Protein AF-A0A8I1JIK3-F1 (afdb_monomer_lite)

Foldseek 3Di:
DDDPVRVVVVLVVVLVVLLVVLVVVLVVCLVVVLVCLVDLPVNVVVVVLFAPPVLSVVSVPADPVLSVQLSLCSLPPVNVVVLVVVVVVVLVPDDPVLSSLLSVQDHNSLVSNLSVCLSVLLSVRRTAGDPNSLVSRPDPSSSVVSRVVSVVSSDDHCPVVSVVCVCVSVVQDQDPPPPDPPDQDDDDPDGDDDDDRDGDDDDPPDDDDDDDPAQEDADAWAALVRDRDDDQVPFDDDPAQARPVPRKRKDKDFPDWDDDPDIDTWIKIFIPSQQVPDQPPHTRIFTQQSWWWDDDPQKIWTQGRNRTTDIDGHADPVRQWYHHVNNQKIWGQDPDNQWIWMDHDQKIFIDGPGHTAWIAGPVRPIDGFDADPVRHTDDD

InterPro domains:
  IPR045351 Domain of unknown function DUF6531 [PF20148] (239-312)

Structure (mmCIF, N/CA/C/O backbone):
data_AF-A0A8I1JIK3-F1
#
_entry.id   AF-A0A8I1JIK3-F1
#
loop_
_atom_site.group_PDB
_atom_site.id
_atom_site.type_symbol
_atom_site.label_atom_id
_atom_site.label_alt_id
_atom_site.label_comp_id
_atom_site.label_asym_id
_atom_site.label_entity_id
_atom_site.label_seq_id
_atom_site.pdbx_PDB_ins_code
_atom_site.Cartn_x
_atom_site.Cartn_y
_atom_site.Cartn_z
_atom_site.occupancy
_atom_site.B_iso_or_equiv
_atom_site.auth_seq_id
_atom_site.auth_comp_id
_atom_site.auth_asym_id
_atom_site.auth_atom_id
_atom_site.pdbx_PDB_model_num
ATOM 1 N N . HIS A 1 1 ? -20.789 -26.465 -2.272 1.00 37.72 1 HIS A N 1
ATOM 2 C CA . HIS A 1 1 ? -20.899 -26.631 -0.808 1.00 37.72 1 HIS A CA 1
ATOM 3 C C . HIS A 1 1 ? -19.563 -26.267 -0.190 1.00 37.72 1 HIS A C 1
ATOM 5 O O . HIS A 1 1 ? -18.596 -26.945 -0.497 1.00 37.72 1 HIS A O 1
ATOM 11 N N . ALA A 1 2 ? -19.497 -25.204 0.616 1.00 34.91 2 ALA A N 1
ATOM 12 C CA . ALA A 1 2 ? -18.241 -24.798 1.241 1.00 34.91 2 ALA A CA 1
ATOM 13 C C . ALA A 1 2 ? -17.785 -25.830 2.288 1.00 34.91 2 ALA A C 1
ATOM 15 O O . ALA A 1 2 ? -18.607 -26.316 3.089 1.00 34.91 2 ALA A O 1
ATOM 16 N N . THR A 1 3 ? -16.497 -26.169 2.278 1.00 53.88 3 THR A N 1
ATOM 17 C CA . THR A 1 3 ? -15.877 -27.089 3.244 1.00 53.88 3 THR A CA 1
ATOM 18 C C . THR A 1 3 ? -15.958 -26.516 4.670 1.00 53.88 3 THR A C 1
ATOM 20 O O . THR A 1 3 ? -16.207 -25.325 4.868 1.00 53.88 3 THR A O 1
ATOM 23 N N . ALA A 1 4 ? -15.830 -27.351 5.709 1.00 49.41 4 ALA A N 1
ATOM 24 C CA . ALA A 1 4 ? -15.921 -26.883 7.103 1.00 49.41 4 ALA A CA 1
ATOM 25 C C . ALA A 1 4 ? -14.847 -25.824 7.440 1.00 49.41 4 ALA A C 1
ATOM 27 O O . ALA A 1 4 ? -15.112 -24.886 8.191 1.00 49.41 4 ALA A O 1
ATOM 28 N N . LEU A 1 5 ? -13.675 -25.943 6.811 1.00 47.44 5 LEU A N 1
ATOM 29 C CA . LEU A 1 5 ? -12.567 -24.991 6.886 1.00 47.44 5 LEU A CA 1
ATOM 30 C C . LEU A 1 5 ? -12.908 -23.659 6.203 1.00 47.44 5 LEU A C 1
ATOM 32 O O . LEU A 1 5 ? -12.726 -22.606 6.805 1.00 47.44 5 LEU A O 1
ATOM 36 N N . GLU A 1 6 ? -13.497 -23.693 5.005 1.00 38.25 6 GLU A N 1
ATOM 37 C CA . GLU A 1 6 ? -13.973 -22.488 4.308 1.00 38.25 6 GLU A CA 1
ATOM 38 C C . GLU A 1 6 ? -15.078 -21.770 5.086 1.00 38.25 6 GLU A C 1
ATOM 40 O O . GLU A 1 6 ? -15.087 -20.545 5.157 1.00 38.25 6 GLU A O 1
ATOM 45 N N . ARG A 1 7 ? -15.997 -22.507 5.724 1.00 45.38 7 ARG A N 1
ATOM 46 C CA . ARG A 1 7 ? -17.026 -21.907 6.589 1.00 45.38 7 ARG A CA 1
ATOM 47 C C . ARG A 1 7 ? -16.432 -21.257 7.833 1.00 45.38 7 ARG A C 1
ATOM 49 O O . ARG A 1 7 ? -16.861 -20.163 8.183 1.00 45.38 7 ARG A O 1
ATOM 56 N N . SER A 1 8 ? -15.437 -21.883 8.457 1.00 47.66 8 SER A N 1
ATOM 57 C CA . SER A 1 8 ? -14.715 -21.303 9.595 1.00 47.66 8 SER A CA 1
ATOM 58 C C . SER A 1 8 ? -13.929 -20.049 9.193 1.00 47.66 8 SER A C 1
ATOM 60 O O . SER A 1 8 ? -13.999 -19.039 9.891 1.00 47.66 8 SER A O 1
ATOM 62 N N . ALA A 1 9 ? -13.265 -20.062 8.034 1.00 50.88 9 ALA A N 1
ATOM 63 C CA . ALA A 1 9 ? -12.546 -18.909 7.499 1.00 50.88 9 ALA A CA 1
ATOM 64 C C . ALA A 1 9 ? -13.492 -17.756 7.116 1.00 50.88 9 ALA A C 1
ATOM 66 O O . ALA A 1 9 ? -13.242 -16.608 7.478 1.00 50.88 9 ALA A O 1
ATOM 67 N N . MET A 1 10 ? -14.618 -18.052 6.456 1.00 44.84 10 MET A N 1
ATOM 68 C CA . MET A 1 10 ? -15.646 -17.057 6.124 1.00 44.84 10 MET A CA 1
ATOM 69 C C . MET A 1 10 ? -16.302 -16.466 7.376 1.00 44.84 10 MET A C 1
ATOM 71 O O . MET A 1 10 ? -16.524 -15.258 7.436 1.00 44.84 10 MET A O 1
ATOM 75 N N . GLN A 1 11 ? -16.569 -17.285 8.399 1.00 53.41 11 GLN A N 1
ATOM 76 C CA . GLN A 1 11 ? -17.045 -16.802 9.696 1.00 53.41 11 GLN A CA 1
ATOM 77 C C . GLN A 1 11 ? -15.996 -15.929 10.383 1.00 53.41 11 GLN A C 1
ATOM 79 O O . GLN A 1 11 ? -16.364 -14.886 10.903 1.00 53.41 11 GLN A O 1
ATOM 84 N N . GLY A 1 12 ? -14.709 -16.288 10.321 1.00 54.19 12 GLY A N 1
ATOM 85 C CA . GLY A 1 12 ? -13.594 -15.491 10.845 1.00 54.19 12 GLY A CA 1
ATOM 86 C C . GLY A 1 12 ? -13.400 -14.139 10.140 1.00 54.19 12 GLY A C 1
ATOM 87 O O . GLY A 1 12 ? -13.134 -13.138 10.803 1.00 54.19 12 GLY A O 1
ATOM 88 N N . MET A 1 13 ? -13.587 -14.087 8.819 1.00 52.75 13 MET A N 1
ATOM 89 C CA . MET A 1 13 ? -13.528 -12.860 8.008 1.00 52.75 13 MET A CA 1
ATOM 90 C C . MET A 1 13 ? -14.737 -11.945 8.251 1.00 52.75 13 MET A C 1
ATOM 92 O O . MET A 1 13 ? -14.588 -10.742 8.465 1.00 52.75 13 MET A O 1
ATOM 96 N N . ALA A 1 14 ? -15.949 -12.507 8.280 1.00 51.84 14 ALA A N 1
ATOM 97 C CA . ALA A 1 14 ? -17.148 -11.752 8.639 1.00 51.84 14 ALA A CA 1
ATOM 98 C C . ALA A 1 14 ? -17.056 -11.230 10.089 1.00 51.84 14 ALA A C 1
ATOM 100 O O . ALA A 1 14 ? -17.376 -10.071 10.354 1.00 51.84 14 ALA A O 1
ATOM 101 N N . PHE A 1 15 ? -16.525 -12.046 11.003 1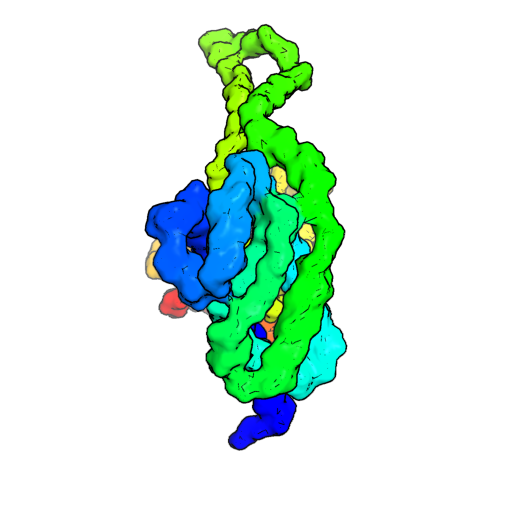.00 58.78 15 PHE A N 1
ATOM 102 C CA . PHE A 1 15 ? -16.237 -11.725 12.404 1.00 58.78 15 PHE A CA 1
ATOM 103 C C . PHE A 1 15 ? -15.250 -10.563 12.575 1.00 58.78 15 PHE A C 1
ATOM 105 O O . PHE A 1 15 ? -15.547 -9.617 13.307 1.00 58.78 15 PHE A O 1
ATOM 112 N N . SER A 1 16 ? -14.104 -10.589 11.887 1.00 60.25 16 SER A N 1
ATOM 113 C CA . SER A 1 16 ? -13.112 -9.510 11.971 1.00 60.25 16 SER A CA 1
ATOM 114 C C . SER A 1 16 ? -13.659 -8.204 11.398 1.00 60.25 16 SER A C 1
ATOM 116 O O . SER A 1 16 ? -13.431 -7.140 11.973 1.00 60.25 16 SER A O 1
ATOM 118 N N . SER A 1 17 ? -14.455 -8.282 10.328 1.00 62.31 17 SER A N 1
ATOM 119 C CA . SER A 1 17 ? -15.091 -7.114 9.717 1.00 62.31 17 SER A CA 1
ATOM 120 C C . SER A 1 17 ? -16.150 -6.461 10.619 1.00 62.31 17 SER A C 1
ATOM 122 O O . SER A 1 17 ? -16.206 -5.233 10.702 1.00 62.31 17 SER A O 1
ATOM 124 N N . GLY A 1 18 ? -16.950 -7.259 11.339 1.00 63.44 18 GLY A N 1
ATOM 125 C CA . GLY A 1 18 ? -17.986 -6.769 12.254 1.00 63.44 18 GLY A CA 1
ATOM 126 C C . GLY A 1 18 ? -17.403 -6.095 13.494 1.00 63.44 18 GLY A C 1
ATOM 127 O O . GLY A 1 18 ? -17.801 -4.979 13.831 1.00 63.44 18 GLY A O 1
ATOM 128 N N . LEU A 1 19 ? -16.401 -6.725 14.119 1.00 66.44 19 LEU A N 1
ATOM 129 C CA . LEU A 1 19 ? -15.675 -6.141 15.249 1.00 66.44 19 LEU A CA 1
ATOM 130 C C . LEU A 1 19 ? -14.936 -4.866 14.836 1.00 66.44 19 LEU A C 1
ATOM 132 O O . LEU A 1 19 ? -15.036 -3.855 15.527 1.00 66.44 19 LEU A O 1
ATOM 136 N N . ALA A 1 20 ? -14.235 -4.887 13.697 1.00 66.38 20 ALA A N 1
ATOM 137 C CA . ALA A 1 20 ? -13.561 -3.703 13.181 1.00 66.38 20 ALA A CA 1
ATOM 138 C C . ALA A 1 20 ? -14.560 -2.553 13.021 1.00 66.38 20 ALA A C 1
ATOM 140 O O . ALA A 1 20 ? -14.346 -1.486 13.587 1.00 66.38 20 ALA A O 1
ATOM 141 N N . LYS A 1 21 ? -15.692 -2.779 12.343 1.00 69.31 21 LYS A N 1
ATOM 142 C CA . LYS A 1 21 ? -16.721 -1.751 12.136 1.00 69.31 21 LYS A CA 1
ATOM 143 C C . LYS A 1 21 ? -17.269 -1.181 13.451 1.00 69.31 21 LYS A C 1
ATOM 145 O O . LYS A 1 21 ? -17.477 0.024 13.539 1.00 69.31 21 LYS A O 1
ATOM 150 N N . ALA A 1 22 ? -17.469 -2.013 14.474 1.00 69.69 22 ALA A N 1
ATOM 151 C CA . ALA A 1 22 ? -17.908 -1.551 15.792 1.00 69.69 22 ALA A CA 1
ATOM 152 C C . ALA A 1 22 ? -16.858 -0.662 16.485 1.00 69.69 22 ALA A C 1
ATOM 154 O O . ALA A 1 22 ? -17.216 0.363 17.064 1.00 69.69 22 ALA A O 1
ATOM 155 N N . LEU A 1 23 ? -15.570 -1.011 16.389 1.00 72.06 23 LEU A N 1
ATOM 156 C CA . LEU A 1 23 ? -14.473 -0.213 16.949 1.00 72.06 23 LEU A CA 1
ATOM 157 C C . LEU A 1 23 ? -14.250 1.092 16.167 1.00 72.06 23 LEU A C 1
ATOM 159 O O . LEU A 1 23 ? -14.013 2.124 16.787 1.00 72.06 23 LEU A O 1
ATOM 163 N N . TYR A 1 24 ? -14.386 1.073 14.837 1.00 71.75 24 TYR A N 1
ATOM 164 C CA . TYR A 1 24 ? -14.377 2.280 13.998 1.00 71.75 24 TYR A CA 1
ATOM 165 C C . TYR A 1 24 ? -15.506 3.233 14.394 1.00 71.75 24 TYR A C 1
ATOM 167 O O . TYR A 1 24 ? -15.250 4.393 14.695 1.00 71.75 24 TYR A O 1
ATOM 175 N N . ASN A 1 25 ? -16.735 2.719 14.500 1.00 71.62 25 ASN A N 1
ATOM 176 C CA . ASN A 1 25 ? -17.874 3.511 14.958 1.00 71.62 25 ASN A CA 1
ATOM 177 C C . ASN A 1 25 ? -17.649 4.079 16.367 1.00 71.62 25 ASN A C 1
ATOM 179 O O . ASN A 1 25 ? -18.066 5.197 16.646 1.00 71.62 25 ASN A O 1
ATOM 183 N N . LEU A 1 26 ? -17.018 3.326 17.275 1.00 73.56 26 LEU A N 1
ATOM 184 C CA . LEU A 1 26 ? -16.668 3.845 18.597 1.00 73.56 26 LEU A CA 1
ATOM 185 C C . LEU A 1 26 ? -15.681 5.009 18.484 1.00 73.56 26 LEU A C 1
ATOM 187 O O . LEU A 1 26 ? -15.912 6.036 19.113 1.00 73.56 26 LEU A O 1
ATOM 191 N N . TRP A 1 27 ? -14.618 4.849 17.689 1.00 74.81 27 TRP A N 1
ATOM 192 C CA . TRP A 1 27 ? -13.585 5.868 17.491 1.00 74.81 27 TRP A CA 1
ATOM 193 C C . TRP A 1 27 ? -14.160 7.165 16.915 1.00 74.81 27 TRP A C 1
ATOM 195 O O . TRP A 1 27 ? -13.889 8.240 17.446 1.00 74.81 27 TRP A O 1
ATOM 205 N N . ASP A 1 28 ? -15.036 7.063 15.914 1.00 69.94 28 ASP A N 1
ATOM 206 C CA . ASP A 1 28 ? -15.728 8.217 15.325 1.00 69.94 28 ASP A CA 1
ATOM 207 C C . ASP A 1 28 ? -16.680 8.901 16.325 1.00 69.94 28 ASP A C 1
ATOM 209 O O . ASP A 1 28 ? -16.888 10.113 16.277 1.00 69.94 28 ASP A O 1
ATOM 213 N N . ASN A 1 29 ? -17.232 8.145 17.280 1.00 71.06 29 ASN A N 1
ATOM 214 C CA . ASN A 1 29 ? -18.147 8.662 18.298 1.00 71.06 29 ASN A CA 1
ATOM 215 C C . ASN A 1 29 ? -17.446 9.159 19.579 1.00 71.06 29 ASN A C 1
ATOM 217 O O . ASN A 1 29 ? -18.124 9.675 20.470 1.00 71.06 29 ASN A O 1
ATOM 221 N N . VAL A 1 30 ? -16.113 9.071 19.698 1.00 75.50 30 VAL A N 1
ATOM 222 C CA . VAL A 1 30 ? -15.380 9.584 20.879 1.00 75.50 30 VAL A CA 1
ATOM 223 C C . VAL A 1 30 ? -15.636 11.081 21.079 1.00 75.50 30 VAL A C 1
ATOM 225 O O . VAL A 1 30 ? -15.822 11.528 22.210 1.00 75.50 30 VAL A O 1
ATOM 228 N N . THR A 1 31 ? -15.730 11.858 19.996 1.00 73.31 31 THR A N 1
ATOM 229 C CA . THR A 1 31 ? -16.040 13.295 20.059 1.00 73.31 31 THR A CA 1
ATOM 230 C C . THR A 1 31 ? -17.422 13.557 20.657 1.00 73.31 31 THR A C 1
ATOM 232 O O . THR A 1 31 ? -17.570 14.460 21.475 1.00 73.31 31 THR A O 1
ATOM 235 N N . GLN A 1 32 ? -18.416 12.725 20.329 1.00 74.56 32 GLN A N 1
ATOM 236 C CA . GLN A 1 32 ? -19.756 12.838 20.911 1.00 74.56 32 GLN A CA 1
ATOM 237 C C . GLN A 1 32 ? -19.728 12.552 22.415 1.00 74.56 32 GLN A C 1
ATOM 239 O O . GLN A 1 32 ? -20.392 13.240 23.182 1.00 74.56 32 GLN A O 1
ATOM 244 N N . LEU A 1 33 ? -18.930 11.577 22.862 1.00 74.31 33 LEU A N 1
ATOM 245 C CA . LEU A 1 33 ? -18.768 11.285 24.292 1.00 74.31 33 LEU A CA 1
ATOM 246 C C . LEU A 1 33 ? -18.055 12.415 25.037 1.00 74.31 33 LEU A C 1
ATOM 248 O O . LEU A 1 33 ? -18.415 12.725 26.172 1.00 74.31 33 LEU A O 1
ATOM 252 N N . TYR A 1 34 ? -17.086 13.060 24.389 1.00 77.44 34 TYR A N 1
ATOM 253 C CA . TYR A 1 34 ? -16.433 14.250 24.920 1.00 77.44 34 TYR A CA 1
ATOM 254 C C . TYR A 1 34 ? -17.431 15.403 25.115 1.00 77.44 34 TYR A C 1
ATOM 256 O O . TYR A 1 34 ? -17.477 15.993 26.193 1.00 77.44 34 TYR A O 1
ATOM 264 N N . GLU A 1 35 ? -18.271 15.695 24.117 1.00 79.50 35 GLU A N 1
ATOM 265 C CA . GLU A 1 35 ? -19.326 16.717 24.220 1.00 79.50 35 GLU A CA 1
ATOM 266 C C . GLU A 1 35 ? -20.306 16.407 25.357 1.00 79.50 35 GLU A C 1
ATOM 268 O O . GLU A 1 35 ? -20.636 17.275 26.169 1.00 79.50 35 GLU A O 1
ATOM 273 N N . LEU A 1 36 ? -20.705 15.144 25.461 1.00 77.88 36 LEU A N 1
ATOM 274 C CA . LEU A 1 36 ? -21.692 14.660 26.415 1.00 77.88 36 LEU A CA 1
ATOM 275 C C . LEU A 1 36 ? -21.196 14.780 27.872 1.00 77.88 36 LEU A C 1
ATOM 277 O O . LEU A 1 36 ? -21.966 15.152 28.757 1.00 77.88 36 LEU A O 1
ATOM 281 N N . LEU A 1 37 ? -19.901 14.559 28.121 1.00 75.50 37 LEU A N 1
ATOM 282 C CA . LEU A 1 37 ? -19.282 14.774 29.437 1.00 75.50 37 LEU A CA 1
ATOM 283 C C . LEU A 1 37 ? -18.868 16.229 29.701 1.00 75.50 37 LEU A C 1
ATOM 285 O O . LEU A 1 37 ? -18.685 16.599 30.860 1.00 75.50 37 LEU A O 1
ATOM 289 N N . SER A 1 38 ? -18.717 17.057 28.663 1.00 77.00 38 SER A N 1
ATOM 290 C CA . SER A 1 38 ? -18.356 18.471 28.826 1.00 77.00 38 SER A CA 1
ATOM 291 C C . SER A 1 38 ? -19.472 19.304 29.465 1.00 77.00 38 SER A C 1
ATOM 293 O O . SER A 1 38 ? -19.184 20.212 30.244 1.00 77.00 38 SER A O 1
ATOM 295 N N . ASP A 1 39 ? -20.735 18.949 29.204 1.00 79.00 39 ASP A N 1
ATOM 296 C CA . ASP A 1 39 ? -21.911 19.546 29.841 1.00 79.00 39 ASP A CA 1
ATOM 297 C C . ASP A 1 39 ? -22.877 18.459 30.331 1.00 79.00 39 ASP A C 1
ATOM 299 O O . ASP A 1 39 ? -23.877 18.121 29.689 1.00 79.00 39 ASP A O 1
ATOM 303 N N . LEU A 1 40 ? -22.560 17.921 31.511 1.00 73.50 40 LEU A N 1
ATOM 304 C CA . LEU A 1 40 ? -23.337 16.879 32.190 1.00 73.50 40 LEU A CA 1
ATOM 305 C C . LEU A 1 40 ? -24.789 17.303 32.470 1.00 73.50 40 LEU A C 1
ATOM 307 O O . LEU A 1 40 ? -25.677 16.452 32.512 1.00 73.50 40 LEU A O 1
ATOM 311 N N . LYS A 1 41 ? -25.055 18.602 32.678 1.00 72.88 41 LYS A N 1
ATOM 312 C CA . LYS A 1 41 ? -26.403 19.090 33.008 1.00 72.88 41 LYS A CA 1
ATOM 313 C C . LYS A 1 41 ? -27.286 19.118 31.769 1.00 72.88 41 LYS A C 1
ATOM 315 O O . LYS A 1 41 ? -28.399 18.592 31.818 1.00 72.88 41 LYS A O 1
ATOM 320 N N . ALA A 1 42 ? -26.780 19.671 30.666 1.00 78.44 42 ALA A N 1
ATOM 321 C CA . ALA A 1 42 ? -27.514 19.730 29.404 1.00 78.44 42 ALA A CA 1
ATOM 322 C C . ALA A 1 42 ? -27.750 18.341 28.786 1.00 78.44 42 ALA A C 1
ATOM 324 O O . ALA A 1 42 ? -28.761 18.134 28.119 1.00 78.44 42 ALA A O 1
ATOM 325 N N . HIS A 1 43 ? -26.856 17.376 29.035 1.00 80.62 43 HIS A N 1
ATOM 326 C CA . HIS A 1 43 ? -26.913 16.034 28.439 1.00 80.62 43 HIS A CA 1
ATOM 327 C C . HIS A 1 43 ? -27.376 14.926 29.399 1.00 80.62 43 HIS A C 1
ATOM 329 O O . HIS A 1 43 ? -27.259 13.741 29.076 1.00 80.62 43 HIS A O 1
ATOM 335 N N . SER A 1 44 ? -27.940 15.291 30.552 1.00 72.44 44 SER A N 1
ATOM 336 C CA . SER A 1 44 ? -28.404 14.359 31.590 1.00 72.44 44 SER A CA 1
ATOM 337 C C . SER A 1 44 ? -29.388 13.298 31.072 1.00 72.44 44 SER A C 1
ATOM 339 O O . SER A 1 44 ? -29.212 12.117 31.362 1.00 72.44 44 SER A O 1
ATOM 341 N N . GLU A 1 45 ? -30.356 13.668 30.228 1.00 77.94 45 GLU A N 1
ATOM 342 C CA . GLU A 1 45 ? -31.308 12.714 29.628 1.00 77.94 45 GLU A CA 1
ATOM 343 C C . GLU A 1 45 ? -30.627 11.671 28.730 1.00 77.94 45 GLU A C 1
ATOM 345 O O . GLU A 1 45 ? -30.993 10.497 28.745 1.00 77.94 45 GLU A O 1
ATOM 350 N N . LYS A 1 46 ? -29.596 12.076 27.977 1.00 76.00 46 LYS A N 1
ATOM 351 C CA . LYS A 1 46 ? -28.829 11.163 27.115 1.00 76.00 46 LYS A CA 1
ATOM 352 C C . LYS A 1 46 ? -27.906 10.257 27.931 1.00 76.00 46 LYS A C 1
ATOM 354 O O . LYS A 1 46 ? -27.716 9.107 27.551 1.00 76.00 46 LYS A O 1
ATOM 359 N N . LEU A 1 47 ? -27.358 10.741 29.051 1.00 74.25 47 LEU A N 1
ATOM 360 C CA . LEU A 1 47 ? -26.545 9.936 29.975 1.00 74.25 47 LEU A CA 1
ATOM 361 C C . LEU A 1 47 ? -27.349 8.823 30.636 1.00 74.25 47 LEU A C 1
ATOM 363 O O . LEU A 1 47 ? -26.825 7.724 30.801 1.00 74.25 47 LEU A O 1
ATOM 367 N N . LEU A 1 48 ? -28.614 9.083 30.972 1.00 76.69 48 LEU A N 1
ATOM 368 C CA . LEU A 1 48 ? -29.493 8.097 31.607 1.00 76.69 48 LEU A CA 1
ATOM 369 C C . LEU A 1 48 ? -29.817 6.893 30.716 1.00 76.69 48 LEU A C 1
ATOM 371 O O . LEU A 1 48 ? -30.243 5.864 31.231 1.00 76.69 48 LEU A O 1
ATOM 375 N N . ALA A 1 49 ? -29.588 6.987 29.401 1.00 74.25 49 ALA A N 1
ATOM 376 C CA . ALA A 1 49 ? -29.669 5.835 28.502 1.00 74.25 49 ALA A CA 1
ATOM 377 C C . ALA A 1 49 ? -28.509 4.839 28.704 1.00 74.25 49 ALA A C 1
ATOM 379 O O . ALA A 1 49 ? -28.616 3.672 28.328 1.00 74.25 49 ALA A O 1
ATOM 380 N N . TYR A 1 50 ? -27.398 5.293 29.289 1.00 71.06 50 TYR A N 1
ATOM 381 C CA . TYR A 1 50 ? -26.185 4.500 29.491 1.00 71.06 50 TYR A CA 1
ATOM 382 C C . TYR A 1 50 ? -25.925 4.203 30.978 1.00 71.06 50 TYR A C 1
ATOM 384 O O . TYR A 1 50 ? -25.462 3.117 31.325 1.00 71.06 50 TYR A O 1
ATOM 392 N N . ILE A 1 51 ? -26.257 5.146 31.864 1.00 74.38 51 ILE A N 1
ATOM 393 C CA . ILE A 1 51 ? -25.876 5.174 33.281 1.00 74.38 51 ILE A CA 1
ATOM 394 C C . ILE A 1 51 ? -27.128 5.226 34.178 1.00 74.38 51 ILE A C 1
ATOM 396 O O . ILE A 1 51 ? -28.172 5.738 33.784 1.00 74.38 51 ILE A O 1
ATOM 400 N N . SER A 1 52 ? -27.044 4.706 35.407 1.00 77.81 52 SER A N 1
ATOM 401 C CA . SER A 1 52 ? -28.152 4.790 36.372 1.00 77.81 52 SER A CA 1
ATOM 402 C C . SER A 1 52 ? -28.331 6.191 36.981 1.00 77.81 52 SER A C 1
ATOM 404 O O . SER A 1 52 ? -27.384 6.969 37.073 1.00 77.81 52 SER A O 1
ATOM 406 N N . GLN A 1 53 ? -29.532 6.497 37.489 1.00 77.00 53 GLN A N 1
ATOM 407 C CA . GLN A 1 53 ? -29.819 7.786 38.143 1.00 77.00 53 GLN A CA 1
ATOM 408 C C . GLN A 1 53 ? -28.846 8.095 39.296 1.00 77.00 53 GLN A C 1
ATOM 410 O O . GLN A 1 53 ? -28.328 9.201 39.388 1.00 77.00 53 GLN A O 1
ATOM 415 N N . ALA A 1 54 ? -28.535 7.099 40.134 1.00 76.62 54 ALA A N 1
ATOM 416 C CA . ALA A 1 54 ? -27.626 7.271 41.269 1.00 76.62 54 ALA A CA 1
ATOM 417 C C . ALA A 1 54 ? -26.180 7.575 40.839 1.00 76.62 54 ALA A C 1
ATOM 419 O O . ALA A 1 54 ? -25.461 8.315 41.507 1.00 76.62 54 ALA A O 1
ATOM 420 N N . GLU A 1 55 ? -25.743 6.996 39.722 1.00 74.81 55 GLU A N 1
ATOM 421 C CA . GLU A 1 55 ? -24.426 7.253 39.146 1.00 74.81 55 GLU A CA 1
ATOM 422 C C . GLU A 1 55 ? -24.369 8.626 38.463 1.00 74.81 55 GLU A C 1
ATOM 424 O O . GLU A 1 55 ? -23.355 9.311 38.576 1.00 74.81 55 GLU A O 1
ATOM 429 N N . LEU A 1 56 ? -25.457 9.063 37.817 1.00 78.88 56 LEU A N 1
ATOM 430 C CA . LEU A 1 56 ? -25.566 10.418 37.279 1.00 78.88 56 LEU A CA 1
ATOM 431 C C . LEU A 1 56 ? -25.496 11.466 38.395 1.00 78.88 56 LEU A C 1
ATOM 433 O O . LEU A 1 56 ? -24.751 12.435 38.270 1.00 78.88 56 LEU A O 1
ATOM 437 N N . ASP A 1 57 ? -26.211 11.257 39.500 1.00 79.12 57 ASP A N 1
ATOM 438 C CA . ASP A 1 57 ? -26.174 12.165 40.650 1.00 79.12 57 ASP A CA 1
ATOM 439 C C . ASP A 1 57 ? -24.761 12.236 41.256 1.00 79.12 57 ASP A C 1
ATOM 441 O O . ASP A 1 57 ? -24.280 13.317 41.598 1.00 79.12 57 ASP A O 1
ATOM 445 N N . ALA A 1 58 ? -24.052 11.102 41.320 1.00 78.31 58 ALA A N 1
ATOM 446 C CA . ALA A 1 58 ? -22.654 11.059 41.745 1.00 78.31 58 ALA A CA 1
ATOM 447 C C . ALA A 1 58 ? -21.720 11.814 40.782 1.00 78.31 58 ALA A C 1
ATOM 449 O O . ALA A 1 58 ? -20.791 12.477 41.241 1.00 78.31 58 ALA A O 1
ATOM 450 N N . LEU A 1 59 ? -21.971 11.755 39.469 1.00 76.50 59 LEU A N 1
ATOM 451 C CA . LEU A 1 59 ? -21.223 12.525 38.469 1.00 76.50 59 LEU A CA 1
ATOM 452 C C . LEU A 1 59 ? -21.521 14.026 38.548 1.00 76.50 59 LEU A C 1
ATOM 454 O O . LEU A 1 59 ? -20.606 14.835 38.433 1.00 76.50 59 LEU A O 1
ATOM 458 N N . LEU A 1 60 ? -22.774 14.415 38.788 1.00 78.88 60 LEU A N 1
ATOM 459 C CA . LEU A 1 60 ? -23.173 15.816 38.962 1.00 78.88 60 LEU A CA 1
ATOM 460 C C . LEU A 1 60 ? -22.650 16.426 40.270 1.00 78.88 60 LEU A C 1
ATOM 462 O O . LEU A 1 60 ? -22.485 17.643 40.350 1.00 78.88 60 LEU A O 1
ATOM 466 N N . ALA A 1 61 ? -22.382 15.596 41.280 1.00 81.62 61 ALA A N 1
ATOM 467 C CA . ALA A 1 61 ? -21.772 16.009 42.541 1.00 81.62 61 ALA A CA 1
ATOM 468 C C . ALA A 1 61 ? -20.251 16.244 42.442 1.00 81.62 61 ALA A C 1
ATOM 470 O O . ALA A 1 61 ? -19.657 16.777 43.383 1.00 81.62 61 ALA A O 1
ATOM 471 N N . LEU A 1 62 ? -19.606 15.856 41.334 1.00 78.50 62 LEU A N 1
ATOM 472 C CA . LEU A 1 62 ? -18.172 16.061 41.140 1.00 78.50 62 LEU A CA 1
ATOM 473 C C . LEU A 1 62 ? -17.816 17.541 40.951 1.00 78.50 62 LEU A C 1
ATOM 475 O O . LEU A 1 62 ? -18.539 18.321 40.333 1.00 78.50 62 LEU A O 1
ATOM 479 N N . GLY A 1 63 ? -16.635 17.911 41.448 1.00 75.12 63 GLY A N 1
ATOM 480 C CA . GLY A 1 63 ? -16.039 19.218 41.185 1.00 75.12 63 GLY A CA 1
ATOM 481 C C . GLY A 1 63 ? -15.542 19.357 39.742 1.00 75.12 63 GLY A C 1
ATOM 482 O O . GLY A 1 63 ? -15.243 18.371 39.066 1.00 75.12 63 GLY A O 1
ATOM 483 N N . SER A 1 64 ? -15.377 20.601 39.288 1.00 74.94 64 SER A N 1
ATOM 484 C CA . SER A 1 64 ? -14.888 20.921 37.938 1.00 74.94 64 SER A CA 1
ATOM 485 C C . SER A 1 64 ? -13.507 20.333 37.622 1.00 74.94 64 SER A C 1
ATOM 487 O O . SER A 1 64 ? -13.253 19.978 36.474 1.00 74.94 64 SER A O 1
ATOM 489 N N . ASP A 1 65 ? -12.629 20.180 38.621 1.00 75.88 65 ASP A N 1
ATOM 490 C CA . ASP A 1 65 ? -11.302 19.575 38.427 1.00 75.88 65 ASP A CA 1
ATOM 491 C C . ASP A 1 65 ? -11.390 18.072 38.118 1.00 75.88 65 ASP A C 1
ATOM 493 O O . ASP A 1 65 ? -10.694 17.592 37.230 1.00 75.88 65 ASP A O 1
ATOM 497 N N . ALA A 1 66 ? -12.309 17.336 38.754 1.00 74.00 66 ALA A N 1
ATOM 498 C CA . ALA A 1 66 ? -12.503 15.913 38.473 1.00 74.00 66 ALA A CA 1
ATOM 499 C C . ALA A 1 66 ? -13.066 15.686 37.061 1.00 74.00 66 ALA A C 1
ATOM 501 O O . ALA A 1 66 ? -12.590 14.816 36.335 1.00 74.00 66 ALA A O 1
ATOM 502 N N . ILE A 1 67 ? -14.017 16.522 36.630 1.00 74.12 67 ILE A N 1
ATOM 503 C CA . ILE A 1 67 ? -14.557 16.487 35.261 1.00 74.12 67 ILE A CA 1
ATOM 504 C C . ILE A 1 67 ? -13.446 16.789 34.244 1.00 74.12 67 ILE A C 1
ATOM 506 O O . ILE A 1 67 ? -13.314 16.084 33.243 1.00 74.12 67 ILE A O 1
ATOM 510 N N . ALA A 1 68 ? -12.593 17.781 34.524 1.00 74.44 68 ALA A N 1
ATOM 511 C CA . ALA A 1 68 ? -11.446 18.101 33.678 1.00 74.44 68 ALA A CA 1
ATOM 512 C C . ALA A 1 68 ? -10.456 16.929 33.567 1.00 74.44 68 ALA A C 1
ATOM 514 O O . ALA A 1 68 ? -9.926 16.687 32.483 1.00 74.44 68 ALA A O 1
ATOM 515 N N . GLN A 1 69 ? -10.234 16.175 34.647 1.00 76.19 69 GLN A N 1
ATOM 516 C CA . GLN A 1 69 ? -9.388 14.980 34.615 1.00 76.19 69 GLN A CA 1
ATOM 517 C C . GLN A 1 69 ? -9.969 13.897 33.698 1.00 76.19 69 GLN A C 1
ATOM 519 O O . GLN A 1 69 ? -9.250 13.383 32.845 1.00 76.19 69 GLN A O 1
ATOM 524 N N . GLY A 1 70 ? -11.267 13.598 33.787 1.00 75.69 70 GLY A N 1
ATOM 525 C CA . GLY A 1 70 ? -11.889 12.610 32.896 1.00 75.69 70 GLY A CA 1
ATOM 526 C C . GLY A 1 70 ? -11.936 13.044 31.425 1.00 75.69 70 GLY A C 1
ATOM 527 O O . GLY A 1 70 ? -11.724 12.222 30.533 1.00 75.69 70 GLY A O 1
ATOM 528 N N . LEU A 1 71 ? -12.125 14.339 31.148 1.00 77.94 71 LEU A N 1
ATOM 529 C CA . LEU A 1 71 ? -12.022 14.881 29.786 1.00 77.94 71 LEU A CA 1
ATOM 530 C C . LEU A 1 71 ? -10.588 14.810 29.243 1.00 77.94 71 LEU A C 1
ATOM 532 O O . LEU A 1 71 ? -10.394 14.535 28.060 1.00 77.94 71 LEU A O 1
ATOM 536 N N . LEU A 1 72 ? -9.577 15.023 30.092 1.00 79.06 72 LEU A N 1
ATOM 537 C CA . LEU A 1 72 ? -8.172 14.863 29.708 1.00 79.06 72 LEU A CA 1
ATOM 538 C C . LEU A 1 72 ? -7.853 13.414 29.345 1.00 79.06 72 LEU A C 1
ATOM 540 O O . LEU A 1 72 ? -7.204 13.187 28.326 1.00 79.06 72 LEU A O 1
ATOM 544 N N . VAL A 1 73 ? -8.361 12.461 30.126 1.00 80.25 73 VAL A N 1
ATOM 545 C CA . VAL A 1 73 ? -8.248 11.020 29.866 1.00 80.25 73 VAL A CA 1
ATOM 546 C C . VAL A 1 73 ? -8.851 10.665 28.502 1.00 80.25 73 VAL A C 1
ATOM 548 O O . VAL A 1 73 ? -8.176 10.056 27.680 1.00 80.25 73 VAL A O 1
ATOM 551 N N . LEU A 1 74 ? -10.063 11.138 28.196 1.00 78.00 74 LEU A N 1
ATOM 552 C CA . LEU A 1 74 ? -10.684 10.942 26.878 1.00 78.00 74 LEU A CA 1
ATOM 553 C C . LEU A 1 74 ? -9.960 11.649 25.727 1.00 78.00 74 LEU A C 1
ATOM 555 O O . LEU A 1 74 ? -10.090 11.232 24.581 1.00 78.00 74 LEU A O 1
ATOM 559 N N . SER A 1 75 ? -9.206 12.712 26.008 1.00 78.00 75 SER A N 1
ATOM 560 C CA . SER A 1 75 ? -8.432 13.430 24.990 1.00 78.00 75 SER A CA 1
ATOM 561 C C . SER A 1 75 ? -7.085 12.775 24.651 1.00 78.00 75 SER A C 1
ATOM 563 O O . SER A 1 75 ? -6.425 13.197 23.700 1.00 78.00 75 SER A O 1
ATOM 565 N N . ASP A 1 76 ? -6.660 11.773 25.423 1.00 79.06 76 ASP A N 1
ATOM 566 C CA . ASP A 1 76 ? -5.409 11.041 25.224 1.00 79.06 76 ASP A CA 1
ATOM 567 C C . ASP A 1 76 ? -5.636 9.836 24.285 1.00 79.06 76 ASP A C 1
ATOM 569 O O . ASP A 1 76 ? -5.895 8.709 24.710 1.00 79.06 76 ASP A O 1
ATOM 573 N N . GLU A 1 77 ? -5.572 10.089 22.972 1.00 77.56 77 GLU A N 1
ATOM 574 C CA . GLU A 1 77 ? -5.760 9.074 21.918 1.00 77.56 77 GLU A CA 1
ATOM 575 C C . GLU A 1 77 ? -4.812 7.853 22.048 1.00 77.56 77 GLU A C 1
ATOM 577 O O . GLU A 1 77 ? -5.289 6.721 21.915 1.00 77.56 77 GLU A O 1
ATOM 582 N N . PRO A 1 78 ? -3.496 8.007 22.327 1.00 80.12 78 PRO A N 1
ATOM 583 C CA . PRO A 1 78 ? -2.612 6.865 22.583 1.00 80.12 78 PRO A CA 1
ATOM 584 C C . PRO A 1 78 ? -3.066 5.991 23.751 1.00 80.12 78 PRO A C 1
ATOM 586 O O . PRO A 1 78 ? -3.029 4.763 23.665 1.00 80.12 78 PRO A O 1
ATOM 589 N N . LEU A 1 79 ? -3.507 6.617 24.840 1.00 80.69 79 LEU A N 1
ATOM 590 C CA . LEU A 1 79 ? -3.987 5.906 26.013 1.00 80.69 79 LEU A CA 1
ATOM 591 C C . LEU A 1 79 ? -5.255 5.106 25.679 1.00 80.69 79 LEU A C 1
ATOM 593 O O . LEU A 1 79 ? -5.311 3.908 25.957 1.00 80.69 79 LEU A O 1
ATOM 597 N N . LEU A 1 80 ? -6.218 5.727 24.990 1.00 80.19 80 LEU A N 1
ATOM 598 C CA . LEU A 1 80 ? -7.412 5.062 24.454 1.00 80.19 80 LEU A CA 1
ATOM 599 C C . LEU A 1 80 ? -7.068 3.840 23.595 1.00 80.19 80 LEU A C 1
ATOM 601 O O . LEU A 1 80 ? -7.668 2.773 23.754 1.00 80.19 80 LEU A O 1
ATOM 605 N N . PHE A 1 81 ? -6.078 3.976 22.711 1.00 80.56 81 PHE A N 1
ATOM 606 C CA . PHE A 1 81 ? -5.615 2.884 21.861 1.00 80.56 81 PHE A CA 1
ATOM 607 C C . PHE A 1 81 ? -5.046 1.717 22.678 1.00 80.56 81 PHE A C 1
ATOM 609 O O . PHE A 1 81 ? -5.377 0.564 22.401 1.00 80.56 81 PHE A O 1
ATOM 616 N N . ILE A 1 82 ? -4.241 1.991 23.710 1.00 82.94 82 ILE A N 1
ATOM 617 C CA . ILE A 1 82 ? -3.692 0.951 24.596 1.00 82.94 82 ILE A CA 1
ATOM 618 C C . ILE A 1 82 ? -4.822 0.189 25.299 1.00 82.94 82 ILE A C 1
ATOM 620 O O . ILE A 1 82 ? -4.782 -1.041 25.356 1.00 82.94 82 ILE A O 1
ATOM 624 N N . TYR A 1 83 ? -5.858 0.882 25.780 1.00 79.75 83 TYR A N 1
ATOM 625 C CA . TYR A 1 83 ? -7.016 0.231 26.402 1.00 79.75 83 TYR A CA 1
ATOM 626 C C . TYR A 1 83 ? -7.796 -0.644 25.424 1.00 79.75 83 TYR A C 1
ATOM 628 O O . TYR A 1 83 ? -8.138 -1.784 25.745 1.00 79.75 83 TYR A O 1
ATOM 636 N N . LEU A 1 84 ? -8.035 -0.141 24.216 1.00 79.88 84 LEU A N 1
ATOM 637 C CA . LEU A 1 84 ? -8.706 -0.887 23.159 1.00 79.88 84 LEU A CA 1
ATOM 638 C C . LEU A 1 84 ? -7.899 -2.133 22.762 1.00 79.88 84 LEU A C 1
ATOM 640 O O . LEU A 1 84 ? -8.452 -3.229 22.671 1.00 79.88 84 LEU A O 1
ATOM 644 N N . ALA A 1 85 ? -6.579 -1.997 22.616 1.00 81.38 85 ALA A N 1
ATOM 645 C CA . ALA A 1 85 ? -5.669 -3.103 22.334 1.00 81.38 85 ALA A CA 1
ATOM 646 C C . ALA A 1 85 ? -5.640 -4.133 23.474 1.00 81.38 85 ALA A C 1
ATOM 648 O O . ALA A 1 85 ? -5.639 -5.338 23.211 1.00 81.38 85 ALA A O 1
ATOM 649 N N . ALA A 1 86 ? -5.670 -3.689 24.732 1.00 84.19 86 ALA A N 1
ATOM 650 C CA . ALA A 1 86 ? -5.743 -4.564 25.898 1.00 84.19 86 ALA A CA 1
ATOM 651 C C . ALA A 1 86 ? -7.069 -5.337 25.946 1.00 84.19 86 ALA A C 1
ATOM 653 O O . ALA A 1 86 ? -7.062 -6.548 26.163 1.00 84.19 86 ALA A O 1
ATOM 654 N N . MET A 1 87 ? -8.197 -4.676 25.668 1.00 81.69 87 MET A N 1
ATOM 655 C CA . MET A 1 87 ? -9.514 -5.313 25.571 1.00 81.69 87 MET A CA 1
ATOM 656 C C . MET A 1 87 ? -9.539 -6.369 24.459 1.00 81.69 87 MET A C 1
ATOM 658 O O . MET A 1 87 ? -9.945 -7.504 24.698 1.00 81.69 87 MET A O 1
ATOM 662 N N . VAL A 1 88 ? -9.050 -6.037 23.259 1.00 81.81 88 VAL A N 1
ATOM 663 C CA . VAL A 1 88 ? -8.956 -6.986 22.134 1.00 81.81 88 VAL A CA 1
ATOM 664 C C . VAL A 1 88 ? -8.038 -8.159 22.470 1.00 81.81 88 VAL A C 1
ATOM 666 O O . VAL A 1 88 ? -8.376 -9.305 22.178 1.00 81.81 88 VAL A O 1
ATOM 669 N N . SER A 1 89 ? -6.907 -7.901 23.126 1.00 82.00 89 SER A N 1
ATOM 670 C CA . SER A 1 89 ? -5.977 -8.949 23.558 1.00 82.00 89 SER A CA 1
ATOM 671 C C . SER A 1 89 ? -6.606 -9.867 24.605 1.00 82.00 89 SER A C 1
ATOM 673 O O . SER A 1 89 ? -6.470 -11.083 24.505 1.00 82.00 89 SER A O 1
ATOM 675 N N . TRP A 1 90 ? -7.359 -9.315 25.559 1.00 85.44 90 TRP A N 1
ATOM 676 C CA . TRP A 1 90 ? -8.107 -10.102 26.539 1.00 85.44 90 TRP A CA 1
ATOM 677 C C . TRP A 1 90 ? -9.167 -10.984 25.874 1.00 85.44 90 TRP A C 1
ATOM 679 O O . TRP A 1 90 ? -9.260 -12.167 26.190 1.00 85.44 90 TRP A O 1
ATOM 689 N N . MET A 1 91 ? -9.909 -10.455 24.897 1.00 81.50 91 MET A N 1
ATOM 690 C CA . MET A 1 91 ? -10.886 -11.247 24.140 1.00 81.50 91 MET A CA 1
ATOM 691 C C . MET A 1 91 ? -10.223 -12.399 23.375 1.00 81.50 91 MET A C 1
ATOM 693 O O . MET A 1 91 ? -10.776 -13.493 23.328 1.00 81.50 91 MET A O 1
ATOM 697 N N . ARG A 1 92 ? -9.020 -12.184 22.825 1.00 79.12 92 ARG A N 1
ATOM 698 C CA . ARG A 1 92 ? -8.238 -13.221 22.124 1.00 79.12 92 ARG A CA 1
ATOM 699 C C . ARG A 1 92 ? -7.699 -14.323 23.041 1.00 79.12 92 ARG A C 1
ATOM 701 O O . ARG A 1 92 ? -7.328 -15.377 22.535 1.00 79.12 92 ARG A O 1
ATOM 708 N N . LEU A 1 93 ? -7.642 -14.098 24.356 1.00 85.00 93 LEU A N 1
ATOM 709 C CA . LEU A 1 93 ? -7.250 -15.120 25.335 1.00 85.00 93 LEU A CA 1
ATOM 710 C C . LEU A 1 93 ? -8.401 -16.075 25.689 1.00 85.00 93 LEU A C 1
ATOM 712 O O . LEU A 1 93 ? -8.154 -17.122 26.286 1.00 85.00 93 LEU A O 1
ATOM 716 N N . LEU A 1 94 ? -9.647 -15.732 25.348 1.00 81.00 94 LEU A N 1
ATOM 717 C CA . LEU A 1 94 ? -10.798 -16.592 25.609 1.00 81.00 94 LEU A CA 1
ATOM 718 C C . LEU A 1 94 ? -10.809 -17.800 24.658 1.00 81.00 94 LEU A C 1
ATOM 720 O O . LEU A 1 94 ? -10.384 -17.686 23.505 1.00 81.00 94 LEU A O 1
ATOM 724 N N . PRO A 1 95 ? -11.352 -18.953 25.093 1.00 81.62 95 PRO A N 1
ATOM 725 C CA . PRO A 1 95 ? -11.594 -20.075 24.196 1.00 81.62 95 PRO A CA 1
ATOM 726 C C . PRO A 1 95 ? -12.415 -19.628 22.974 1.00 81.62 95 PRO A C 1
ATOM 728 O O . PRO A 1 95 ? -13.376 -18.871 23.150 1.00 81.62 95 PRO A O 1
ATOM 731 N N . PRO A 1 96 ? -12.114 -20.124 21.754 1.00 75.19 96 PRO A N 1
ATOM 732 C CA . PRO A 1 96 ? -12.790 -19.698 20.529 1.00 75.19 96 PRO A CA 1
ATOM 733 C C . PRO A 1 96 ? -14.324 -19.594 20.618 1.00 75.19 96 PRO A C 1
ATOM 735 O O . PRO A 1 96 ? -14.848 -18.555 20.222 1.00 75.19 96 PRO A O 1
ATOM 738 N N . PRO A 1 97 ? -15.073 -20.574 21.175 1.00 74.56 97 PRO A N 1
ATOM 739 C CA . PRO A 1 97 ? -16.532 -20.456 21.256 1.00 74.56 97 PRO A CA 1
ATOM 740 C C . PRO A 1 97 ? -17.002 -19.278 22.123 1.00 74.56 97 PRO A C 1
ATOM 742 O O . PRO A 1 97 ? -17.980 -18.620 21.784 1.00 74.56 97 PRO A O 1
ATOM 745 N N . GLU A 1 98 ? -16.290 -18.979 23.209 1.00 78.38 98 GLU A N 1
ATOM 746 C CA . GLU A 1 98 ? -16.638 -17.903 24.145 1.00 78.38 98 GLU A CA 1
ATOM 747 C C . GLU A 1 98 ? -16.292 -16.532 23.573 1.00 78.38 98 GLU A C 1
ATOM 749 O O . GLU A 1 98 ? -17.052 -15.578 23.728 1.00 78.38 98 GLU A O 1
ATOM 754 N N . MET A 1 99 ? -15.163 -16.446 22.868 1.00 76.00 99 MET A N 1
ATOM 755 C CA . MET A 1 99 ? -14.765 -15.249 22.138 1.00 76.00 99 MET A CA 1
ATOM 756 C C . MET A 1 99 ? -15.825 -14.871 21.093 1.00 76.00 99 MET A C 1
ATOM 758 O O . MET A 1 99 ? -16.215 -13.708 21.018 1.00 76.00 99 MET A O 1
ATOM 762 N N . TYR A 1 100 ? -16.319 -15.833 20.304 1.00 73.00 100 TYR A N 1
ATOM 763 C CA . TYR A 1 100 ? -17.335 -15.557 19.282 1.00 73.00 100 TYR A CA 1
ATOM 764 C C . TYR A 1 100 ? -18.674 -15.117 19.880 1.00 73.00 100 TYR A C 1
ATOM 766 O O . TYR A 1 100 ? -19.300 -14.198 19.355 1.00 73.00 100 TYR A O 1
ATOM 774 N N . GLU A 1 101 ? -19.096 -15.734 20.984 1.00 75.56 101 GLU A N 1
ATOM 775 C CA . GLU A 1 101 ? -20.325 -15.366 21.691 1.00 75.56 101 GLU A CA 1
ATOM 776 C C . GLU A 1 101 ? -20.238 -13.952 22.284 1.00 75.56 101 GLU A C 1
ATOM 778 O O . GLU A 1 101 ? -21.145 -13.144 22.096 1.00 75.56 101 GLU A O 1
ATOM 783 N N . LEU A 1 102 ? -19.118 -13.621 22.935 1.00 77.94 102 LEU A N 1
ATOM 784 C CA . LEU A 1 102 ? -18.868 -12.292 23.493 1.00 77.94 102 LEU A CA 1
ATOM 785 C C . LEU A 1 102 ? -18.855 -11.210 22.407 1.00 77.94 102 LEU A C 1
ATOM 787 O O . LEU A 1 102 ? -19.493 -10.172 22.555 1.00 77.94 102 LEU A O 1
ATOM 791 N N . VAL A 1 103 ? -18.113 -11.445 21.324 1.00 71.00 103 VAL A N 1
ATOM 792 C CA . VAL A 1 103 ? -17.952 -10.467 20.242 1.00 71.00 103 VAL A CA 1
ATOM 793 C C . VAL A 1 103 ? -19.259 -10.271 19.474 1.00 71.00 103 VAL A C 1
ATOM 795 O O . VAL A 1 103 ? -19.559 -9.149 19.081 1.00 71.00 103 VAL A O 1
ATOM 798 N N . GLY A 1 104 ? -20.062 -11.324 19.289 1.00 69.50 104 GLY A N 1
ATOM 799 C CA . GLY A 1 104 ? -21.374 -11.219 18.640 1.00 69.50 104 GLY A CA 1
ATOM 800 C C . GLY A 1 104 ? -22.385 -10.376 19.424 1.00 69.50 104 GLY A C 1
ATOM 801 O O . GLY A 1 104 ? -23.290 -9.792 18.834 1.00 69.50 104 GLY A O 1
ATOM 802 N N . GLU A 1 105 ? -22.210 -10.282 20.739 1.00 75.62 105 GLU A N 1
ATOM 803 C CA . GLU A 1 105 ? -23.034 -9.480 21.651 1.00 75.62 105 GLU A CA 1
ATOM 804 C C . GLU A 1 105 ? -22.448 -8.073 21.895 1.00 75.62 105 GLU A C 1
ATOM 806 O O . GLU A 1 105 ? -23.053 -7.249 22.584 1.00 75.62 105 GLU A O 1
ATOM 811 N N . LEU A 1 106 ? -21.268 -7.774 21.339 1.00 73.31 106 LEU A N 1
ATOM 812 C CA . LEU A 1 106 ? -20.569 -6.506 21.532 1.00 73.31 106 LEU A CA 1
ATOM 813 C C . LEU A 1 106 ? -21.175 -5.417 20.632 1.00 73.31 106 LEU A C 1
ATOM 815 O O . LEU A 1 106 ? -20.773 -5.221 19.485 1.00 73.31 106 LEU A O 1
ATOM 819 N N . THR A 1 107 ? -22.159 -4.693 21.157 1.00 71.62 107 THR A N 1
ATOM 820 C CA . THR A 1 107 ? -22.766 -3.546 20.471 1.00 71.62 107 THR A CA 1
ATOM 821 C C . THR A 1 107 ? -21.996 -2.249 20.744 1.00 71.62 107 THR A C 1
ATOM 823 O O . THR A 1 107 ? -21.202 -2.151 21.684 1.00 71.62 107 THR A O 1
ATOM 826 N N . GLY A 1 108 ? -22.257 -1.211 19.940 1.00 70.56 108 GLY A N 1
ATOM 827 C CA . GLY A 1 108 ? -21.689 0.124 20.165 1.00 70.56 108 GLY A CA 1
ATOM 828 C C . GLY A 1 108 ? -22.023 0.692 21.551 1.00 70.56 108 GLY A C 1
ATOM 829 O O . GLY A 1 108 ? -21.175 1.318 22.173 1.00 70.56 108 GLY A O 1
ATOM 830 N N . GLU A 1 109 ? -23.211 0.403 22.088 1.00 72.69 109 GLU A N 1
ATOM 831 C CA . GLU A 1 109 ? -23.631 0.842 23.428 1.00 72.69 109 GLU A CA 1
ATOM 832 C C . GLU A 1 109 ? -22.803 0.201 24.551 1.00 72.69 109 GLU A C 1
ATOM 834 O O . GLU A 1 109 ? -22.473 0.860 25.541 1.00 72.69 109 GLU A O 1
ATOM 839 N N . VAL A 1 110 ? -22.439 -1.079 24.408 1.00 77.12 110 VAL A N 1
ATOM 840 C CA . VAL A 1 110 ? -21.567 -1.778 25.366 1.00 77.12 110 VAL A CA 1
ATOM 841 C C . VAL A 1 110 ? -20.177 -1.147 25.353 1.00 77.12 110 VAL A C 1
ATOM 843 O O . VAL A 1 110 ? -19.619 -0.864 26.412 1.00 77.12 110 VAL A O 1
ATOM 846 N N . LEU A 1 111 ? -19.645 -0.870 24.162 1.00 77.25 111 LEU A N 1
ATOM 847 C CA . LEU A 1 111 ? -18.357 -0.199 23.988 1.00 77.25 111 LEU A CA 1
ATOM 848 C C . LEU A 1 111 ? -18.348 1.212 24.593 1.00 77.25 111 LEU A C 1
ATOM 850 O O . LEU A 1 111 ? -17.409 1.559 25.309 1.00 77.25 111 LEU A O 1
ATOM 854 N N . ILE A 1 112 ? -19.409 1.994 24.371 1.00 78.31 112 ILE A N 1
ATOM 855 C CA . ILE A 1 112 ? -19.586 3.324 24.971 1.00 78.31 112 ILE A CA 1
ATOM 856 C C . ILE A 1 112 ? -19.583 3.231 26.501 1.00 78.31 112 ILE A C 1
ATOM 858 O O . ILE A 1 112 ? -18.885 3.997 27.158 1.00 78.31 112 ILE A O 1
ATOM 862 N N . ASN A 1 113 ? -20.301 2.270 27.086 1.00 79.12 113 ASN A N 1
ATOM 863 C CA . ASN A 1 113 ? -20.323 2.098 28.540 1.00 79.12 113 ASN A CA 1
ATOM 864 C C . ASN A 1 113 ? -18.971 1.695 29.121 1.00 79.12 113 ASN A C 1
ATOM 866 O O . ASN A 1 113 ? -18.582 2.200 30.171 1.00 79.12 113 ASN A O 1
ATOM 870 N N . LEU A 1 114 ? -18.243 0.803 28.449 1.00 80.06 114 LEU A N 1
ATOM 871 C CA . LEU A 1 114 ? -16.884 0.448 28.853 1.00 80.06 114 LEU A CA 1
ATOM 872 C C . LEU A 1 114 ? -15.961 1.672 28.825 1.00 80.06 114 LEU A C 1
ATOM 874 O O . LEU A 1 114 ? -15.160 1.849 29.743 1.00 80.06 114 LEU A O 1
ATOM 878 N N . LEU A 1 115 ? -16.123 2.546 27.829 1.00 79.31 115 LEU A N 1
ATOM 879 C CA . LEU A 1 115 ? -15.385 3.801 27.748 1.00 79.31 115 LEU A CA 1
ATOM 880 C C . LEU A 1 115 ? -15.779 4.789 28.851 1.00 79.31 115 LEU A C 1
ATOM 882 O O . LEU A 1 115 ? -14.907 5.419 29.443 1.00 79.31 115 LEU A O 1
ATOM 886 N N . LEU A 1 116 ? -17.071 4.906 29.161 1.00 78.62 116 LEU A N 1
ATOM 887 C CA . LEU A 1 116 ? -17.562 5.756 30.247 1.00 78.62 116 LEU A CA 1
ATOM 888 C C . LEU A 1 116 ? -17.010 5.296 31.595 1.00 78.62 116 LEU A C 1
ATOM 890 O O . LEU A 1 116 ? -16.495 6.124 32.338 1.00 78.62 116 LEU A O 1
ATOM 894 N N . ILE A 1 117 ? -17.020 3.988 31.879 1.00 78.56 117 ILE A N 1
ATOM 895 C CA . ILE A 1 117 ? -16.420 3.420 33.099 1.00 78.56 117 ILE A CA 1
ATOM 896 C C . ILE A 1 117 ? -14.958 3.842 33.239 1.00 78.56 117 ILE A C 1
ATOM 898 O O . ILE A 1 117 ? -14.500 4.138 34.343 1.00 78.56 117 ILE A O 1
ATOM 902 N N . TRP A 1 118 ? -14.233 3.888 32.126 1.00 76.62 118 TRP A N 1
ATOM 903 C CA . TRP A 1 118 ? -12.845 4.313 32.103 1.00 76.62 118 TRP A CA 1
ATOM 904 C C . TRP A 1 118 ? -12.676 5.828 32.296 1.00 76.62 118 TRP A C 1
ATOM 906 O O . TRP A 1 118 ? -11.913 6.258 33.164 1.00 76.62 118 TRP A O 1
ATOM 916 N N . ALA A 1 119 ? -13.432 6.638 31.553 1.00 75.62 119 ALA A N 1
ATOM 917 C CA . ALA A 1 119 ? -13.402 8.093 31.662 1.00 75.62 119 ALA A CA 1
ATOM 918 C C . ALA A 1 119 ? -13.727 8.555 33.089 1.00 75.62 119 ALA A C 1
ATOM 920 O O . ALA A 1 119 ? -13.031 9.405 33.643 1.00 75.62 119 ALA A O 1
ATOM 921 N N . THR A 1 120 ? -14.731 7.947 33.727 1.00 73.88 120 THR A N 1
ATOM 922 C CA . THR A 1 120 ? -15.133 8.282 35.097 1.00 73.88 120 THR A CA 1
ATOM 923 C C . THR A 1 120 ? -14.212 7.692 36.155 1.00 73.88 120 THR A C 1
ATOM 925 O O . THR A 1 120 ? -14.082 8.284 37.225 1.00 73.88 120 THR A O 1
ATOM 928 N N . ALA A 1 121 ? -13.519 6.581 35.875 1.00 70.44 121 ALA A N 1
ATOM 929 C CA . ALA A 1 121 ? -12.453 6.095 36.752 1.00 70.44 121 ALA A CA 1
ATOM 930 C C . ALA A 1 121 ? -11.327 7.135 36.881 1.00 70.44 121 ALA A C 1
ATOM 932 O O . ALA A 1 121 ? -10.776 7.300 37.969 1.00 70.44 121 ALA A O 1
ATOM 933 N N . GLY A 1 122 ? -11.048 7.893 35.813 1.00 65.69 122 GLY A N 1
ATOM 934 C CA . GLY A 1 122 ? -10.175 9.070 35.854 1.00 65.69 122 GLY A CA 1
ATOM 935 C C . GLY A 1 122 ? -10.734 10.254 36.648 1.00 65.69 122 GLY A C 1
ATOM 936 O O . GLY A 1 122 ? -9.956 11.061 37.136 1.00 65.69 122 GLY A O 1
ATOM 937 N N . MET A 1 123 ? -12.055 10.327 36.836 1.00 70.25 123 MET A N 1
ATOM 938 C CA . MET A 1 123 ? -12.735 11.332 37.670 1.00 70.25 123 MET A CA 1
ATOM 939 C C . MET A 1 123 ? -12.895 10.889 39.139 1.00 70.25 123 MET A C 1
ATOM 941 O O . MET A 1 123 ? -13.469 11.618 39.945 1.00 70.25 123 MET A O 1
ATOM 945 N N . GLY A 1 124 ? -12.457 9.673 39.491 1.00 63.81 124 GLY A N 1
ATOM 946 C CA . GLY A 1 124 ? -12.632 9.094 40.828 1.00 63.81 124 GLY A CA 1
ATOM 947 C C . GLY A 1 124 ? -14.005 8.455 41.089 1.00 63.81 124 GLY A C 1
ATOM 948 O O . GLY A 1 124 ? -14.265 8.026 42.215 1.00 63.81 124 GLY A O 1
ATOM 949 N N . VAL A 1 125 ? -14.871 8.333 40.073 1.00 70.38 125 VAL A N 1
ATOM 950 C CA . VAL A 1 125 ? -16.195 7.690 40.178 1.00 70.38 125 VAL A CA 1
ATOM 951 C C . VAL A 1 125 ? -16.180 6.317 39.517 1.00 70.38 125 VAL A C 1
ATOM 953 O O . VAL A 1 125 ? -15.903 6.152 38.329 1.00 70.38 125 VAL A O 1
ATOM 956 N N . ALA A 1 126 ? -16.523 5.299 40.303 1.00 65.38 126 ALA A N 1
ATOM 957 C CA . ALA A 1 126 ? -16.520 3.918 39.853 1.00 65.38 126 ALA A CA 1
ATOM 958 C C . ALA A 1 126 ? -17.887 3.511 39.285 1.00 65.38 126 ALA A C 1
ATOM 960 O O . ALA A 1 126 ? -18.646 2.811 39.961 1.00 65.38 126 ALA A O 1
ATOM 961 N N . LEU A 1 127 ? -18.160 3.879 38.031 1.00 70.31 127 LEU A N 1
ATOM 962 C CA . LEU A 1 127 ? -19.326 3.375 37.306 1.00 70.31 127 LEU A CA 1
ATOM 963 C C . LEU A 1 127 ? -19.317 1.841 37.226 1.00 70.31 127 LEU A C 1
ATOM 965 O O . LEU A 1 127 ? -18.275 1.168 37.306 1.00 70.31 127 LEU A O 1
ATOM 969 N N . ARG A 1 128 ? -20.506 1.263 37.106 1.00 70.94 128 ARG A N 1
ATOM 970 C CA . ARG A 1 128 ? -20.707 -0.144 36.763 1.00 70.94 128 ARG A CA 1
ATOM 971 C C . ARG A 1 128 ? -21.286 -0.231 35.356 1.00 70.94 128 ARG A C 1
ATOM 973 O O . ARG A 1 128 ? -21.896 0.710 34.868 1.00 70.94 128 ARG A O 1
ATOM 980 N N . LEU A 1 129 ? -21.110 -1.383 34.709 1.00 67.31 129 LEU A N 1
ATOM 981 C CA . LEU A 1 129 ? -21.896 -1.683 33.513 1.00 67.31 129 LEU A CA 1
ATOM 982 C C . LEU A 1 129 ? -23.376 -1.640 33.907 1.00 67.31 129 LEU A C 1
ATOM 984 O O . LEU A 1 129 ? -23.799 -2.398 34.787 1.00 67.31 129 LEU A O 1
ATOM 988 N N . GLY A 1 130 ? -24.124 -0.718 33.300 1.00 65.56 130 GLY A N 1
ATOM 989 C CA . GLY A 1 130 ? -25.528 -0.491 33.608 1.00 65.56 130 GLY A CA 1
ATOM 990 C C . GLY A 1 130 ? -26.361 -1.760 33.429 1.00 65.56 130 GLY A C 1
ATOM 991 O O . GLY A 1 130 ? -26.171 -2.535 32.491 1.00 65.56 130 GLY A O 1
ATOM 992 N N . ALA A 1 131 ? -27.329 -1.979 34.322 1.00 61.94 131 ALA A N 1
ATOM 993 C CA . ALA A 1 131 ? -28.237 -3.124 34.216 1.00 61.94 131 ALA A CA 1
ATOM 994 C C . ALA A 1 131 ? -29.021 -3.118 32.889 1.00 61.94 131 ALA A C 1
ATOM 996 O O . ALA A 1 131 ? -29.318 -4.180 32.351 1.00 61.94 131 ALA A O 1
ATOM 997 N N . GLN A 1 132 ? -29.297 -1.931 32.337 1.00 63.97 132 GLN A N 1
ATOM 998 C CA . GLN A 1 132 ? -29.976 -1.755 31.053 1.00 63.97 132 GLN A CA 1
ATOM 999 C C . GLN A 1 132 ? -29.136 -2.287 29.883 1.00 63.97 132 GLN A C 1
ATOM 1001 O O . GLN A 1 132 ? -29.643 -3.062 29.073 1.00 63.97 132 GLN A O 1
ATOM 1006 N N . THR A 1 133 ? -27.838 -1.985 29.845 1.00 66.00 133 THR A N 1
ATOM 1007 C CA . THR A 1 133 ? -26.942 -2.423 28.761 1.00 66.00 133 THR A CA 1
ATOM 1008 C C . THR A 1 133 ? -26.517 -3.879 28.902 1.00 66.00 133 THR A C 1
ATOM 1010 O O . THR A 1 133 ? -26.323 -4.569 27.908 1.00 66.00 133 THR A O 1
ATOM 1013 N N . LEU A 1 134 ? -26.475 -4.405 30.129 1.00 65.56 134 LEU A N 1
ATOM 1014 C CA . LEU A 1 134 ? -26.356 -5.846 30.359 1.00 65.56 134 LEU A CA 1
ATOM 1015 C C . LEU A 1 134 ? -27.639 -6.607 29.996 1.00 65.56 134 LEU A C 1
ATOM 1017 O O . LEU A 1 134 ? -27.557 -7.760 29.580 1.00 65.56 134 LEU A O 1
ATOM 1021 N N . SER A 1 135 ? -28.821 -6.000 30.134 1.00 62.31 135 SER A N 1
ATOM 1022 C CA . SER A 1 135 ? -30.095 -6.668 29.832 1.00 62.31 135 SER A CA 1
ATOM 1023 C C . SER A 1 135 ? -30.361 -6.851 28.335 1.00 62.31 135 SER A C 1
ATOM 1025 O O . SER A 1 135 ? -31.026 -7.821 27.966 1.00 62.31 135 SER A O 1
ATOM 1027 N N . SER A 1 136 ? -29.810 -5.979 27.480 1.00 67.19 136 SER A N 1
ATOM 1028 C CA . SER A 1 136 ? -29.960 -6.053 26.019 1.00 67.19 136 SER A CA 1
ATOM 1029 C C . SER A 1 136 ? -29.152 -7.190 25.381 1.00 67.19 136 SER A C 1
ATOM 1031 O O . SER A 1 136 ? -29.528 -7.692 24.322 1.00 67.19 136 SER A O 1
ATOM 1033 N N . ILE A 1 137 ? -28.096 -7.648 26.057 1.00 71.81 137 ILE A N 1
ATOM 1034 C CA . ILE A 1 137 ? -27.278 -8.804 25.663 1.00 71.81 137 ILE A CA 1
ATOM 1035 C C . ILE A 1 137 ? -28.092 -10.079 25.873 1.00 71.81 137 ILE A C 1
ATOM 1037 O O . ILE A 1 137 ? -28.619 -10.267 26.963 1.00 71.81 137 ILE A O 1
ATOM 1041 N N . LYS A 1 138 ? -28.210 -10.983 24.900 1.00 72.31 138 LYS A N 1
ATOM 1042 C CA . LYS A 1 138 ? -29.038 -12.202 25.033 1.00 72.31 138 LYS A CA 1
ATOM 1043 C C . LYS A 1 138 ? -28.326 -13.302 25.822 1.00 72.31 138 LYS A C 1
ATOM 1045 O O . LYS A 1 138 ? -28.965 -14.004 26.608 1.00 72.31 138 LYS A O 1
ATOM 1050 N N . SER A 1 139 ? -27.016 -13.437 25.655 1.00 77.62 139 SER A N 1
ATOM 1051 C CA . SER A 1 139 ? -26.202 -14.453 26.317 1.00 77.62 139 SER A CA 1
ATOM 1052 C C . SER A 1 139 ? -25.912 -14.116 27.783 1.00 77.62 139 SER A C 1
ATOM 1054 O O . SER A 1 139 ? -25.242 -13.137 28.113 1.00 77.62 139 SER A O 1
ATOM 1056 N N . ALA A 1 140 ? -26.334 -15.001 28.692 1.00 79.19 140 ALA A N 1
ATOM 1057 C CA . ALA A 1 140 ? -25.987 -14.912 30.112 1.00 79.19 140 ALA A CA 1
ATOM 1058 C C . ALA A 1 140 ? -24.469 -15.016 30.358 1.00 79.19 140 ALA A C 1
ATOM 1060 O O . ALA A 1 140 ? -23.948 -14.410 31.297 1.00 79.19 140 ALA A O 1
ATOM 1061 N N . ARG A 1 141 ? -23.754 -15.753 29.501 1.00 79.12 141 ARG A N 1
ATOM 1062 C CA . ARG A 1 141 ? -22.306 -15.941 29.601 1.00 79.12 141 ARG A CA 1
ATOM 1063 C C . ARG A 1 141 ? -21.551 -14.701 29.132 1.00 79.12 141 ARG A C 1
ATOM 1065 O O . ARG A 1 141 ? -20.658 -14.245 29.844 1.00 79.12 141 ARG A O 1
ATOM 1072 N N . ALA A 1 142 ? -21.956 -14.104 28.010 1.00 79.31 142 ALA A N 1
ATOM 1073 C CA . ALA A 1 142 ? -21.388 -12.846 27.527 1.00 79.31 142 ALA A CA 1
ATOM 1074 C C . ALA A 1 142 ? -21.579 -11.714 28.550 1.00 79.31 142 ALA A C 1
ATOM 1076 O O . ALA A 1 142 ? -20.632 -10.983 28.834 1.00 79.31 142 ALA A O 1
ATOM 1077 N N . ARG A 1 143 ? -22.754 -11.629 29.198 1.00 80.94 143 ARG A N 1
ATOM 1078 C CA . ARG A 1 143 ? -22.995 -10.683 30.307 1.00 80.94 143 ARG A CA 1
ATOM 1079 C C . ARG A 1 143 ? -21.996 -10.862 31.451 1.00 80.94 143 ARG A C 1
ATOM 1081 O O . ARG A 1 143 ? -21.450 -9.878 31.943 1.00 80.94 143 ARG A O 1
ATOM 1088 N N . ALA A 1 144 ? -21.753 -12.102 31.878 1.00 83.44 144 ALA A N 1
ATOM 1089 C CA . ALA A 1 144 ? -20.815 -12.392 32.962 1.00 83.44 144 ALA A CA 1
ATOM 1090 C C . ALA A 1 144 ? -19.370 -12.031 32.581 1.00 83.44 144 ALA A C 1
ATOM 1092 O O . ALA A 1 144 ? -18.652 -11.435 33.385 1.00 83.44 144 ALA A O 1
ATOM 1093 N N . LEU A 1 145 ? -18.963 -12.335 31.346 1.00 83.88 145 LEU A N 1
ATOM 1094 C CA . LEU A 1 145 ? -17.641 -11.997 30.818 1.00 83.88 145 LEU A CA 1
ATOM 1095 C C . LEU A 1 145 ? -17.438 -10.481 30.695 1.00 83.88 145 LEU A C 1
ATOM 1097 O O . LEU A 1 145 ? -16.398 -9.980 31.113 1.00 83.88 145 LEU A O 1
ATOM 1101 N N . LEU A 1 146 ? -18.434 -9.735 30.209 1.00 81.69 146 LEU A N 1
ATOM 1102 C CA . LEU A 1 146 ? -18.381 -8.270 30.143 1.00 81.69 146 LEU A CA 1
ATOM 1103 C C . LEU A 1 146 ? -18.357 -7.634 31.534 1.00 81.69 146 LEU A C 1
ATOM 1105 O O . LEU A 1 146 ? -17.600 -6.695 31.769 1.00 81.69 146 LEU A O 1
ATOM 1109 N N . ALA A 1 147 ? -19.119 -8.171 32.489 1.00 80.50 147 ALA A N 1
ATOM 1110 C CA . ALA A 1 147 ? -19.061 -7.726 33.879 1.00 80.50 147 ALA A CA 1
ATOM 1111 C C . ALA A 1 147 ? -17.680 -7.980 34.512 1.00 80.50 147 ALA A C 1
ATOM 1113 O O . ALA A 1 147 ? -17.180 -7.140 35.265 1.00 80.50 147 ALA A O 1
ATOM 1114 N N . LEU A 1 148 ? -17.042 -9.112 34.191 1.00 83.56 148 LEU A N 1
ATOM 1115 C CA . LEU A 1 148 ? -15.682 -9.432 34.629 1.00 83.56 148 LEU A CA 1
ATOM 1116 C C . LEU A 1 148 ? -14.666 -8.475 33.997 1.00 83.56 148 LEU A C 1
ATOM 1118 O O . LEU A 1 148 ? -13.831 -7.915 34.708 1.00 83.56 148 LEU A O 1
ATOM 1122 N N . LEU A 1 149 ? -14.796 -8.220 32.695 1.00 82.06 149 LEU A N 1
ATOM 1123 C CA . LEU A 1 149 ? -13.983 -7.255 31.966 1.00 82.06 149 LEU A CA 1
ATOM 1124 C C . LEU A 1 149 ? -14.099 -5.855 32.584 1.00 82.06 149 LEU A C 1
ATOM 1126 O O . LEU A 1 149 ? -13.085 -5.276 32.960 1.00 82.06 149 LEU A O 1
ATOM 1130 N N . ALA A 1 150 ? -15.312 -5.349 32.814 1.00 77.00 150 ALA A N 1
ATOM 1131 C CA . ALA A 1 150 ? -15.526 -4.057 33.468 1.00 77.00 150 ALA A CA 1
ATOM 1132 C C . ALA A 1 150 ? -14.948 -3.995 34.889 1.00 77.00 150 ALA A C 1
ATOM 1134 O O . ALA A 1 150 ? -14.489 -2.942 35.322 1.00 77.00 150 ALA A O 1
ATOM 1135 N N . LYS A 1 151 ? -14.938 -5.112 35.628 1.00 77.81 151 LYS A N 1
ATOM 1136 C CA . LYS A 1 151 ? -14.306 -5.180 36.952 1.00 77.81 151 LYS A CA 1
ATOM 1137 C C . LYS A 1 151 ? -12.783 -5.075 36.859 1.00 77.81 151 LYS A C 1
ATOM 1139 O O . LYS A 1 151 ? -12.191 -4.381 37.678 1.00 77.81 151 LYS A O 1
ATOM 1144 N N . HIS A 1 152 ? -12.162 -5.742 35.889 1.00 74.69 152 HIS A N 1
ATOM 1145 C CA . HIS A 1 152 ? -10.716 -5.664 35.657 1.00 74.69 152 HIS A CA 1
ATOM 1146 C C . HIS A 1 152 ? -10.285 -4.331 35.031 1.00 74.69 152 HIS A C 1
ATOM 1148 O O . HIS A 1 152 ? -9.173 -3.879 35.287 1.00 74.69 152 HIS A O 1
ATOM 1154 N N . LEU A 1 153 ? -11.171 -3.668 34.282 1.00 65.56 153 LEU A N 1
ATOM 1155 C CA . LEU A 1 153 ? -10.928 -2.334 33.729 1.00 65.56 153 LEU A CA 1
ATOM 1156 C C . LEU A 1 153 ? -10.947 -1.208 34.768 1.00 65.56 153 LEU A C 1
ATOM 1158 O O . LEU A 1 153 ? -10.482 -0.115 34.453 1.00 65.56 153 LEU A O 1
ATOM 1162 N N . LYS A 1 154 ? -11.412 -1.448 36.003 1.00 63.28 154 LYS A N 1
ATOM 1163 C CA . LYS A 1 154 ? -11.276 -0.509 37.138 1.00 63.28 154 LYS A CA 1
ATOM 1164 C C . LYS A 1 154 ? -9.825 -0.424 37.636 1.00 63.28 154 LYS A C 1
ATOM 1166 O O . LYS A 1 154 ? -9.584 -0.571 38.830 1.00 63.28 154 LYS A O 1
ATOM 1171 N N . GLY A 1 155 ? -8.873 -0.262 36.718 1.00 60.66 155 GLY A N 1
ATOM 1172 C CA . GLY A 1 155 ? -7.438 -0.195 36.976 1.00 60.66 155 GLY A CA 1
ATOM 1173 C C . GLY A 1 155 ? -7.040 0.907 37.972 1.00 60.66 155 GLY A C 1
ATOM 1174 O O . GLY A 1 155 ? -7.899 1.575 38.552 1.00 60.66 155 GLY A O 1
ATOM 1175 N N . PRO A 1 156 ? -5.730 1.102 38.209 1.00 60.78 156 PRO A N 1
ATOM 1176 C CA . PRO A 1 156 ? -5.252 2.111 39.152 1.00 60.78 156 PRO A CA 1
ATOM 1177 C C . PRO A 1 156 ? -5.817 3.495 38.810 1.00 60.78 156 PRO A C 1
ATOM 1179 O O . PRO A 1 156 ? -6.095 3.786 37.645 1.00 60.78 156 PRO A O 1
ATOM 1182 N N . ARG A 1 157 ? -5.990 4.345 39.833 1.00 62.72 157 ARG A N 1
ATOM 1183 C CA . ARG A 1 157 ? -6.435 5.732 39.636 1.00 62.72 157 ARG A CA 1
ATOM 1184 C C . ARG A 1 157 ? -5.566 6.372 38.556 1.00 62.72 157 ARG A C 1
ATOM 1186 O O . ARG A 1 157 ? -4.344 6.300 38.639 1.00 62.72 157 ARG A O 1
ATOM 1193 N N . LEU A 1 158 ? -6.206 6.969 37.553 1.00 67.81 158 LEU A N 1
ATOM 1194 C CA . LEU A 1 158 ? -5.532 7.635 36.434 1.00 67.81 158 LEU A CA 1
ATOM 1195 C C . LEU A 1 158 ? -5.028 9.038 36.801 1.00 67.81 158 LEU A C 1
ATOM 1197 O O . LEU A 1 158 ? -4.332 9.652 36.005 1.00 67.81 158 LEU A O 1
ATOM 1201 N N . GLU A 1 159 ? -5.322 9.521 38.012 1.00 66.94 159 GLU A N 1
ATOM 1202 C CA . GLU A 1 159 ? -4.818 10.777 38.587 1.00 66.94 159 GLU A CA 1
ATOM 1203 C C . GLU A 1 159 ? -3.311 11.035 38.325 1.00 66.94 159 GLU A C 1
ATOM 1205 O O . GLU A 1 159 ? -2.997 12.101 37.794 1.00 66.94 159 GLU A O 1
ATOM 1210 N N . PRO A 1 160 ? -2.366 10.106 38.608 1.00 73.25 160 PRO A N 1
ATOM 1211 C CA . PRO A 1 160 ? -0.943 10.286 38.297 1.00 73.25 160 PRO A CA 1
ATOM 1212 C C . PRO A 1 160 ? -0.657 10.431 36.796 1.00 73.25 160 PRO A C 1
ATOM 1214 O O . PRO A 1 160 ? 0.119 11.303 36.412 1.00 73.25 160 PRO A O 1
ATOM 1217 N N . HIS A 1 161 ? -1.317 9.639 35.941 1.00 74.38 161 HIS A N 1
ATOM 1218 C CA . HIS A 1 161 ? -1.157 9.737 34.482 1.00 74.38 161 HIS A CA 1
ATOM 1219 C C . HIS A 1 161 ? -1.651 11.088 33.970 1.00 74.38 161 HIS A C 1
ATOM 1221 O O . HIS A 1 161 ? -0.972 11.759 33.200 1.00 74.38 161 HIS A O 1
ATOM 1227 N N . VAL A 1 162 ? -2.815 11.532 34.450 1.00 73.44 162 VAL A N 1
ATOM 1228 C CA . VAL A 1 162 ? -3.378 12.836 34.092 1.00 73.44 162 VAL A CA 1
ATOM 1229 C C . VAL A 1 162 ? -2.486 13.967 34.589 1.00 73.44 162 VAL A C 1
ATOM 1231 O O . VAL A 1 162 ? -2.295 14.933 33.858 1.00 73.44 162 VAL A O 1
ATOM 1234 N N . ALA A 1 163 ? -1.908 13.860 35.787 1.00 75.06 163 ALA A N 1
ATOM 1235 C CA . ALA A 1 163 ? -0.994 14.864 36.325 1.00 75.06 163 ALA A CA 1
ATOM 1236 C C . ALA A 1 163 ? 0.271 15.025 35.462 1.00 75.06 163 ALA A C 1
ATOM 1238 O O . ALA A 1 163 ? 0.665 16.158 35.175 1.00 75.06 163 ALA A O 1
ATOM 1239 N N . GLU A 1 164 ? 0.863 13.922 34.993 1.00 79.88 164 GLU A N 1
ATOM 1240 C CA . GLU A 1 164 ? 2.019 13.939 34.083 1.00 79.88 164 GLU A CA 1
ATOM 1241 C C . GLU A 1 164 ? 1.648 14.374 32.658 1.00 79.88 164 GLU A C 1
ATOM 1243 O O . GLU A 1 164 ? 2.394 15.111 32.008 1.00 79.88 164 GLU A O 1
ATOM 1248 N N . ALA A 1 165 ? 0.472 13.974 32.172 1.00 73.31 165 ALA A N 1
ATOM 1249 C CA . ALA A 1 165 ? 0.001 14.301 30.832 1.00 73.31 165 ALA A CA 1
ATOM 1250 C C . ALA A 1 165 ? -0.528 15.739 30.721 1.00 73.31 165 ALA A C 1
ATOM 1252 O O . ALA A 1 165 ? -0.459 16.330 29.645 1.00 73.31 165 ALA A O 1
ATOM 1253 N N . ARG A 1 166 ? -1.018 16.351 31.809 1.00 72.88 166 ARG A N 1
ATOM 1254 C CA . ARG A 1 166 ? -1.578 17.718 31.839 1.00 72.88 166 ARG A CA 1
ATOM 1255 C C . ARG A 1 166 ? -0.675 18.765 31.169 1.00 72.88 166 ARG A C 1
ATOM 1257 O O . ARG A 1 166 ? -1.186 19.467 30.295 1.00 72.88 166 ARG A O 1
ATOM 1264 N N . PRO A 1 167 ? 0.633 18.890 31.481 1.00 72.12 167 PRO A N 1
ATOM 1265 C CA . PRO A 1 167 ? 1.509 19.844 30.795 1.00 72.12 167 PRO A CA 1
ATOM 1266 C C . PRO A 1 167 ? 1.731 19.516 29.313 1.00 72.12 167 PRO A C 1
ATOM 1268 O O . PRO A 1 167 ? 1.987 20.427 28.537 1.00 72.12 167 PRO A O 1
ATOM 1271 N N . LEU A 1 168 ? 1.610 18.257 28.886 1.00 68.56 168 LEU A N 1
ATOM 1272 C CA . LEU A 1 168 ? 1.773 17.855 27.482 1.00 68.56 168 LEU A CA 1
ATOM 1273 C C . LEU A 1 168 ? 0.487 18.047 26.665 1.00 68.56 168 LEU A C 1
ATOM 1275 O O . LEU A 1 168 ? 0.541 18.451 25.503 1.00 68.56 168 LEU A O 1
ATOM 1279 N N . LEU A 1 169 ? -0.664 17.767 27.278 1.00 65.88 169 LEU A N 1
ATOM 1280 C CA . LEU A 1 169 ? -1.992 17.860 26.676 1.00 65.88 169 LEU A CA 1
ATOM 1281 C C . LEU A 1 169 ? -2.541 19.289 26.698 1.00 65.88 169 LEU A C 1
ATOM 1283 O O . LEU A 1 169 ? -3.315 19.641 25.812 1.00 65.88 169 LEU A O 1
ATOM 1287 N N . LEU A 1 170 ? -2.182 20.110 27.687 1.00 68.06 170 LEU A N 1
ATOM 1288 C CA . LEU A 1 170 ? -2.594 21.518 27.783 1.00 68.06 170 LEU A CA 1
ATOM 1289 C C . LEU A 1 170 ? -1.465 22.495 27.430 1.00 68.06 170 LEU A C 1
ATOM 1291 O O . LEU A 1 170 ? -1.733 23.669 27.181 1.00 68.06 170 LEU A O 1
ATOM 1295 N N . GLY A 1 171 ? -0.212 22.034 27.383 1.00 59.50 171 GLY A N 1
ATOM 1296 C CA . GLY A 1 171 ? 0.930 22.856 27.002 1.00 59.50 171 GLY A CA 1
ATOM 1297 C C . GLY A 1 171 ? 0.919 23.183 25.515 1.00 59.50 171 GLY A C 1
ATOM 1298 O O . GLY A 1 171 ? 1.424 22.431 24.688 1.00 59.50 171 GLY A O 1
ATOM 1299 N N . SER A 1 172 ? 0.388 24.355 25.181 1.00 52.00 172 SER A N 1
ATOM 1300 C CA . SER A 1 172 ? 0.554 25.011 23.881 1.00 52.00 172 SER A CA 1
ATOM 1301 C C . SER A 1 172 ? 1.680 26.052 23.899 1.00 52.00 172 SER A C 1
ATOM 1303 O O . SER A 1 172 ? 1.688 26.962 23.068 1.00 52.00 172 SER A O 1
ATOM 1305 N N . ALA A 1 173 ? 2.591 25.990 24.876 1.00 49.66 173 ALA A N 1
ATOM 1306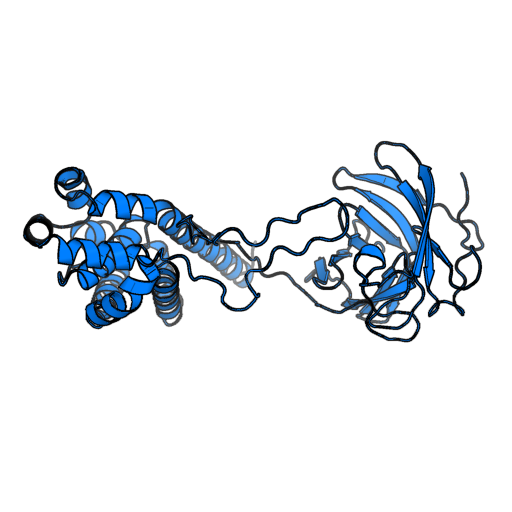 C CA . ALA A 1 173 ? 3.696 26.934 24.959 1.00 49.66 173 ALA A CA 1
ATOM 1307 C C . ALA A 1 173 ? 4.603 26.735 23.738 1.00 49.66 173 ALA A C 1
ATOM 1309 O O . ALA A 1 173 ? 5.149 25.650 23.535 1.00 49.66 173 ALA A O 1
ATOM 1310 N N . ALA A 1 174 ? 4.731 27.774 22.910 1.00 48.00 174 ALA A N 1
ATOM 1311 C CA . ALA A 1 174 ? 5.675 27.788 21.805 1.00 48.00 174 ALA A CA 1
ATOM 1312 C C . ALA A 1 174 ? 7.069 27.503 22.372 1.00 48.00 174 ALA A C 1
ATOM 1314 O O . ALA A 1 174 ? 7.606 28.314 23.122 1.00 48.00 174 ALA A O 1
ATOM 1315 N N . THR A 1 175 ? 7.644 26.344 22.060 1.00 49.03 175 THR A N 1
ATOM 1316 C CA . THR A 1 175 ? 9.040 26.064 22.390 1.00 49.03 175 THR A CA 1
ATOM 1317 C C . THR A 1 175 ? 9.901 26.900 21.446 1.00 49.03 175 THR A C 1
ATOM 1319 O O . THR A 1 175 ? 9.901 26.613 20.244 1.00 49.03 175 THR A O 1
ATOM 1322 N N . PRO A 1 176 ? 10.613 27.937 21.924 1.00 46.38 176 PRO A N 1
ATOM 1323 C CA . PRO A 1 176 ? 11.543 28.652 21.069 1.00 46.38 176 PRO A CA 1
ATOM 1324 C C . PRO A 1 176 ? 12.649 27.676 20.661 1.00 46.38 176 PRO A C 1
ATOM 1326 O O . PRO A 1 176 ? 13.336 27.107 21.513 1.00 46.38 176 PRO A O 1
ATOM 1329 N N . ILE A 1 177 ? 12.806 27.452 19.358 1.00 51.41 177 ILE A N 1
ATOM 1330 C CA . ILE A 1 177 ? 13.902 26.651 18.812 1.00 51.41 177 ILE A CA 1
ATOM 1331 C C . ILE A 1 177 ? 15.191 27.448 19.056 1.00 51.41 177 ILE A C 1
ATOM 1333 O O . ILE A 1 177 ? 15.493 28.395 18.339 1.00 51.41 177 ILE A O 1
ATOM 1337 N N . LYS A 1 178 ? 15.936 27.103 20.112 1.00 49.66 178 LYS A N 1
ATOM 1338 C CA . LYS A 1 178 ? 17.176 27.795 20.517 1.00 49.66 178 LYS A CA 1
ATOM 1339 C C . LYS A 1 178 ? 18.386 27.510 19.612 1.00 49.66 178 LYS A C 1
ATOM 1341 O O . LYS A 1 178 ? 19.484 27.953 19.931 1.00 49.66 178 LYS A O 1
ATOM 1346 N N . THR A 1 179 ? 18.229 26.762 18.520 1.00 46.44 179 THR A N 1
ATOM 1347 C CA . THR A 1 179 ? 19.361 26.221 17.747 1.00 46.44 179 THR A CA 1
ATOM 1348 C C . THR A 1 179 ? 19.786 27.043 16.531 1.00 46.44 179 THR A C 1
ATOM 1350 O O . THR A 1 179 ? 20.682 26.606 15.817 1.00 46.44 179 THR A O 1
ATOM 1353 N N . VAL A 1 180 ? 19.239 28.242 16.300 1.00 45.91 180 VAL A N 1
ATOM 1354 C CA . VAL A 1 180 ? 19.749 29.139 15.246 1.00 45.91 180 VAL A CA 1
ATOM 1355 C C . VAL A 1 180 ? 19.924 30.554 15.812 1.00 45.91 180 VAL A C 1
ATOM 1357 O O . VAL A 1 180 ? 18.977 31.076 16.406 1.00 45.91 180 VAL A O 1
ATOM 1360 N N . PRO A 1 181 ? 21.112 31.184 15.691 1.00 44.00 181 PRO A N 1
ATOM 1361 C CA . PRO A 1 181 ? 21.315 32.557 16.141 1.00 44.00 181 PRO A CA 1
ATOM 1362 C C . PRO A 1 181 ? 20.330 33.497 15.435 1.00 44.00 181 PRO A C 1
ATOM 1364 O O . PRO A 1 181 ? 20.115 33.403 14.229 1.00 44.00 181 PRO A O 1
ATOM 1367 N N . VAL A 1 182 ? 19.728 34.398 16.215 1.00 48.22 182 VAL A N 1
ATOM 1368 C CA . VAL A 1 182 ? 18.668 35.351 15.831 1.00 48.22 182 VAL A CA 1
ATOM 1369 C C . VAL A 1 182 ? 19.239 36.510 14.998 1.00 48.22 182 VAL A C 1
ATOM 1371 O O . VAL A 1 182 ? 19.037 37.681 15.304 1.00 48.22 182 VAL A O 1
ATOM 1374 N N . ALA A 1 183 ? 20.009 36.197 13.959 1.00 51.69 183 ALA A N 1
ATOM 1375 C CA . ALA A 1 183 ? 20.446 37.165 12.966 1.00 51.69 183 ALA A CA 1
ATOM 1376 C C . ALA A 1 183 ? 19.727 36.851 11.644 1.00 51.69 183 ALA A C 1
ATOM 1378 O O . ALA A 1 183 ? 19.845 35.725 11.153 1.00 51.69 183 ALA A O 1
ATOM 1379 N N . PRO A 1 184 ? 18.959 37.791 11.061 1.00 52.34 184 PRO A N 1
ATOM 1380 C CA . PRO A 1 184 ? 18.455 37.618 9.706 1.00 52.34 184 PRO A CA 1
ATOM 1381 C C . PRO A 1 184 ? 19.651 37.462 8.759 1.00 52.34 184 PRO A C 1
ATOM 1383 O O . PRO A 1 184 ? 20.551 38.302 8.739 1.00 52.34 184 PRO A O 1
ATOM 1386 N N . LEU A 1 185 ? 19.688 36.363 8.006 1.00 50.41 185 LEU A N 1
ATOM 1387 C CA . LEU A 1 185 ? 20.706 36.151 6.982 1.00 50.41 185 LEU A CA 1
ATOM 1388 C C . LEU A 1 185 ? 20.321 36.982 5.759 1.00 50.41 185 LEU A C 1
ATOM 1390 O O . LEU A 1 185 ? 19.290 36.744 5.131 1.00 50.41 185 LEU A O 1
ATOM 1394 N N . GLN A 1 186 ? 21.147 37.976 5.450 1.00 49.06 186 GLN A N 1
ATOM 1395 C CA . GLN A 1 186 ? 21.006 38.803 4.261 1.00 49.06 186 GLN A CA 1
ATOM 1396 C C . GLN A 1 186 ? 21.922 38.231 3.174 1.00 49.06 186 GLN A C 1
ATOM 1398 O O . GLN A 1 186 ? 23.145 38.318 3.276 1.00 49.06 186 GLN A O 1
ATOM 1403 N N . ALA A 1 187 ? 21.336 37.597 2.158 1.00 48.75 187 ALA A N 1
ATOM 1404 C CA . ALA A 1 187 ? 22.046 37.128 0.971 1.00 48.75 187 ALA A CA 1
ATOM 1405 C C . ALA A 1 187 ? 21.651 38.027 -0.211 1.00 48.75 187 ALA A C 1
ATOM 1407 O O . ALA A 1 187 ? 20.618 37.826 -0.845 1.00 48.75 187 ALA A O 1
ATOM 1408 N N . GLY A 1 188 ? 22.448 39.067 -0.473 1.00 64.62 188 GLY A N 1
ATOM 1409 C CA . GLY A 1 188 ? 22.119 40.083 -1.481 1.00 64.62 188 GLY A CA 1
ATOM 1410 C C . GLY A 1 188 ? 20.920 40.957 -1.077 1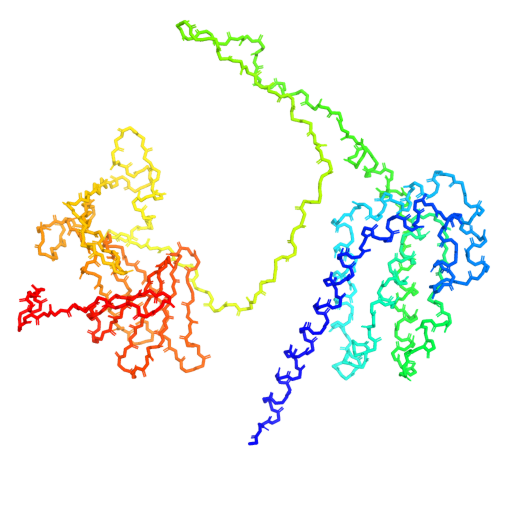.00 64.62 188 GLY A C 1
ATOM 1411 O O . GLY A 1 188 ? 20.789 41.330 0.086 1.00 64.62 188 GLY A O 1
ATOM 1412 N N . GLU A 1 189 ? 20.044 41.299 -2.028 1.00 54.84 189 GLU A N 1
ATOM 1413 C CA . GLU A 1 189 ? 18.858 42.149 -1.789 1.00 54.84 189 GLU A CA 1
ATOM 1414 C C . GLU A 1 189 ? 17.677 41.417 -1.122 1.00 54.84 189 GLU A C 1
ATOM 1416 O O . GLU A 1 189 ? 16.702 42.055 -0.724 1.00 54.84 189 GLU A O 1
ATOM 1421 N N . GLN A 1 190 ? 17.738 40.091 -0.966 1.00 44.91 190 GLN A N 1
ATOM 1422 C CA . GLN A 1 190 ? 16.653 39.322 -0.357 1.00 44.91 190 GLN A CA 1
ATOM 1423 C C . GLN A 1 190 ? 16.903 39.069 1.132 1.00 44.91 190 GLN A C 1
ATOM 1425 O O . GLN A 1 190 ? 17.859 38.406 1.538 1.00 44.91 190 GLN A O 1
ATOM 1430 N N . VAL A 1 191 ? 15.989 39.588 1.954 1.00 52.88 191 VAL A N 1
ATOM 1431 C CA . VAL A 1 191 ? 15.905 39.296 3.387 1.00 52.88 191 VAL A CA 1
ATOM 1432 C C . VAL A 1 191 ? 15.039 38.053 3.566 1.00 52.88 191 VAL A C 1
ATOM 1434 O O . VAL A 1 191 ? 13.823 38.103 3.376 1.00 52.88 191 VAL A O 1
ATOM 1437 N N . VAL A 1 192 ? 15.653 36.930 3.940 1.00 52.59 192 VAL A N 1
ATOM 1438 C CA . VAL A 1 192 ? 14.915 35.704 4.270 1.00 52.59 192 VAL A CA 1
ATOM 1439 C C . VAL A 1 192 ? 14.472 35.783 5.732 1.00 52.59 192 VAL A C 1
ATOM 1441 O O . VAL A 1 192 ? 15.289 35.797 6.653 1.00 52.59 192 VAL A O 1
ATOM 1444 N N . THR A 1 193 ? 13.161 35.870 5.955 1.00 44.97 193 THR A N 1
ATOM 1445 C CA . THR A 1 193 ? 12.551 35.835 7.291 1.00 44.97 193 THR A CA 1
ATOM 1446 C C . THR A 1 193 ? 12.641 34.417 7.859 1.00 44.97 193 THR A C 1
ATOM 1448 O O . THR A 1 193 ? 12.111 33.477 7.274 1.00 44.97 193 THR A O 1
ATOM 1451 N N . ASN A 1 194 ? 13.314 34.244 9.004 1.00 50.25 194 ASN A N 1
ATOM 1452 C CA . ASN A 1 194 ? 13.483 32.932 9.637 1.00 50.25 194 ASN A CA 1
ATOM 1453 C C . ASN A 1 194 ? 12.466 32.652 10.759 1.00 50.25 194 ASN A C 1
ATOM 1455 O O . ASN A 1 194 ? 12.197 33.502 11.603 1.00 50.25 194 ASN A O 1
ATOM 1459 N N . ALA A 1 195 ? 11.997 31.395 10.742 1.00 49.06 195 ALA A N 1
ATOM 1460 C CA . ALA A 1 195 ? 11.269 30.595 11.736 1.00 49.06 195 ALA A CA 1
ATOM 1461 C C . ALA A 1 195 ? 10.015 31.206 12.397 1.00 49.06 195 ALA A C 1
ATOM 1463 O O . ALA A 1 195 ? 10.067 31.845 13.447 1.00 49.06 195 ALA A O 1
ATOM 1464 N N . VAL A 1 196 ? 8.847 30.866 11.841 1.00 51.59 196 VAL A N 1
ATOM 1465 C CA . VAL A 1 196 ? 7.553 30.990 12.529 1.00 51.59 196 VAL A CA 1
ATOM 1466 C C . VAL A 1 196 ? 7.547 30.050 13.749 1.00 51.59 196 VAL A C 1
ATOM 1468 O O . VAL A 1 196 ? 7.917 28.882 13.605 1.00 51.59 196 VAL A O 1
ATOM 1471 N N . PRO A 1 197 ? 7.121 30.498 14.947 1.00 47.94 197 PRO A N 1
ATOM 1472 C CA . PRO A 1 197 ? 6.936 29.605 16.086 1.00 47.94 197 PRO A CA 1
ATOM 1473 C C . PRO A 1 197 ? 5.945 28.492 15.726 1.00 47.94 197 PRO A C 1
ATOM 1475 O O . PRO A 1 197 ? 4.797 28.753 15.361 1.00 47.94 197 PRO A O 1
ATOM 1478 N N . ALA A 1 198 ? 6.377 27.237 15.843 1.00 46.16 198 ALA A N 1
ATOM 1479 C CA . ALA A 1 198 ? 5.498 26.090 15.665 1.00 46.16 198 ALA A CA 1
ATOM 1480 C C . ALA A 1 198 ? 4.564 25.979 16.880 1.00 46.16 198 ALA A C 1
ATOM 1482 O O . ALA A 1 198 ? 4.921 25.430 17.922 1.00 46.16 198 ALA A O 1
ATOM 1483 N N . VAL A 1 199 ? 3.354 26.525 16.760 1.00 47.53 199 VAL A N 1
ATOM 1484 C CA . VAL A 1 199 ? 2.295 26.338 17.757 1.00 47.53 199 VAL A CA 1
ATOM 1485 C C . VAL A 1 199 ? 1.635 24.985 17.506 1.00 47.53 199 VAL A C 1
ATOM 1487 O O . VAL A 1 199 ? 1.060 24.742 16.443 1.00 47.53 199 VAL A O 1
ATOM 1490 N N . ARG A 1 200 ? 1.697 24.084 18.489 1.00 47.19 200 ARG A N 1
ATOM 1491 C CA . ARG A 1 200 ? 1.019 22.784 18.422 1.00 47.19 200 ARG A CA 1
ATOM 1492 C C . ARG A 1 200 ? -0.499 23.011 18.496 1.00 47.19 200 ARG A C 1
ATOM 1494 O O . ARG A 1 200 ? -1.046 23.187 19.578 1.00 47.19 200 ARG A O 1
ATOM 1501 N N . ARG A 1 201 ? -1.192 23.034 17.351 1.00 50.09 201 ARG A N 1
ATOM 1502 C CA . ARG A 1 201 ? -2.668 23.004 17.303 1.00 50.09 201 ARG A CA 1
ATOM 1503 C C . ARG A 1 201 ? -3.177 21.584 17.581 1.00 50.09 201 ARG A C 1
ATOM 1505 O O . ARG A 1 201 ? -2.662 20.627 16.996 1.00 50.09 201 ARG A O 1
ATOM 1512 N N . LYS A 1 202 ? -4.193 21.463 18.446 1.00 52.06 202 LYS A N 1
ATOM 1513 C CA . LYS A 1 202 ? -4.992 20.240 18.624 1.00 52.06 202 LYS A CA 1
ATOM 1514 C C . LYS A 1 202 ? -5.959 20.105 17.445 1.00 52.06 202 LYS A C 1
ATOM 1516 O O . LYS A 1 202 ? -7.025 20.703 17.444 1.00 52.06 202 LYS A O 1
ATOM 1521 N N . ALA A 1 203 ? -5.543 19.359 16.432 1.00 55.66 203 ALA A N 1
ATOM 1522 C CA . ALA A 1 203 ? -6.435 18.724 15.469 1.00 55.66 203 ALA A CA 1
ATOM 1523 C C . ALA A 1 203 ? -6.315 17.210 15.682 1.00 55.66 203 ALA A C 1
ATOM 1525 O O . ALA A 1 203 ? -5.274 16.765 16.176 1.00 55.66 203 ALA A O 1
ATOM 1526 N N . GLN A 1 204 ? -7.348 16.443 15.335 1.00 50.56 204 GLN A N 1
ATOM 1527 C CA . GLN A 1 204 ? -7.289 14.981 15.336 1.00 50.56 204 GLN A CA 1
ATOM 1528 C C . GLN A 1 204 ? -6.101 14.551 14.461 1.00 50.56 204 GLN A C 1
ATOM 1530 O O . GLN A 1 204 ? -6.017 14.923 13.290 1.00 50.56 204 GLN A O 1
ATOM 1535 N N . ARG A 1 205 ? -5.112 13.882 15.063 1.00 56.38 205 ARG A N 1
ATOM 1536 C CA . ARG A 1 205 ? -3.824 13.558 14.413 1.00 56.38 205 ARG A CA 1
ATOM 1537 C C . ARG A 1 205 ? -3.720 12.100 13.990 1.00 56.38 205 ARG A C 1
ATOM 1539 O O . ARG A 1 205 ? -2.707 11.716 13.410 1.00 56.38 205 ARG A O 1
ATOM 1546 N N . THR A 1 206 ? -4.737 11.302 14.281 1.00 52.91 206 THR A N 1
ATOM 1547 C CA . THR A 1 206 ? -4.758 9.875 13.989 1.00 52.91 206 THR A CA 1
ATOM 1548 C C . THR A 1 206 ? -5.845 9.570 12.966 1.00 52.91 206 THR A C 1
ATOM 1550 O O . THR A 1 206 ? -6.997 9.973 13.103 1.00 52.91 206 THR A O 1
ATOM 1553 N N . VAL A 1 207 ? -5.454 8.866 11.905 1.00 55.56 207 VAL A N 1
ATOM 1554 C CA . VAL A 1 207 ? -6.364 8.286 10.916 1.00 55.56 207 VAL A CA 1
ATOM 1555 C C . VAL A 1 207 ? -6.270 6.780 11.084 1.00 55.56 207 VAL A C 1
ATOM 1557 O O . VAL A 1 207 ? -5.180 6.211 11.015 1.00 55.56 207 VAL A O 1
ATOM 1560 N N . LEU A 1 208 ? -7.405 6.128 11.318 1.00 53.81 208 LEU A N 1
ATOM 1561 C CA . LEU A 1 208 ? -7.462 4.674 11.365 1.00 53.81 208 LEU A CA 1
ATOM 1562 C C . LEU A 1 208 ? -7.363 4.116 9.939 1.00 53.81 208 LEU A C 1
ATOM 1564 O O . LEU A 1 208 ? -8.355 4.037 9.217 1.00 53.81 208 LEU A O 1
ATOM 1568 N N . VAL A 1 209 ? -6.166 3.703 9.531 1.00 55.12 209 VAL A N 1
ATOM 1569 C CA . VAL A 1 209 ? -5.950 3.044 8.237 1.00 55.12 209 VAL A CA 1
ATOM 1570 C C . VAL A 1 209 ? -6.173 1.542 8.394 1.00 55.12 209 VAL A C 1
ATOM 1572 O O . VAL A 1 209 ? -5.456 0.873 9.138 1.00 55.12 209 VA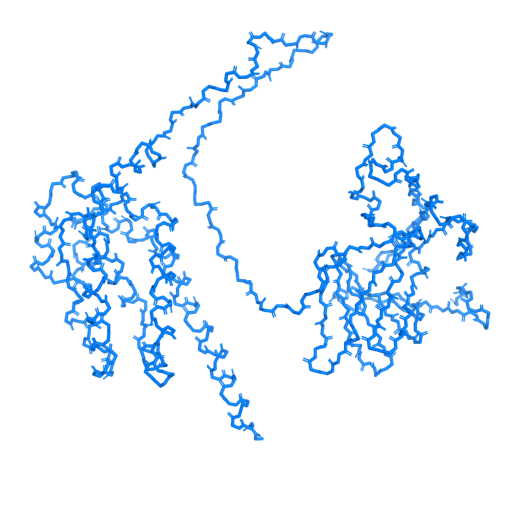L A O 1
ATOM 1575 N N . ARG A 1 210 ? -7.166 0.998 7.684 1.00 53.03 210 ARG A N 1
ATOM 1576 C CA . ARG A 1 210 ? -7.365 -0.452 7.594 1.00 53.03 210 ARG A CA 1
ATOM 1577 C C . ARG A 1 210 ? -6.226 -1.041 6.766 1.00 53.03 210 ARG A C 1
ATOM 1579 O O . ARG A 1 210 ? -6.176 -0.823 5.561 1.00 53.03 210 ARG A O 1
ATOM 1586 N N . GLN A 1 211 ? -5.336 -1.789 7.408 1.00 53.97 211 GLN A N 1
ATOM 1587 C CA . GLN A 1 211 ? -4.352 -2.606 6.706 1.00 53.97 211 GLN A CA 1
ATOM 1588 C C . GLN A 1 211 ? -4.922 -4.011 6.534 1.00 53.97 211 GLN A C 1
ATOM 1590 O O . GLN A 1 211 ? -5.132 -4.733 7.510 1.00 53.97 211 GLN A O 1
ATOM 1595 N N . GLU A 1 212 ? -5.242 -4.377 5.296 1.00 61.19 212 GLU A N 1
ATOM 1596 C CA . GLU A 1 212 ? -5.551 -5.767 4.971 1.00 61.19 212 GLU A CA 1
ATOM 1597 C C . GLU A 1 212 ? -4.250 -6.584 4.966 1.00 61.19 212 GLU A C 1
ATOM 1599 O O . GLU A 1 212 ? -3.193 -6.026 4.664 1.00 61.19 212 GLU A O 1
ATOM 1604 N N . PRO A 1 213 ? -4.277 -7.879 5.328 1.00 63.84 213 PRO A N 1
ATOM 1605 C CA . PRO A 1 213 ? -3.115 -8.740 5.165 1.00 63.84 213 PRO A CA 1
ATOM 1606 C C . PRO A 1 213 ? -2.804 -8.847 3.671 1.00 63.84 213 PRO A C 1
ATOM 1608 O O . PRO A 1 213 ? -3.531 -9.506 2.930 1.00 63.84 213 PRO A O 1
ATOM 1611 N N . VAL A 1 214 ? -1.757 -8.157 3.230 1.00 68.75 214 VAL A N 1
ATOM 1612 C CA . VAL A 1 214 ? -1.260 -8.227 1.858 1.00 68.75 214 VAL A CA 1
ATOM 1613 C C . VAL A 1 214 ? -0.044 -9.144 1.841 1.00 68.75 214 VAL A C 1
ATOM 1615 O O . VAL A 1 214 ? 0.814 -9.068 2.722 1.00 68.75 214 VAL A O 1
ATOM 1618 N N . ASP A 1 215 ? 0.016 -10.020 0.842 1.00 80.25 215 ASP A N 1
ATOM 1619 C CA . ASP A 1 215 ? 1.191 -10.832 0.550 1.00 80.25 215 ASP A CA 1
ATOM 1620 C C . ASP A 1 215 ? 2.317 -9.936 0.014 1.00 80.25 215 ASP A C 1
ATOM 1622 O O . ASP A 1 215 ? 2.498 -9.805 -1.195 1.00 80.25 215 ASP A O 1
ATOM 1626 N N . ASP A 1 216 ? 3.047 -9.296 0.929 1.00 85.38 216 ASP A N 1
ATOM 1627 C CA . ASP A 1 216 ? 4.127 -8.365 0.609 1.00 85.38 216 ASP A CA 1
ATOM 1628 C C . ASP A 1 216 ? 5.509 -9.010 0.746 1.00 85.38 216 ASP A C 1
ATOM 1630 O O . ASP A 1 216 ? 5.820 -9.688 1.729 1.00 85.38 216 ASP A O 1
ATOM 1634 N N . VAL A 1 217 ? 6.359 -8.769 -0.248 1.00 89.62 217 VAL A N 1
ATOM 1635 C CA . VAL A 1 217 ? 7.762 -9.185 -0.279 1.00 89.62 217 VAL A CA 1
ATOM 1636 C C . VAL A 1 217 ? 8.608 -7.936 -0.544 1.00 89.62 217 VAL A C 1
ATOM 1638 O O . VAL A 1 217 ? 8.917 -7.633 -1.697 1.00 89.62 217 VAL A O 1
ATOM 1641 N N . PRO A 1 218 ? 8.955 -7.171 0.509 1.00 89.75 218 PRO A N 1
ATOM 1642 C CA . PRO A 1 218 ? 9.645 -5.894 0.371 1.00 89.75 218 PRO A CA 1
ATOM 1643 C C . PRO A 1 218 ? 11.109 -6.119 -0.019 1.00 89.75 218 PRO A C 1
ATOM 1645 O O . PRO A 1 218 ? 11.970 -6.350 0.831 1.00 89.75 218 PRO A O 1
ATOM 1648 N N . VAL A 1 219 ? 11.404 -6.049 -1.317 1.00 91.38 219 VAL A N 1
ATOM 1649 C CA . VAL A 1 219 ? 12.756 -6.224 -1.866 1.00 91.38 219 VAL A CA 1
ATOM 1650 C C . VAL A 1 219 ? 13.101 -5.031 -2.744 1.00 91.38 219 VAL A C 1
ATOM 1652 O O . VAL A 1 219 ? 12.424 -4.762 -3.734 1.00 91.38 219 VAL A O 1
ATOM 1655 N N . SER A 1 220 ? 14.183 -4.332 -2.404 1.00 92.00 220 SER A N 1
ATOM 1656 C CA . SER A 1 220 ? 14.699 -3.238 -3.228 1.00 92.00 220 SER A CA 1
ATOM 1657 C C . SER A 1 220 ? 15.142 -3.744 -4.597 1.00 92.00 220 SER A C 1
ATOM 1659 O O . SER A 1 220 ? 15.793 -4.787 -4.701 1.00 92.00 220 SER A O 1
ATOM 1661 N N . GLY A 1 221 ? 14.843 -2.969 -5.640 1.00 93.44 221 GLY A N 1
ATOM 1662 C CA . GLY A 1 221 ? 15.391 -3.236 -6.962 1.00 93.44 221 GLY A CA 1
ATOM 1663 C C . GLY A 1 221 ? 16.906 -3.099 -6.979 1.00 93.44 221 GLY A C 1
ATOM 1664 O O . GLY A 1 221 ? 17.473 -2.287 -6.246 1.00 93.44 221 GLY A O 1
ATOM 1665 N N . LYS A 1 222 ? 17.560 -3.920 -7.797 1.00 97.12 222 LYS A N 1
ATOM 1666 C CA . LYS A 1 222 ? 19.013 -3.927 -7.943 1.00 97.12 222 LYS A CA 1
ATOM 1667 C C . LYS A 1 222 ? 19.424 -3.421 -9.310 1.00 97.12 222 LYS A C 1
ATOM 1669 O O . LYS A 1 222 ? 18.850 -3.847 -10.311 1.00 97.12 222 LYS A O 1
ATOM 1674 N N . ASN A 1 223 ? 20.422 -2.551 -9.357 1.00 96.00 223 ASN A N 1
ATOM 1675 C CA . ASN A 1 223 ? 21.059 -2.178 -10.613 1.00 96.00 223 ASN A CA 1
ATOM 1676 C C . ASN A 1 223 ? 21.816 -3.389 -11.222 1.00 96.00 223 ASN A C 1
ATOM 1678 O O . ASN A 1 223 ? 21.989 -4.413 -10.551 1.00 96.00 223 ASN A O 1
ATOM 1682 N N . PRO A 1 224 ? 22.282 -3.302 -12.478 1.00 95.25 224 PRO A N 1
ATOM 1683 C CA . PRO A 1 224 ? 23.102 -4.349 -13.094 1.00 95.25 224 PRO A CA 1
ATOM 1684 C C . PRO A 1 224 ? 24.395 -4.730 -12.348 1.00 95.25 224 PRO A C 1
ATOM 1686 O O . PRO A 1 224 ? 24.844 -5.863 -12.492 1.00 95.25 224 PRO A O 1
ATOM 1689 N N . ASN A 1 225 ? 24.954 -3.854 -11.503 1.00 94.94 225 ASN A N 1
ATOM 1690 C CA . ASN A 1 225 ? 26.099 -4.188 -10.639 1.00 94.94 225 ASN A CA 1
ATOM 1691 C C . ASN A 1 225 ? 25.699 -5.028 -9.407 1.00 94.94 225 ASN A C 1
ATOM 1693 O O . ASN A 1 225 ? 26.562 -5.532 -8.691 1.00 94.94 225 ASN A O 1
ATOM 1697 N N . GLY A 1 226 ? 24.397 -5.201 -9.155 1.00 94.44 226 GLY A N 1
ATOM 1698 C CA . GLY A 1 226 ? 23.853 -5.943 -8.019 1.00 94.44 226 GLY A CA 1
ATOM 1699 C C . GLY A 1 226 ? 23.579 -5.096 -6.772 1.00 94.44 226 GLY A C 1
ATOM 1700 O O . GLY A 1 226 ? 23.092 -5.642 -5.775 1.00 94.44 226 GLY A O 1
ATOM 1701 N N . ASP A 1 227 ? 23.828 -3.786 -6.822 1.00 95.69 227 ASP A N 1
ATOM 1702 C CA . ASP A 1 227 ? 23.581 -2.865 -5.712 1.00 95.69 227 ASP A CA 1
ATOM 1703 C C . ASP A 1 227 ? 22.105 -2.479 -5.638 1.00 95.69 227 ASP A C 1
ATOM 1705 O O . ASP A 1 227 ? 21.436 -2.313 -6.660 1.00 95.69 227 ASP A O 1
ATOM 1709 N N . ALA A 1 228 ? 21.592 -2.281 -4.423 1.00 95.00 228 ALA A N 1
ATOM 1710 C CA . ALA A 1 228 ? 20.244 -1.757 -4.233 1.00 95.00 228 ALA A CA 1
ATOM 1711 C C . ALA A 1 228 ? 20.138 -0.330 -4.799 1.00 95.00 228 ALA A C 1
ATOM 1713 O O . ALA A 1 228 ? 20.890 0.560 -4.402 1.00 95.00 228 ALA A O 1
ATOM 1714 N N . ALA A 1 229 ? 19.178 -0.108 -5.696 1.00 94.12 229 ALA A N 1
ATOM 1715 C CA . ALA A 1 229 ? 18.999 1.149 -6.408 1.00 94.12 229 ALA A CA 1
ATOM 1716 C C . ALA A 1 229 ? 17.523 1.577 -6.448 1.00 94.12 229 ALA A C 1
ATOM 1718 O O . ALA A 1 229 ? 16.630 0.826 -6.858 1.00 94.12 229 ALA A O 1
ATOM 1719 N N . ALA A 1 230 ? 17.274 2.827 -6.055 1.00 92.38 230 ALA A N 1
ATOM 1720 C CA . ALA A 1 230 ? 15.990 3.486 -6.265 1.00 92.38 230 ALA A CA 1
ATOM 1721 C C . ALA A 1 230 ? 15.772 3.799 -7.759 1.00 92.38 230 ALA A C 1
ATOM 1723 O O . ALA A 1 230 ? 16.690 3.669 -8.576 1.00 92.38 230 ALA A O 1
ATOM 1724 N N . SER A 1 231 ? 14.541 4.169 -8.115 1.00 91.62 231 SER A N 1
ATOM 1725 C CA . SER A 1 231 ? 14.226 4.650 -9.463 1.00 91.62 231 SER A CA 1
ATOM 1726 C C . SER A 1 231 ? 14.882 6.008 -9.675 1.00 91.62 231 SER A C 1
ATOM 1728 O O . SER A 1 231 ? 15.214 6.696 -8.700 1.00 91.62 231 SER A O 1
ATOM 1730 N N . ALA A 1 232 ? 15.113 6.403 -10.921 1.00 92.06 232 ALA A N 1
ATOM 1731 C CA . ALA A 1 232 ? 15.826 7.642 -11.218 1.00 92.06 232 ALA A CA 1
ATOM 1732 C C . ALA A 1 232 ? 15.136 8.876 -10.613 1.00 92.06 232 ALA A C 1
ATOM 1734 O O . ALA A 1 232 ? 15.815 9.742 -10.068 1.00 92.06 232 ALA A O 1
ATOM 1735 N N . ASP A 1 233 ? 13.802 8.914 -10.606 1.00 90.00 233 ASP A N 1
ATOM 1736 C CA . ASP A 1 233 ? 12.989 9.983 -10.004 1.00 90.00 233 ASP A CA 1
ATOM 1737 C C . ASP A 1 233 ? 13.091 10.059 -8.468 1.00 90.00 233 ASP A C 1
ATOM 1739 O O . ASP A 1 233 ? 12.896 11.123 -7.882 1.00 90.00 233 ASP A O 1
ATOM 1743 N N . LYS A 1 234 ? 13.429 8.945 -7.810 1.00 90.88 234 LYS A N 1
ATOM 1744 C CA . LYS A 1 234 ? 13.581 8.838 -6.346 1.00 90.88 234 LYS A CA 1
ATOM 1745 C C . LYS A 1 234 ? 15.033 8.787 -5.892 1.00 90.88 234 LYS A C 1
ATOM 1747 O O . LYS A 1 234 ? 15.308 8.684 -4.695 1.00 90.88 234 LYS A O 1
ATOM 1752 N N . THR A 1 235 ? 15.974 8.826 -6.828 1.00 92.56 235 THR A N 1
ATOM 1753 C CA . THR A 1 235 ? 17.394 8.787 -6.509 1.00 92.56 235 THR A CA 1
ATOM 1754 C C . THR A 1 235 ? 17.858 10.177 -6.096 1.00 92.56 235 THR A C 1
ATOM 1756 O O . THR A 1 235 ? 17.718 11.145 -6.837 1.00 92.56 235 THR A O 1
ATOM 1759 N N . VAL A 1 236 ? 18.437 10.284 -4.899 1.00 92.44 236 VAL A N 1
ATOM 1760 C CA . VAL A 1 236 ? 19.009 11.545 -4.419 1.00 92.44 236 VAL A CA 1
ATOM 1761 C C . VAL A 1 236 ? 20.274 11.860 -5.215 1.00 92.44 236 VAL A C 1
ATOM 1763 O O . VAL A 1 236 ? 21.208 11.055 -5.252 1.00 92.44 236 VAL A O 1
ATOM 1766 N N . THR A 1 237 ? 20.307 13.049 -5.810 1.00 91.62 237 THR A N 1
ATOM 1767 C CA . THR A 1 237 ? 21.435 13.599 -6.573 1.00 91.62 237 THR A CA 1
ATOM 1768 C C . THR A 1 237 ? 21.853 14.960 -6.000 1.00 91.62 237 THR A C 1
ATOM 1770 O O . THR A 1 237 ? 21.128 15.551 -5.195 1.00 91.62 237 THR A O 1
ATOM 1773 N N . ASN A 1 238 ? 23.036 15.467 -6.366 1.00 88.62 238 ASN A N 1
ATOM 1774 C CA . ASN A 1 238 ? 23.517 16.780 -5.913 1.00 88.62 238 ASN A CA 1
ATOM 1775 C C . ASN A 1 238 ? 24.199 17.559 -7.048 1.00 88.62 238 ASN A C 1
ATOM 1777 O O . ASN A 1 238 ? 25.392 17.396 -7.296 1.00 88.62 238 ASN A O 1
ATOM 1781 N N . GLY A 1 239 ? 23.436 18.397 -7.755 1.00 85.38 239 GLY A N 1
ATOM 1782 C CA . GLY A 1 239 ? 23.929 19.283 -8.822 1.00 85.38 239 GLY A CA 1
ATOM 1783 C C . GLY A 1 239 ? 24.280 18.594 -10.149 1.00 85.38 239 GLY A C 1
ATOM 1784 O O . GLY A 1 239 ? 24.154 19.215 -11.200 1.00 85.38 239 GLY A O 1
ATOM 1785 N N . CYS A 1 240 ? 24.642 17.312 -10.113 1.00 89.50 240 CYS A N 1
ATOM 1786 C CA . CYS A 1 240 ? 24.870 16.449 -11.272 1.00 89.50 240 CYS A CA 1
ATOM 1787 C C . CYS A 1 240 ? 23.948 15.221 -11.203 1.00 89.50 240 CYS A C 1
ATOM 1789 O O . CYS A 1 240 ? 23.569 14.833 -10.095 1.00 89.50 240 CYS A O 1
ATOM 1791 N N . PRO A 1 241 ? 23.624 14.573 -12.339 1.00 91.81 241 PRO A N 1
ATOM 1792 C CA . PRO A 1 241 ? 22.766 13.387 -12.398 1.00 91.81 241 PRO A CA 1
ATOM 1793 C C . PRO A 1 241 ? 23.484 12.119 -11.899 1.00 91.81 241 PRO A C 1
ATOM 1795 O O . PRO A 1 241 ? 23.501 11.093 -12.566 1.00 91.81 241 PRO A O 1
ATOM 1798 N N . VAL A 1 242 ? 24.119 12.194 -10.729 1.00 94.69 242 VAL A N 1
ATOM 1799 C CA . VAL A 1 242 ? 24.863 11.097 -10.108 1.00 94.69 242 VAL A CA 1
ATOM 1800 C C . VAL A 1 242 ? 24.166 10.695 -8.819 1.00 94.69 242 VAL A C 1
ATOM 1802 O O . VAL A 1 242 ? 23.907 11.531 -7.950 1.00 94.69 242 VAL A O 1
ATOM 1805 N N . SER A 1 243 ? 23.880 9.405 -8.695 1.00 94.19 243 SER A N 1
ATOM 1806 C CA . SER A 1 243 ? 23.348 8.787 -7.488 1.00 94.19 243 SER A CA 1
ATOM 1807 C C . SER A 1 243 ? 24.294 9.013 -6.311 1.00 94.19 243 SER A C 1
ATOM 1809 O O . SER A 1 243 ? 25.429 8.536 -6.316 1.00 94.19 243 SER A O 1
ATOM 1811 N N . MET A 1 244 ? 23.815 9.681 -5.260 1.00 94.88 244 MET A N 1
ATOM 1812 C CA . MET A 1 244 ? 24.587 9.895 -4.027 1.00 94.88 244 MET A CA 1
ATOM 1813 C C . MET A 1 244 ? 24.773 8.610 -3.201 1.00 94.88 244 MET A C 1
ATOM 1815 O O . MET A 1 244 ? 25.497 8.625 -2.209 1.00 94.88 244 MET A O 1
ATOM 1819 N N . VAL A 1 245 ? 24.109 7.514 -3.587 1.00 92.12 245 VAL A N 1
ATOM 1820 C CA . VAL A 1 245 ? 24.182 6.212 -2.907 1.00 92.12 245 VAL A CA 1
ATOM 1821 C C . VAL A 1 245 ? 25.109 5.254 -3.651 1.00 92.12 245 VAL A C 1
ATOM 1823 O O . VAL A 1 245 ? 26.011 4.683 -3.048 1.00 92.12 245 VAL A O 1
ATOM 1826 N N . THR A 1 246 ? 24.895 5.084 -4.957 1.00 93.12 246 THR A N 1
ATOM 1827 C CA . THR A 1 246 ? 25.595 4.082 -5.781 1.00 93.12 246 THR A CA 1
ATOM 1828 C C . THR A 1 246 ? 26.701 4.675 -6.655 1.00 93.12 246 THR A C 1
ATOM 1830 O O . THR A 1 246 ? 27.518 3.931 -7.186 1.00 93.12 246 THR A O 1
ATOM 1833 N N . GLY A 1 247 ? 26.752 6.000 -6.832 1.00 93.88 247 GLY A N 1
ATOM 1834 C CA . GLY A 1 247 ? 27.700 6.661 -7.738 1.00 93.88 247 GLY A CA 1
ATOM 1835 C C . GLY A 1 247 ? 27.370 6.500 -9.227 1.00 93.88 247 GLY A C 1
ATOM 1836 O O . GLY A 1 247 ? 28.161 6.902 -10.075 1.00 93.88 247 GLY A O 1
ATOM 1837 N N . GLU A 1 248 ? 26.217 5.920 -9.562 1.00 94.81 248 GLU A N 1
ATOM 1838 C CA . GLU A 1 248 ? 25.775 5.765 -10.948 1.00 94.81 248 GLU A CA 1
ATOM 1839 C C . GLU A 1 248 ? 25.365 7.100 -11.561 1.00 94.81 248 GLU A C 1
ATOM 1841 O O . GLU A 1 248 ? 24.672 7.888 -10.918 1.00 94.81 248 GLU A O 1
ATOM 1846 N N . GLU A 1 249 ? 25.719 7.319 -12.824 1.00 95.19 249 GLU A N 1
ATOM 1847 C CA . GLU A 1 249 ? 25.145 8.407 -13.611 1.00 95.19 249 GLU A CA 1
ATOM 1848 C C . GLU A 1 249 ? 23.793 7.954 -14.172 1.00 95.19 249 GLU A C 1
ATOM 1850 O O . GLU A 1 249 ? 23.677 6.842 -14.697 1.00 95.19 249 GLU A O 1
ATOM 1855 N N . LEU A 1 250 ? 22.780 8.809 -14.034 1.00 95.62 250 LEU A N 1
ATOM 1856 C CA . LEU A 1 250 ? 21.384 8.551 -14.376 1.00 95.62 250 LEU A CA 1
ATOM 1857 C C . LEU A 1 250 ? 20.843 9.671 -15.262 1.00 95.62 250 LEU A C 1
ATOM 1859 O O . LEU A 1 250 ? 20.542 10.758 -14.778 1.00 95.62 250 LEU A O 1
ATOM 1863 N N . LEU A 1 251 ? 20.669 9.410 -16.554 1.00 94.94 251 LEU A N 1
ATOM 1864 C CA . LEU A 1 251 ? 20.153 10.407 -17.492 1.00 94.94 251 LEU A CA 1
ATOM 1865 C C . LEU A 1 251 ? 18.828 9.946 -18.095 1.00 94.94 251 LEU A C 1
ATOM 1867 O O . LEU A 1 251 ? 18.799 9.052 -18.938 1.00 94.94 251 LEU A O 1
ATOM 1871 N N . THR A 1 252 ? 17.744 10.598 -17.683 1.00 94.88 252 THR A N 1
ATOM 1872 C CA . THR A 1 252 ? 16.389 10.353 -18.188 1.00 94.88 252 THR A CA 1
ATOM 1873 C C . THR A 1 252 ? 16.012 11.417 -19.213 1.00 94.88 252 THR A C 1
ATOM 1875 O O . THR A 1 252 ? 16.051 12.610 -18.913 1.00 94.88 252 THR A O 1
ATOM 1878 N N . LEU A 1 253 ? 15.632 10.994 -20.419 1.00 95.06 253 LEU A N 1
ATOM 1879 C CA . LEU A 1 253 ? 15.226 11.864 -21.523 1.00 95.06 253 LEU A CA 1
ATOM 1880 C C . LEU A 1 253 ? 13.893 11.386 -22.100 1.00 95.06 253 LEU A C 1
ATOM 1882 O O . LEU A 1 253 ? 13.779 10.241 -22.532 1.00 95.06 253 LEU A O 1
ATOM 1886 N N . THR A 1 254 ? 12.898 12.269 -22.146 1.00 95.38 254 THR A N 1
ATOM 1887 C CA . THR A 1 254 ? 11.629 12.007 -22.839 1.00 95.38 254 THR A CA 1
ATOM 1888 C C . THR A 1 254 ? 11.705 12.581 -24.247 1.00 95.38 254 THR A C 1
ATOM 1890 O O . THR A 1 254 ? 11.805 13.796 -24.407 1.00 95.38 254 THR A O 1
ATOM 1893 N N . ASP A 1 255 ? 11.673 11.721 -25.270 1.00 94.62 255 ASP A N 1
ATOM 1894 C CA . ASP A 1 255 ? 11.802 12.159 -26.668 1.00 94.62 255 ASP A CA 1
ATOM 1895 C C . ASP A 1 255 ? 10.441 12.480 -27.315 1.00 94.62 255 ASP A C 1
ATOM 1897 O O . ASP A 1 255 ? 10.383 13.192 -28.317 1.00 94.62 255 ASP A O 1
ATOM 1901 N N . GLY A 1 256 ? 9.335 11.966 -26.770 1.00 94.00 256 GLY A N 1
ATOM 1902 C CA . GLY A 1 256 ? 7.999 12.236 -27.298 1.00 94.00 256 GLY A CA 1
ATOM 1903 C C . GLY A 1 256 ? 6.886 11.512 -26.552 1.00 94.00 256 GLY A C 1
ATOM 1904 O O . GLY A 1 256 ? 7.140 10.702 -25.663 1.00 94.00 256 GLY A O 1
ATOM 1905 N N . VAL A 1 257 ? 5.642 11.800 -26.932 1.00 94.00 257 VAL A N 1
ATOM 1906 C CA . VAL A 1 257 ? 4.442 11.189 -26.351 1.00 94.00 257 VAL A CA 1
ATOM 1907 C C . VAL A 1 257 ? 3.557 10.665 -27.473 1.00 94.00 257 VAL A C 1
ATOM 1909 O O . VAL A 1 257 ? 3.290 11.361 -28.451 1.00 94.00 257 VAL A O 1
ATOM 1912 N N . LEU A 1 258 ? 3.123 9.415 -27.343 1.00 90.81 258 LEU A N 1
ATOM 1913 C CA . LEU A 1 258 ? 2.031 8.860 -28.121 1.00 90.81 258 LEU A CA 1
ATOM 1914 C C . LEU A 1 258 ? 0.722 9.222 -27.417 1.00 90.81 258 LEU A C 1
ATOM 1916 O O . LEU A 1 258 ? 0.383 8.632 -26.388 1.00 90.81 258 LEU A O 1
ATOM 1920 N N . ASP A 1 259 ? 0.013 10.197 -27.975 1.00 89.25 259 ASP A N 1
ATOM 1921 C CA . ASP A 1 259 ? -1.275 10.646 -27.456 1.00 89.25 259 ASP A CA 1
ATOM 1922 C C . ASP A 1 259 ? -2.386 9.616 -27.708 1.00 89.25 259 ASP A C 1
ATOM 1924 O O . ASP A 1 259 ? -2.392 8.886 -28.703 1.00 89.25 259 ASP A O 1
ATOM 1928 N N . GLY A 1 260 ? -3.361 9.570 -26.803 1.00 86.56 260 GLY A N 1
ATOM 1929 C CA . GLY A 1 260 ? -4.503 8.665 -26.879 1.00 86.56 260 GLY A CA 1
ATOM 1930 C C . GLY A 1 260 ? -5.232 8.547 -25.543 1.00 86.56 260 GLY A C 1
ATOM 1931 O O . GLY A 1 260 ? -4.932 9.270 -24.597 1.00 86.56 260 GLY A O 1
ATOM 1932 N N . LEU A 1 261 ? -6.184 7.610 -25.458 1.00 87.81 261 LEU A N 1
ATOM 1933 C CA . LEU A 1 261 ? -6.880 7.293 -24.200 1.00 87.81 261 LEU A CA 1
ATOM 1934 C C . LEU A 1 261 ? -5.922 6.766 -23.126 1.00 87.81 261 LEU A C 1
ATOM 1936 O O . LEU A 1 261 ? -6.104 7.050 -21.947 1.00 87.81 261 LEU A O 1
ATOM 1940 N N . LEU A 1 262 ? -4.883 6.047 -23.558 1.00 90.06 262 LEU A N 1
ATOM 1941 C CA . LEU A 1 262 ? -3.746 5.655 -22.739 1.00 90.06 262 LEU A CA 1
ATOM 1942 C C . LEU A 1 262 ? -2.483 6.330 -23.297 1.00 90.06 262 LEU A C 1
ATOM 1944 O O . LEU A 1 262 ? -1.843 5.759 -24.184 1.00 90.06 262 LEU A O 1
ATOM 1948 N N . PRO A 1 263 ? -2.130 7.540 -22.820 1.00 90.38 263 PRO A N 1
ATOM 1949 C CA . PRO A 1 263 ? -0.925 8.229 -23.255 1.00 90.38 263 PRO A CA 1
ATOM 1950 C C . PRO A 1 263 ? 0.328 7.434 -22.894 1.00 90.38 263 PRO A C 1
ATOM 1952 O O . PRO A 1 263 ? 0.464 6.925 -21.772 1.00 90.38 263 PRO A O 1
ATOM 1955 N N . PHE A 1 264 ? 1.265 7.362 -23.833 1.00 92.19 264 PHE A N 1
ATOM 1956 C CA . PHE A 1 264 ? 2.533 6.672 -23.646 1.00 92.19 264 PHE A CA 1
ATOM 1957 C C . PHE A 1 264 ? 3.709 7.586 -23.968 1.00 92.19 264 PHE A C 1
ATOM 1959 O O . PHE A 1 264 ? 3.961 7.933 -25.119 1.00 92.19 264 PHE A O 1
ATOM 1966 N N . GLU A 1 265 ? 4.441 7.963 -22.926 1.00 93.06 265 GLU A N 1
ATOM 1967 C CA . GLU A 1 265 ? 5.664 8.747 -23.040 1.00 93.06 265 GLU A CA 1
ATOM 1968 C C . GLU A 1 265 ? 6.822 7.830 -23.440 1.00 93.06 265 GLU A C 1
ATOM 1970 O O . GLU A 1 265 ? 7.125 6.841 -22.764 1.00 93.06 265 GLU A O 1
ATOM 1975 N N . TRP A 1 266 ? 7.468 8.151 -24.557 1.00 94.06 266 TRP A N 1
ATOM 1976 C CA . TRP A 1 266 ? 8.708 7.510 -24.951 1.00 94.06 266 TRP A CA 1
ATOM 1977 C C . TRP A 1 266 ? 9.864 8.165 -24.202 1.00 94.06 266 TRP A C 1
ATOM 1979 O O . TRP A 1 266 ? 10.400 9.201 -24.604 1.00 94.06 266 TRP A O 1
ATOM 1989 N N . THR A 1 267 ? 10.230 7.531 -23.095 1.00 94.44 267 THR A N 1
ATOM 1990 C CA . THR A 1 267 ? 11.358 7.923 -22.256 1.00 94.44 267 THR A CA 1
ATOM 1991 C C . THR A 1 267 ? 12.480 6.909 -22.391 1.00 94.44 267 THR A C 1
ATOM 1993 O O . THR A 1 267 ? 12.265 5.696 -22.278 1.00 94.44 267 THR A O 1
ATOM 1996 N N . ARG A 1 268 ? 13.688 7.422 -22.616 1.00 95.50 268 ARG A N 1
ATOM 1997 C CA . ARG A 1 268 ? 14.934 6.671 -22.543 1.00 95.50 268 ARG A CA 1
ATOM 1998 C C . ARG A 1 268 ? 15.659 7.010 -21.252 1.00 95.50 268 ARG A C 1
ATOM 2000 O O . ARG A 1 268 ? 15.658 8.163 -20.822 1.00 95.50 268 ARG A O 1
ATOM 2007 N N . LEU A 1 269 ? 16.308 6.017 -20.665 1.00 96.38 269 LEU A N 1
ATOM 2008 C CA . LEU A 1 269 ? 17.106 6.193 -19.460 1.00 96.38 269 LEU A CA 1
ATOM 2009 C C . LEU A 1 269 ? 18.475 5.561 -19.648 1.00 96.38 269 LEU A C 1
ATOM 2011 O O . LEU A 1 269 ? 18.573 4.384 -19.995 1.00 96.38 269 LEU A O 1
ATOM 2015 N N . TYR A 1 270 ? 19.518 6.342 -19.403 1.00 96.75 270 TYR A N 1
ATOM 2016 C CA . TYR A 1 270 ? 20.887 5.864 -19.315 1.00 96.75 270 TYR A CA 1
ATOM 2017 C C . TYR A 1 270 ? 21.275 5.624 -17.860 1.00 96.75 270 TYR A C 1
ATOM 2019 O O . TYR A 1 270 ? 21.011 6.467 -17.000 1.00 96.75 270 TYR A O 1
ATOM 2027 N N . ARG A 1 271 ? 21.927 4.488 -17.606 1.00 95.81 271 ARG A N 1
ATOM 2028 C CA . ARG A 1 271 ? 22.482 4.115 -16.304 1.00 95.81 271 ARG A CA 1
ATOM 2029 C C . ARG A 1 271 ? 23.886 3.551 -16.499 1.00 95.81 271 ARG A C 1
ATOM 2031 O O . ARG A 1 271 ? 24.058 2.583 -17.237 1.00 95.81 271 ARG A O 1
ATOM 2038 N N . THR A 1 272 ? 24.889 4.097 -15.811 1.00 96.50 272 THR A N 1
ATOM 2039 C CA . THR A 1 272 ? 26.289 3.649 -15.992 1.00 96.50 272 THR A CA 1
ATOM 2040 C C . THR A 1 272 ? 26.553 2.213 -15.570 1.00 96.50 272 THR A C 1
ATOM 2042 O O . THR A 1 272 ? 27.458 1.592 -16.111 1.00 96.50 272 THR A O 1
ATOM 2045 N N . SER A 1 273 ? 25.783 1.642 -14.646 1.00 95.81 273 SER A N 1
ATOM 2046 C CA . SER A 1 273 ? 25.915 0.209 -14.346 1.00 95.81 273 SER A CA 1
ATOM 2047 C C . SER A 1 273 ? 25.415 -0.677 -15.493 1.00 95.81 273 SER A C 1
ATOM 2049 O O . SER A 1 273 ? 25.831 -1.822 -15.610 1.00 95.81 273 SER A O 1
ATOM 2051 N N . ALA A 1 274 ? 24.575 -0.160 -16.393 1.00 95.69 274 ALA A N 1
ATOM 2052 C CA . ALA A 1 274 ? 24.018 -0.907 -17.516 1.00 95.69 274 ALA A CA 1
ATOM 2053 C C . ALA A 1 274 ? 24.905 -0.891 -18.777 1.00 95.69 274 ALA A C 1
ATOM 2055 O O . ALA A 1 274 ? 24.432 -1.269 -19.844 1.00 95.69 274 ALA A O 1
ATOM 2056 N N . VAL A 1 275 ? 26.174 -0.471 -18.700 1.00 94.75 275 VAL A N 1
ATOM 2057 C CA . VAL A 1 275 ? 27.085 -0.325 -19.864 1.00 94.75 275 VAL A CA 1
ATOM 2058 C C . VAL A 1 275 ? 27.400 -1.625 -20.613 1.00 94.75 275 VAL A C 1
ATOM 2060 O O . VAL A 1 275 ? 27.954 -1.579 -21.706 1.00 94.75 275 VAL A O 1
ATOM 2063 N N . GLU A 1 276 ? 27.029 -2.780 -20.065 1.00 93.00 276 GLU A N 1
ATOM 2064 C CA . GLU A 1 276 ? 27.123 -4.083 -20.741 1.00 93.00 276 GLU A CA 1
ATOM 2065 C C . GLU A 1 276 ? 25.771 -4.570 -21.294 1.00 93.00 276 GLU A C 1
ATOM 2067 O O . GLU A 1 276 ? 25.683 -5.637 -21.900 1.00 93.00 276 GLU A O 1
ATOM 2072 N N . VAL A 1 277 ? 24.700 -3.798 -21.093 1.00 93.81 277 VAL A N 1
ATOM 2073 C CA . VAL A 1 277 ? 23.329 -4.142 -21.475 1.00 93.81 277 VAL A CA 1
ATOM 2074 C C . VAL A 1 277 ? 22.904 -3.291 -22.667 1.00 93.81 277 VAL A C 1
ATOM 2076 O O . VAL A 1 277 ? 22.838 -2.067 -22.564 1.00 93.81 277 VAL A O 1
ATOM 2079 N N . ASP A 1 278 ? 22.563 -3.943 -23.780 1.00 93.31 278 ASP A N 1
ATOM 2080 C CA . ASP A 1 278 ? 21.955 -3.313 -24.957 1.00 93.31 278 ASP A CA 1
ATOM 2081 C C . ASP A 1 278 ? 20.543 -3.869 -25.183 1.00 93.31 278 ASP A C 1
ATOM 2083 O O . ASP A 1 278 ? 20.341 -5.081 -25.287 1.00 93.31 278 ASP A O 1
ATOM 2087 N N . VAL A 1 279 ? 19.562 -2.969 -25.249 1.00 91.00 279 VAL A N 1
ATOM 2088 C CA . VAL A 1 279 ? 18.147 -3.284 -25.512 1.00 91.00 279 VAL A CA 1
ATOM 2089 C C . VAL A 1 279 ? 17.618 -2.592 -26.775 1.00 91.00 279 VAL A C 1
ATOM 2091 O O . VAL A 1 279 ? 16.414 -2.408 -26.926 1.00 91.00 279 VAL A O 1
ATOM 2094 N N . GLY A 1 280 ? 18.507 -2.218 -27.702 1.00 88.88 280 GLY A N 1
ATOM 2095 C CA . GLY A 1 280 ? 18.154 -1.650 -29.009 1.00 88.88 280 GLY A CA 1
ATOM 2096 C C . GLY A 1 280 ? 18.315 -0.133 -29.119 1.00 88.88 280 GLY A C 1
ATOM 2097 O O . GLY A 1 280 ? 17.901 0.451 -30.119 1.00 88.88 280 GLY A O 1
ATOM 2098 N N . LEU A 1 281 ? 18.920 0.507 -28.115 1.00 90.62 281 LEU A N 1
ATOM 2099 C CA . LEU A 1 281 ? 19.244 1.941 -28.101 1.00 90.62 281 LEU A CA 1
ATOM 2100 C C . LEU A 1 281 ? 20.739 2.206 -27.861 1.00 90.62 281 LEU A C 1
ATOM 2102 O O . LEU A 1 281 ? 21.135 3.357 -27.668 1.00 90.62 281 LEU A O 1
ATOM 2106 N N . GLY A 1 282 ? 21.559 1.152 -27.900 1.00 93.50 282 GLY A N 1
ATOM 2107 C CA . GLY A 1 282 ? 22.956 1.180 -27.498 1.00 93.50 282 GLY A CA 1
ATOM 2108 C C . GLY A 1 282 ? 23.135 0.812 -26.027 1.00 93.50 282 GLY A C 1
ATOM 2109 O O . GLY A 1 282 ? 22.186 0.777 -25.242 1.00 93.50 282 GLY A O 1
ATOM 2110 N N . VAL A 1 283 ? 24.384 0.535 -25.659 1.00 95.00 283 VAL A N 1
ATOM 2111 C CA . VAL A 1 283 ? 24.737 0.088 -24.310 1.00 95.00 283 VAL A CA 1
ATOM 2112 C C . VAL A 1 283 ? 24.419 1.136 -23.242 1.00 95.00 283 VAL A C 1
ATOM 2114 O O . VAL A 1 283 ? 24.593 2.337 -23.458 1.00 95.00 283 VAL A O 1
ATOM 2117 N N . GLY A 1 284 ? 23.946 0.692 -22.079 1.00 94.94 284 GLY A N 1
ATOM 2118 C CA . GLY A 1 284 ? 23.603 1.568 -20.954 1.00 94.94 284 GLY A CA 1
ATOM 2119 C C . GLY A 1 284 ? 22.240 2.243 -21.062 1.00 94.94 284 GLY A C 1
ATOM 2120 O O . GLY A 1 284 ? 21.712 2.691 -20.045 1.00 94.94 284 GLY A O 1
ATOM 2121 N N . TRP A 1 285 ? 21.651 2.293 -22.259 1.00 96.69 285 TRP A N 1
ATOM 2122 C CA . TRP A 1 285 ? 20.339 2.884 -22.494 1.00 96.69 285 TRP A CA 1
ATOM 2123 C C . TRP A 1 285 ? 19.218 1.858 -22.335 1.00 96.69 285 TRP A C 1
ATOM 2125 O O . TRP A 1 285 ? 19.332 0.703 -22.728 1.00 96.69 285 TRP A O 1
ATOM 2135 N N . SER A 1 286 ? 18.100 2.310 -21.781 1.00 96.06 286 SER A N 1
ATOM 2136 C CA . SER A 1 286 ? 16.866 1.554 -21.562 1.00 96.06 286 SER A CA 1
ATO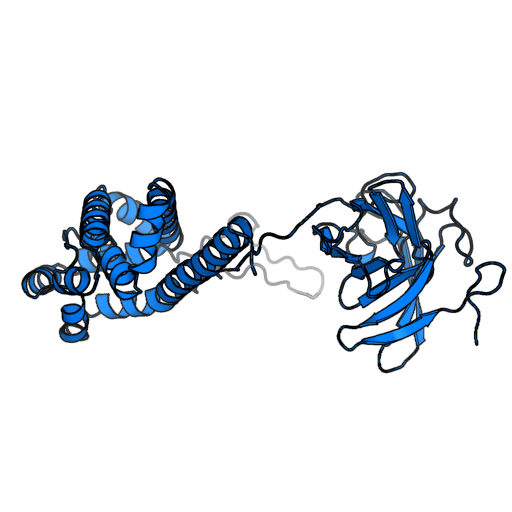M 2137 C C . SER A 1 286 ? 15.651 2.380 -21.977 1.00 96.06 286 SER A C 1
ATOM 2139 O O . SER A 1 286 ? 15.775 3.580 -22.226 1.00 96.06 286 SER A O 1
ATOM 2141 N N . HIS A 1 287 ? 14.487 1.740 -22.108 1.00 94.69 287 HIS A N 1
ATOM 2142 C CA . HIS A 1 287 ? 13.234 2.409 -22.458 1.00 94.69 287 HIS A CA 1
ATOM 2143 C C . HIS A 1 287 ? 12.010 1.637 -21.946 1.00 94.69 287 HIS A C 1
ATOM 2145 O O . HIS A 1 287 ? 12.081 0.445 -21.639 1.00 94.69 287 HIS A O 1
ATOM 2151 N N . GLY A 1 288 ? 10.848 2.298 -21.931 1.00 91.75 288 GLY A N 1
ATOM 2152 C CA . GLY A 1 288 ? 9.592 1.762 -21.382 1.00 91.75 288 GLY A CA 1
ATOM 2153 C C . GLY A 1 288 ? 9.118 0.410 -21.941 1.00 91.75 288 GLY A C 1
ATOM 2154 O O . GLY A 1 288 ? 8.406 -0.309 -21.243 1.00 91.75 288 GLY A O 1
ATOM 2155 N N . LEU A 1 289 ? 9.525 0.042 -23.165 1.00 93.44 289 LEU A N 1
ATOM 2156 C CA . LEU A 1 289 ? 9.134 -1.211 -23.842 1.00 93.44 289 LEU A CA 1
ATOM 2157 C C . LEU A 1 289 ? 10.201 -2.327 -23.758 1.00 93.44 289 LEU A C 1
ATOM 2159 O O . LEU A 1 289 ? 9.994 -3.412 -24.310 1.00 93.44 289 LEU A O 1
ATOM 2163 N N . ALA A 1 290 ? 11.333 -2.075 -23.089 1.00 92.81 290 ALA A N 1
ATOM 2164 C CA . ALA A 1 290 ? 12.413 -3.047 -22.866 1.00 92.81 290 ALA A CA 1
ATOM 2165 C C . ALA A 1 290 ? 12.218 -3.908 -21.603 1.00 92.81 290 ALA A C 1
ATOM 2167 O O . ALA A 1 290 ? 13.063 -4.749 -21.278 1.00 92.81 290 ALA A O 1
ATOM 2168 N N . GLN A 1 291 ? 11.111 -3.692 -20.889 1.00 94.50 291 GLN A N 1
ATOM 2169 C CA . GLN A 1 291 ? 10.765 -4.467 -19.705 1.00 94.50 291 GLN A CA 1
ATOM 2170 C C . GLN A 1 291 ? 10.589 -5.942 -20.051 1.00 94.50 291 GLN A C 1
ATOM 2172 O O . GLN A 1 291 ? 10.057 -6.292 -21.110 1.00 94.50 291 GLN A O 1
ATOM 2177 N N . ARG A 1 292 ? 11.007 -6.812 -19.134 1.00 95.38 292 ARG A N 1
ATOM 2178 C CA . ARG A 1 292 ? 10.975 -8.265 -19.322 1.00 95.38 292 ARG A CA 1
ATOM 2179 C C . ARG A 1 292 ? 10.881 -8.993 -17.993 1.00 95.38 292 ARG A C 1
ATOM 2181 O O . ARG A 1 292 ? 11.307 -8.469 -16.963 1.00 95.38 292 ARG A O 1
ATOM 2188 N N . LEU A 1 293 ? 10.362 -10.210 -18.038 1.00 97.12 293 LEU A N 1
ATOM 2189 C CA . LEU A 1 293 ? 10.378 -11.141 -16.918 1.00 97.12 293 LEU A CA 1
ATOM 2190 C C . LEU A 1 293 ? 11.294 -12.317 -17.251 1.00 97.12 293 LEU A C 1
ATOM 2192 O O . LEU A 1 293 ? 11.270 -12.844 -18.361 1.00 97.12 293 LEU A O 1
ATOM 2196 N N . LEU A 1 294 ? 12.062 -12.758 -16.265 1.00 96.62 294 LEU A N 1
ATOM 2197 C CA . LEU A 1 294 ? 12.781 -14.022 -16.289 1.00 96.62 294 LEU A CA 1
ATOM 2198 C C . LEU A 1 294 ? 12.169 -14.937 -15.232 1.00 96.62 294 LEU A C 1
ATOM 2200 O O . LEU A 1 294 ? 12.285 -14.673 -14.037 1.00 96.62 294 LEU A O 1
ATOM 2204 N N . VAL A 1 295 ? 11.517 -16.008 -15.674 1.00 94.31 295 VAL A N 1
ATOM 2205 C CA . VAL A 1 295 ? 10.939 -17.017 -14.781 1.00 94.31 295 VAL A CA 1
ATOM 2206 C C . VAL A 1 295 ? 11.982 -18.102 -14.522 1.00 94.31 295 VAL A C 1
ATOM 2208 O O . VAL A 1 295 ? 12.535 -18.675 -15.459 1.00 94.31 295 VAL A O 1
ATOM 2211 N N . SER A 1 296 ? 12.257 -18.388 -13.252 1.00 92.25 296 SER A N 1
ATOM 2212 C CA . SER A 1 296 ? 13.192 -19.427 -12.821 1.00 92.25 296 SER A CA 1
ATO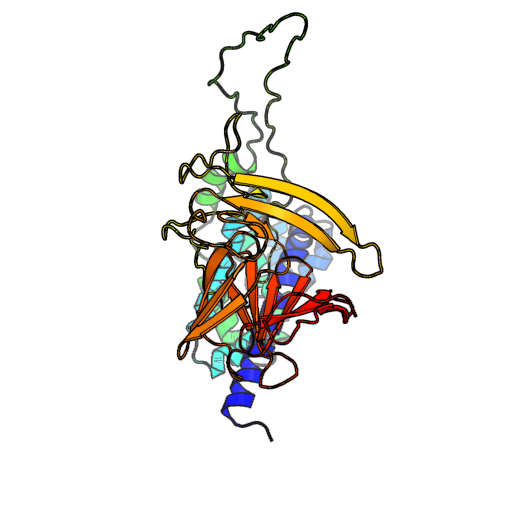M 2213 C C . SER A 1 296 ? 12.617 -20.181 -11.626 1.00 92.25 296 SER A C 1
ATOM 2215 O O . SER A 1 296 ? 12.676 -19.699 -10.489 1.00 92.25 296 SER A O 1
ATOM 2217 N N . GLY A 1 297 ? 12.076 -21.375 -11.888 1.00 90.12 297 GLY A N 1
ATOM 2218 C CA . GLY A 1 297 ? 11.403 -22.201 -10.883 1.00 90.12 297 GLY A CA 1
ATOM 2219 C C . GLY A 1 297 ? 10.233 -21.450 -10.249 1.00 90.12 297 GLY A C 1
ATOM 2220 O O . GLY A 1 297 ? 9.361 -20.953 -10.955 1.00 90.12 297 GLY A O 1
ATOM 2221 N N . ASP A 1 298 ? 10.272 -21.309 -8.926 1.00 91.44 298 ASP A N 1
ATOM 2222 C CA . ASP A 1 298 ? 9.249 -20.609 -8.138 1.00 91.44 298 ASP A CA 1
ATOM 2223 C C . ASP A 1 298 ? 9.522 -19.098 -7.983 1.00 91.44 298 ASP A C 1
ATOM 2225 O O . ASP A 1 298 ? 8.990 -18.452 -7.077 1.00 91.44 298 ASP A O 1
ATOM 2229 N N . SER A 1 299 ? 10.369 -18.514 -8.838 1.00 93.06 299 SER A N 1
ATOM 2230 C CA . SER A 1 299 ? 10.699 -17.085 -8.813 1.00 93.06 299 SER A CA 1
ATOM 2231 C C . SER A 1 299 ? 10.554 -16.429 -10.180 1.00 93.06 299 SER A C 1
ATOM 2233 O O . SER A 1 299 ? 10.778 -17.050 -11.220 1.00 93.06 299 SER A O 1
ATOM 2235 N N . VAL A 1 300 ? 10.212 -15.146 -10.162 1.00 95.62 300 VAL A N 1
ATOM 2236 C CA . VAL A 1 300 ? 10.121 -14.283 -11.334 1.00 95.62 300 VAL A CA 1
ATOM 2237 C C . VAL A 1 300 ? 10.970 -13.050 -11.079 1.00 95.62 300 VAL A C 1
ATOM 2239 O O . VAL A 1 300 ? 10.726 -12.299 -10.139 1.00 95.62 300 VAL A O 1
ATOM 2242 N N . VAL A 1 301 ? 11.963 -12.818 -11.929 1.00 97.12 301 VAL A N 1
ATOM 2243 C CA . VAL A 1 301 ? 12.770 -11.600 -11.899 1.00 97.12 301 VAL A CA 1
ATOM 2244 C C . VAL A 1 301 ? 12.243 -10.649 -12.957 1.00 97.12 301 VAL A C 1
ATOM 2246 O O . VAL A 1 301 ? 12.349 -10.911 -14.153 1.00 97.12 301 VAL A O 1
ATOM 2249 N N . TRP A 1 302 ? 11.687 -9.530 -12.520 1.00 97.56 302 TRP A N 1
ATOM 2250 C CA . TRP A 1 302 ? 11.311 -8.431 -13.391 1.00 97.56 302 TRP A CA 1
ATOM 2251 C C . TRP A 1 302 ? 12.506 -7.515 -13.618 1.00 97.56 302 TRP A C 1
ATOM 2253 O O . TRP A 1 302 ? 13.110 -7.035 -12.663 1.00 97.56 302 TRP A O 1
ATOM 2263 N N . THR A 1 303 ? 12.853 -7.278 -14.881 1.00 97.06 303 THR A N 1
ATOM 2264 C CA . THR A 1 303 ? 13.695 -6.144 -15.262 1.00 97.06 303 THR A CA 1
ATOM 2265 C C . THR A 1 303 ? 12.799 -5.000 -15.708 1.00 97.06 303 THR A C 1
ATOM 2267 O O . THR A 1 303 ? 12.064 -5.135 -16.692 1.00 97.06 303 THR A O 1
ATOM 2270 N N . ASP A 1 304 ? 12.856 -3.896 -14.970 1.00 95.00 304 ASP A N 1
ATOM 2271 C CA . ASP A 1 304 ? 12.042 -2.716 -15.227 1.00 95.00 304 ASP A CA 1
ATOM 2272 C C . ASP A 1 304 ? 12.581 -1.862 -16.387 1.00 95.00 304 ASP A C 1
ATOM 2274 O O . ASP A 1 304 ? 13.540 -2.213 -17.080 1.00 95.00 304 ASP A O 1
ATOM 2278 N N . HIS A 1 305 ? 11.921 -0.730 -16.626 1.00 93.81 305 HIS A N 1
ATOM 2279 C CA . HIS A 1 305 ? 12.258 0.185 -17.713 1.00 93.81 305 HIS A CA 1
ATOM 2280 C C . HIS A 1 305 ? 13.566 0.959 -17.488 1.00 93.81 305 HIS A C 1
ATOM 2282 O O . HIS A 1 305 ? 13.998 1.650 -18.404 1.00 93.81 305 HIS A O 1
ATOM 2288 N N . GLU A 1 306 ? 14.190 0.831 -16.311 1.00 94.81 306 GLU A N 1
ATOM 2289 C CA . GLU A 1 306 ? 15.463 1.456 -15.945 1.00 94.81 306 GLU A CA 1
ATOM 2290 C C . GLU A 1 306 ? 16.617 0.438 -15.824 1.00 94.81 306 GLU A C 1
ATOM 2292 O O . GLU A 1 306 ? 17.665 0.747 -15.246 1.00 94.81 306 GLU A O 1
ATOM 2297 N N . ASN A 1 307 ? 16.424 -0.790 -16.326 1.00 95.12 307 ASN A N 1
ATOM 2298 C CA . ASN A 1 307 ? 17.335 -1.932 -16.170 1.00 95.12 307 ASN A CA 1
ATOM 2299 C C . ASN A 1 307 ? 17.556 -2.392 -14.714 1.00 95.12 307 ASN A C 1
ATOM 2301 O O . ASN A 1 307 ? 18.542 -3.075 -14.428 1.00 95.12 307 ASN A O 1
ATOM 2305 N N . ARG A 1 308 ? 16.647 -2.083 -13.784 1.00 95.56 308 ARG A N 1
ATOM 2306 C CA . ARG A 1 308 ? 16.703 -2.624 -12.421 1.00 95.56 308 ARG A CA 1
ATOM 2307 C C . ARG A 1 308 ? 16.030 -3.985 -12.366 1.00 95.56 308 ARG A C 1
ATOM 2309 O O . ARG A 1 308 ? 14.980 -4.193 -12.965 1.00 95.56 308 ARG A O 1
ATOM 2316 N N . SER A 1 309 ? 16.619 -4.900 -11.608 1.00 96.38 309 SER A N 1
ATOM 2317 C CA . SER A 1 309 ? 16.079 -6.234 -11.357 1.00 96.38 309 SER A CA 1
ATOM 2318 C C . SER A 1 309 ? 15.344 -6.285 -10.017 1.00 96.38 309 SER A C 1
ATOM 2320 O O . SER A 1 309 ? 15.893 -5.924 -8.975 1.00 96.38 309 SER A O 1
ATOM 2322 N N . ILE A 1 310 ? 14.092 -6.736 -10.037 1.00 96.62 310 ILE A N 1
ATOM 2323 C CA . ILE A 1 310 ? 13.244 -6.939 -8.861 1.00 96.62 310 ILE A CA 1
ATOM 2324 C C . ILE A 1 310 ? 12.757 -8.385 -8.874 1.00 96.62 310 ILE A C 1
ATOM 2326 O O . ILE A 1 310 ? 12.159 -8.836 -9.848 1.00 96.62 310 ILE A O 1
ATOM 2330 N N . SER A 1 311 ? 13.025 -9.121 -7.797 1.00 95.50 311 SER A N 1
ATOM 2331 C CA . SER A 1 311 ? 12.593 -10.513 -7.668 1.00 95.50 311 SER A CA 1
ATOM 2332 C C . SER A 1 311 ? 11.248 -10.600 -6.958 1.00 95.50 311 SER A C 1
ATOM 2334 O O . SER A 1 311 ? 11.053 -9.984 -5.909 1.00 95.50 311 SER A O 1
ATOM 2336 N N . PHE A 1 312 ? 10.351 -11.402 -7.516 1.00 94.62 312 PHE A N 1
ATOM 2337 C CA . PHE A 1 312 ? 9.085 -11.797 -6.927 1.00 94.62 312 PHE A CA 1
ATOM 2338 C C . PHE A 1 312 ? 9.032 -13.325 -6.801 1.00 94.62 312 PHE A C 1
ATOM 2340 O O . PHE A 1 312 ? 9.559 -14.036 -7.661 1.00 94.62 312 PHE A O 1
ATOM 2347 N N . PRO A 1 313 ? 8.366 -13.870 -5.773 1.00 94.19 313 PRO A N 1
ATOM 2348 C CA . PRO A 1 313 ? 7.895 -15.248 -5.828 1.00 94.19 313 PRO A CA 1
ATOM 2349 C C . PRO A 1 313 ? 6.915 -15.429 -6.997 1.00 94.19 313 PRO A C 1
ATOM 2351 O O . PRO A 1 313 ? 6.212 -14.491 -7.373 1.00 94.19 313 PRO A O 1
ATOM 2354 N N . MET A 1 314 ? 6.844 -16.635 -7.554 1.00 92.88 314 MET A N 1
ATOM 2355 C CA . MET A 1 314 ? 5.885 -16.960 -8.610 1.00 92.88 314 MET A CA 1
ATOM 2356 C C . MET A 1 314 ? 4.443 -16.864 -8.073 1.00 92.88 314 MET A C 1
ATOM 2358 O O . MET A 1 314 ? 4.120 -17.535 -7.084 1.00 92.88 314 MET A O 1
ATOM 2362 N N . PRO A 1 315 ? 3.557 -16.064 -8.699 1.00 91.81 315 PRO A N 1
ATOM 2363 C CA . PRO A 1 315 ? 2.140 -16.041 -8.353 1.00 91.81 315 PRO A CA 1
ATOM 2364 C C . PRO A 1 315 ? 1.491 -17.414 -8.535 1.00 91.81 315 PRO A C 1
ATOM 2366 O O . PRO A 1 315 ? 1.785 -18.143 -9.481 1.00 91.81 315 PRO A O 1
ATOM 2369 N N . THR A 1 316 ? 0.567 -17.766 -7.644 1.00 88.62 316 THR A N 1
ATOM 2370 C CA . THR A 1 316 ? -0.178 -19.035 -7.704 1.00 88.62 316 THR A CA 1
ATOM 2371 C C . THR A 1 316 ? -1.667 -18.785 -7.522 1.00 88.62 316 THR A C 1
ATOM 2373 O O . THR A 1 316 ? -2.071 -17.723 -7.067 1.00 88.62 316 THR A O 1
ATOM 2376 N N . VAL A 1 317 ? -2.513 -19.780 -7.795 1.00 83.56 317 VAL A N 1
ATOM 2377 C CA . VAL A 1 317 ? -3.964 -19.659 -7.544 1.00 83.56 317 VAL A CA 1
ATOM 2378 C C . VAL A 1 317 ? -4.270 -19.355 -6.067 1.00 83.56 317 VAL A C 1
ATOM 2380 O O . VAL A 1 317 ? -5.230 -18.652 -5.771 1.00 83.56 317 VAL A O 1
ATOM 2383 N N . ALA A 1 318 ? -3.440 -19.843 -5.138 1.00 80.69 318 ALA A N 1
ATOM 2384 C CA . ALA A 1 318 ? -3.579 -19.560 -3.708 1.00 80.69 318 ALA A CA 1
ATOM 2385 C C . ALA A 1 318 ? -3.084 -18.155 -3.316 1.00 80.69 318 ALA A C 1
ATOM 2387 O O . ALA A 1 318 ? -3.573 -17.592 -2.340 1.00 80.69 318 ALA A O 1
ATOM 2388 N N . ARG A 1 319 ? -2.119 -17.605 -4.064 1.00 79.25 319 ARG A N 1
ATOM 2389 C CA . ARG A 1 319 ? -1.515 -16.278 -3.860 1.00 79.25 319 ARG A CA 1
ATOM 2390 C C . ARG A 1 319 ? -1.462 -15.547 -5.205 1.00 79.25 319 ARG A C 1
ATOM 2392 O O . ARG A 1 319 ? -0.402 -15.503 -5.836 1.00 79.25 319 ARG A O 1
ATOM 2399 N N . PRO A 1 320 ? -2.619 -15.067 -5.699 1.00 82.19 320 PRO A N 1
ATOM 2400 C CA . PRO A 1 320 ? -2.744 -14.583 -7.072 1.00 82.19 320 PRO A CA 1
ATOM 2401 C C . PRO A 1 320 ? -2.116 -13.207 -7.278 1.00 82.19 320 PRO A C 1
ATOM 2403 O O . PRO A 1 320 ? -1.856 -12.844 -8.420 1.00 82.19 320 PRO A O 1
ATOM 2406 N N . ALA A 1 321 ? -1.877 -12.462 -6.197 1.00 86.69 321 ALA A N 1
ATOM 2407 C CA . ALA A 1 321 ? -1.224 -11.165 -6.208 1.00 86.69 321 ALA A CA 1
ATOM 2408 C C . ALA A 1 321 ? -0.139 -11.137 -5.130 1.00 86.69 321 ALA A C 1
ATOM 2410 O O . ALA A 1 321 ? -0.404 -11.473 -3.975 1.00 86.69 321 ALA A O 1
ATOM 2411 N N . ILE A 1 322 ? 1.068 -10.734 -5.514 1.00 90.44 322 ILE A N 1
ATOM 2412 C CA . ILE A 1 322 ? 2.192 -10.539 -4.599 1.00 90.44 322 ILE A CA 1
ATOM 2413 C C . ILE A 1 322 ? 2.659 -9.100 -4.751 1.00 90.44 322 ILE A C 1
ATOM 2415 O O . ILE A 1 322 ? 3.012 -8.675 -5.853 1.00 90.44 322 ILE A O 1
ATOM 2419 N N . THR A 1 323 ? 2.652 -8.348 -3.657 1.00 91.12 323 THR A N 1
ATOM 2420 C CA . THR A 1 323 ? 3.120 -6.964 -3.645 1.00 91.12 323 THR A CA 1
ATOM 2421 C C . THR A 1 323 ? 4.587 -6.891 -3.254 1.00 91.12 323 THR A C 1
ATOM 2423 O O . THR A 1 323 ? 5.129 -7.766 -2.582 1.00 91.12 323 THR A O 1
ATOM 2426 N N . ASN A 1 324 ? 5.238 -5.827 -3.696 1.00 91.88 324 ASN A N 1
ATOM 2427 C CA . ASN A 1 324 ? 6.535 -5.403 -3.216 1.00 91.88 324 ASN A CA 1
ATOM 2428 C C . ASN A 1 324 ? 6.453 -3.906 -2.921 1.00 91.88 324 ASN A C 1
ATOM 2430 O O . ASN A 1 324 ? 6.551 -3.066 -3.820 1.00 91.88 324 ASN A O 1
ATOM 2434 N N . SER A 1 325 ? 6.259 -3.585 -1.646 1.00 88.81 325 SER A N 1
ATOM 2435 C CA . SER A 1 325 ? 6.126 -2.214 -1.156 1.00 88.81 325 SER A CA 1
ATOM 2436 C C . SER A 1 325 ? 7.358 -1.339 -1.415 1.00 88.81 325 SER A C 1
ATOM 2438 O O . SER A 1 325 ? 7.197 -0.150 -1.671 1.00 88.81 325 SER A O 1
ATOM 2440 N N . LEU A 1 326 ? 8.574 -1.903 -1.429 1.00 88.38 326 LEU A N 1
ATOM 2441 C CA . LEU A 1 326 ? 9.805 -1.151 -1.725 1.00 88.38 326 LEU A CA 1
ATOM 2442 C C . LEU A 1 326 ? 9.966 -0.831 -3.214 1.00 88.38 326 LEU A C 1
ATOM 2444 O O . LEU A 1 326 ? 10.532 0.204 -3.564 1.00 88.38 326 LEU A O 1
ATOM 2448 N N . ALA A 1 327 ? 9.485 -1.712 -4.090 1.00 86.25 327 ALA A N 1
ATOM 2449 C CA . ALA A 1 327 ? 9.478 -1.488 -5.535 1.00 86.25 327 ALA A CA 1
ATOM 2450 C C . ALA A 1 327 ? 8.222 -0.741 -6.026 1.00 86.25 327 ALA A C 1
ATOM 2452 O O . ALA A 1 327 ? 8.154 -0.388 -7.205 1.00 86.25 327 ALA A O 1
ATOM 2453 N N . GLU A 1 328 ? 7.242 -0.520 -5.140 1.00 89.62 328 GLU A N 1
ATOM 2454 C CA . GLU A 1 328 ? 5.908 0.019 -5.452 1.00 89.62 328 GLU A CA 1
ATOM 2455 C C . GLU A 1 328 ? 5.245 -0.705 -6.632 1.00 89.62 328 GLU A C 1
ATOM 2457 O O . GLU A 1 328 ? 4.634 -0.101 -7.519 1.00 89.62 328 GLU A O 1
ATOM 2462 N N . ALA A 1 329 ? 5.407 -2.026 -6.648 1.00 91.94 329 ALA A N 1
ATOM 2463 C CA . ALA A 1 329 ? 4.953 -2.885 -7.725 1.00 91.94 329 ALA A CA 1
ATOM 2464 C C . ALA A 1 329 ? 4.263 -4.134 -7.176 1.00 91.94 329 ALA A C 1
ATOM 2466 O O . ALA A 1 329 ? 4.523 -4.568 -6.054 1.00 91.94 329 ALA A O 1
ATOM 2467 N N . ALA A 1 330 ? 3.394 -4.731 -7.980 1.00 93.44 330 ALA A N 1
ATOM 2468 C CA . ALA A 1 330 ? 2.764 -6.007 -7.678 1.00 93.44 330 ALA A CA 1
ATOM 2469 C C . ALA A 1 330 ? 2.754 -6.895 -8.917 1.00 93.44 330 ALA A C 1
ATOM 2471 O O . ALA A 1 330 ? 2.570 -6.404 -10.027 1.00 93.44 330 ALA A O 1
ATOM 2472 N N . ILE A 1 331 ? 2.917 -8.200 -8.733 1.00 94.38 331 ILE A N 1
ATOM 2473 C CA . ILE A 1 331 ? 2.823 -9.186 -9.811 1.00 94.38 331 ILE A CA 1
ATOM 2474 C C . ILE A 1 331 ? 1.610 -10.087 -9.586 1.00 94.38 331 ILE A C 1
ATOM 2476 O O . ILE A 1 331 ? 1.306 -10.461 -8.449 1.00 94.38 331 ILE A O 1
ATOM 2480 N N . TYR A 1 332 ? 0.908 -10.418 -10.666 1.00 90.94 332 TYR A N 1
ATOM 2481 C CA . TYR A 1 332 ? -0.296 -11.232 -10.626 1.00 90.94 332 TYR A CA 1
ATOM 2482 C C . TYR A 1 332 ? -0.425 -12.185 -11.816 1.00 90.94 332 TYR A C 1
ATOM 2484 O O . TYR A 1 332 ? 0.201 -12.000 -12.863 1.00 90.94 332 TYR A O 1
ATOM 2492 N N . LEU A 1 333 ? -1.245 -13.224 -11.632 1.00 91.12 333 LEU A N 1
ATOM 2493 C CA . LEU A 1 333 ? -1.684 -14.095 -12.724 1.00 91.12 333 LEU A CA 1
ATOM 2494 C C . LEU A 1 333 ? -2.665 -13.334 -13.624 1.00 91.12 333 LEU A C 1
ATOM 2496 O O . LEU A 1 333 ? -3.629 -12.743 -13.135 1.00 91.12 333 LEU A O 1
ATOM 2500 N N . GLY A 1 334 ? -2.408 -13.349 -14.929 1.00 87.38 334 GLY A N 1
ATOM 2501 C CA . GLY A 1 334 ? -3.264 -12.745 -15.941 1.00 87.38 334 GLY A CA 1
ATOM 2502 C C . GLY A 1 334 ? -4.550 -13.528 -16.192 1.00 87.38 334 GLY A C 1
ATOM 2503 O O . GLY A 1 334 ? -4.868 -14.511 -15.520 1.00 87.38 334 GLY A O 1
ATOM 2504 N N . ALA A 1 335 ? -5.314 -13.078 -17.188 1.00 84.94 335 ALA A N 1
ATOM 2505 C CA . ALA A 1 335 ? -6.566 -13.735 -17.561 1.00 84.94 335 ALA A CA 1
ATOM 2506 C C . ALA A 1 335 ? -6.313 -15.070 -18.276 1.00 84.94 335 ALA A C 1
ATOM 2508 O O . ALA A 1 335 ? -7.148 -15.975 -18.212 1.00 84.94 335 ALA A O 1
ATOM 2509 N N . SER A 1 336 ? -5.171 -15.192 -18.959 1.00 85.94 336 SER A N 1
ATOM 2510 C CA . SER A 1 336 ? -4.716 -16.447 -19.546 1.00 85.94 336 SER A CA 1
ATOM 2511 C C . SER A 1 336 ? -3.639 -17.122 -18.680 1.00 85.94 336 SER A C 1
ATOM 2513 O O . SER A 1 336 ? -2.892 -16.434 -17.987 1.00 85.94 336 SER A O 1
ATOM 2515 N N . PRO A 1 337 ? -3.538 -18.468 -18.691 1.00 80.81 337 PRO A N 1
ATOM 2516 C CA . PRO A 1 337 ? -2.615 -19.204 -17.814 1.00 80.81 337 PRO A CA 1
ATOM 2517 C C . PRO A 1 337 ? -1.126 -18.900 -18.049 1.00 80.81 337 PRO A C 1
ATOM 2519 O O . PRO A 1 337 ? -0.301 -19.148 -17.178 1.00 80.81 337 PRO A O 1
ATOM 2522 N N . ASP A 1 338 ? -0.796 -18.414 -19.242 1.00 86.50 338 ASP A N 1
ATOM 2523 C CA . ASP A 1 338 ? 0.533 -18.037 -19.729 1.00 86.50 338 ASP A CA 1
ATOM 2524 C C . ASP A 1 338 ? 0.846 -16.543 -19.540 1.00 86.50 338 ASP A C 1
ATOM 2526 O O . ASP A 1 338 ? 1.953 -16.094 -19.838 1.00 86.50 338 ASP A O 1
ATOM 2530 N N . GLU A 1 339 ? -0.126 -15.759 -19.072 1.00 93.19 339 GLU A N 1
ATOM 2531 C CA . GLU A 1 339 ? 0.021 -14.324 -18.884 1.00 93.19 339 GLU A CA 1
ATOM 2532 C C . GLU A 1 339 ? 0.403 -14.016 -17.436 1.00 93.19 339 GLU A C 1
ATOM 2534 O O . GLU A 1 339 ? -0.309 -14.347 -16.488 1.00 93.19 339 GLU A O 1
ATOM 2539 N N . LEU A 1 340 ? 1.526 -13.325 -17.275 1.00 95.44 340 LEU A N 1
ATOM 2540 C CA . LEU A 1 340 ? 1.886 -12.656 -16.033 1.00 95.44 340 LEU A CA 1
ATOM 2541 C C . LEU A 1 340 ? 1.689 -11.169 -16.230 1.00 95.44 340 LEU A C 1
ATOM 2543 O O . LEU A 1 340 ? 2.053 -10.618 -17.269 1.00 95.44 340 LEU A O 1
ATOM 2547 N N . VAL A 1 341 ? 1.144 -10.502 -15.226 1.00 95.50 341 VAL A N 1
ATOM 2548 C CA . VAL A 1 341 ? 0.922 -9.068 -15.316 1.00 95.50 341 VAL A CA 1
ATOM 2549 C C . VAL A 1 341 ? 1.542 -8.382 -14.114 1.00 95.50 341 VAL A C 1
ATOM 2551 O O . VAL A 1 341 ? 1.468 -8.863 -12.984 1.00 95.50 341 VAL A O 1
ATOM 2554 N N . LEU A 1 342 ? 2.194 -7.258 -14.376 1.00 95.62 342 LEU A N 1
ATOM 2555 C CA . LEU A 1 342 ? 2.859 -6.453 -13.369 1.00 95.62 342 LEU A CA 1
ATOM 2556 C C . LEU A 1 342 ? 2.162 -5.102 -13.261 1.00 95.62 342 LEU A C 1
ATOM 2558 O O . LEU A 1 342 ? 2.031 -4.385 -14.249 1.00 95.62 342 LEU A O 1
ATOM 2562 N N . ALA A 1 343 ? 1.703 -4.755 -12.067 1.00 93.56 343 ALA A N 1
ATOM 2563 C CA . ALA A 1 343 ? 1.190 -3.437 -11.743 1.00 93.56 343 ALA A CA 1
ATOM 2564 C C . ALA A 1 343 ? 2.329 -2.578 -11.197 1.00 93.56 343 ALA A C 1
ATOM 2566 O O . ALA A 1 343 ? 2.990 -2.974 -10.238 1.00 93.56 343 ALA A O 1
ATOM 2567 N N . GLN A 1 344 ? 2.525 -1.395 -11.767 1.00 89.56 344 GLN A N 1
ATOM 2568 C CA . GLN A 1 344 ? 3.356 -0.354 -11.170 1.00 89.56 344 GLN A CA 1
ATOM 2569 C C . GLN A 1 344 ? 2.707 1.001 -11.441 1.00 89.56 344 GLN A C 1
ATOM 2571 O O . GLN A 1 344 ? 2.323 1.302 -12.576 1.00 89.56 344 GLN A O 1
ATOM 2576 N N . ALA A 1 345 ? 2.594 1.823 -10.395 1.00 81.62 345 ALA A N 1
ATOM 2577 C CA . ALA A 1 345 ? 1.824 3.064 -10.430 1.00 81.62 345 ALA A CA 1
ATOM 2578 C C . ALA A 1 345 ? 0.387 2.819 -10.946 1.00 81.62 345 ALA A C 1
ATOM 2580 O O . ALA A 1 345 ? -0.336 1.994 -10.392 1.00 81.62 345 ALA A O 1
ATOM 2581 N N . SER A 1 346 ? -0.035 3.527 -11.995 1.00 82.50 346 SER A N 1
ATOM 2582 C CA . SER A 1 346 ? -1.364 3.417 -12.615 1.00 82.50 346 SER A CA 1
ATOM 2583 C C . SER A 1 346 ? -1.389 2.560 -13.888 1.00 82.50 346 SER A C 1
ATOM 2585 O O . SER A 1 346 ? -2.356 2.626 -14.649 1.00 82.50 346 SER A O 1
ATOM 2587 N N . ARG A 1 347 ? -0.331 1.778 -14.148 1.00 89.19 347 ARG A N 1
ATOM 2588 C CA . ARG A 1 347 ? -0.189 0.965 -15.361 1.00 89.19 347 ARG A CA 1
ATOM 2589 C C . ARG A 1 347 ? -0.035 -0.516 -15.044 1.00 89.19 347 ARG A C 1
ATOM 2591 O O . ARG A 1 347 ? 0.559 -0.903 -14.036 1.00 89.19 347 ARG A O 1
ATOM 2598 N N . PHE A 1 348 ? -0.520 -1.329 -15.972 1.00 94.56 348 PHE A N 1
ATOM 2599 C CA . PHE A 1 348 ? -0.396 -2.776 -15.965 1.00 94.56 348 PHE A CA 1
ATOM 2600 C C . PHE A 1 348 ? 0.396 -3.237 -17.184 1.00 94.56 348 PHE A C 1
ATOM 2602 O O . PHE A 1 348 ? 0.066 -2.908 -18.321 1.00 94.56 348 PHE A O 1
ATOM 2609 N N . TYR A 1 349 ? 1.451 -4.001 -16.946 1.00 95.88 349 TYR A N 1
ATOM 2610 C CA . TYR A 1 349 ? 2.372 -4.504 -17.954 1.00 95.88 349 TYR A CA 1
ATOM 2611 C C . TYR A 1 349 ? 2.128 -5.996 -18.141 1.00 95.88 349 TYR A C 1
ATOM 2613 O O . TYR A 1 349 ? 2.304 -6.770 -17.205 1.00 95.88 349 TYR A O 1
ATOM 2621 N N . HIS A 1 350 ? 1.704 -6.392 -19.337 1.00 96.62 350 HIS A N 1
ATOM 2622 C CA . HIS A 1 350 ? 1.300 -7.758 -19.657 1.00 96.62 350 HIS A CA 1
ATOM 2623 C C . HIS A 1 350 ? 2.443 -8.508 -20.327 1.00 96.62 350 HIS A C 1
ATOM 2625 O O . HIS A 1 350 ? 2.922 -8.104 -21.393 1.00 96.62 350 HIS A O 1
ATOM 2631 N N . PHE A 1 351 ? 2.842 -9.630 -19.743 1.00 96.56 351 PHE A N 1
ATOM 2632 C CA . PHE A 1 351 ? 3.946 -10.454 -20.204 1.00 96.56 351 PHE A CA 1
ATOM 2633 C C . PHE A 1 351 ? 3.468 -11.845 -20.602 1.00 96.56 351 PHE A C 1
ATOM 2635 O O . PHE A 1 351 ? 2.656 -12.453 -19.908 1.00 96.56 351 PHE A O 1
ATOM 2642 N N . ARG A 1 352 ? 4.024 -12.361 -21.698 1.00 94.69 352 ARG A N 1
ATOM 2643 C CA . ARG A 1 352 ? 3.902 -13.763 -22.115 1.00 94.69 352 ARG A CA 1
ATOM 2644 C C . ARG A 1 352 ? 5.278 -14.282 -22.472 1.00 94.69 352 ARG A C 1
ATOM 2646 O O . ARG A 1 352 ? 6.042 -13.561 -23.112 1.00 94.69 352 ARG A O 1
ATOM 2653 N N . ASP A 1 353 ? 5.615 -15.474 -21.990 1.00 91.44 353 ASP A N 1
ATOM 2654 C CA . ASP A 1 353 ? 6.950 -16.070 -22.146 1.00 91.44 353 ASP A CA 1
ATOM 2655 C C . ASP A 1 353 ? 8.094 -15.111 -21.755 1.00 91.44 353 ASP A C 1
ATOM 2657 O O . ASP A 1 353 ? 9.158 -15.072 -22.368 1.00 91.44 353 ASP A O 1
ATOM 2661 N N . GLY A 1 354 ? 7.856 -14.273 -20.740 1.00 92.81 354 GLY A N 1
ATOM 2662 C CA . GLY A 1 354 ? 8.817 -13.277 -20.263 1.00 92.81 354 GLY A CA 1
ATOM 2663 C C . GLY A 1 354 ? 8.890 -11.974 -21.069 1.00 92.81 354 GLY A C 1
ATOM 2664 O O . GLY A 1 354 ? 9.576 -11.035 -20.662 1.00 92.81 354 GLY A O 1
ATOM 2665 N N . VAL A 1 355 ? 8.160 -11.862 -22.179 1.00 94.38 355 VAL A N 1
ATOM 2666 C CA . VAL A 1 355 ? 8.205 -10.713 -23.091 1.00 94.38 355 VAL A CA 1
ATOM 2667 C C . VAL A 1 355 ? 7.000 -9.802 -22.881 1.00 94.38 355 VAL A C 1
ATOM 2669 O O . VAL A 1 355 ? 5.868 -10.271 -22.791 1.00 94.38 355 VAL A O 1
ATOM 2672 N N . LEU A 1 356 ? 7.228 -8.485 -22.839 1.00 95.88 356 LEU A N 1
ATOM 2673 C CA . LEU A 1 356 ? 6.155 -7.492 -22.764 1.00 95.88 356 LEU A CA 1
ATOM 2674 C C . LEU A 1 356 ? 5.334 -7.480 -24.067 1.00 95.88 356 LEU A C 1
ATOM 2676 O O . LEU A 1 356 ? 5.877 -7.210 -25.143 1.00 95.88 356 LEU A O 1
ATOM 2680 N N . THR A 1 357 ? 4.030 -7.733 -23.945 1.00 95.56 357 THR A N 1
ATOM 2681 C CA . THR A 1 357 ? 3.064 -7.843 -25.056 1.00 95.56 357 THR A CA 1
ATOM 2682 C C . THR A 1 357 ? 2.021 -6.729 -25.061 1.00 95.56 357 THR A C 1
ATOM 2684 O O . THR A 1 357 ? 1.515 -6.362 -26.122 1.00 95.56 357 THR A O 1
ATOM 2687 N N . ALA A 1 358 ? 1.690 -6.163 -23.898 1.00 95.00 358 ALA A N 1
ATOM 2688 C CA . ALA A 1 358 ? 0.768 -5.040 -23.810 1.00 95.00 358 ALA A CA 1
ATOM 2689 C C . ALA A 1 358 ? 0.990 -4.189 -22.556 1.00 95.00 358 ALA A C 1
ATOM 2691 O O . ALA A 1 358 ? 1.547 -4.653 -21.563 1.00 95.00 358 ALA A O 1
ATOM 2692 N N . ILE A 1 359 ? 0.498 -2.954 -22.602 1.00 95.00 359 ILE A N 1
ATOM 2693 C CA . ILE A 1 359 ? 0.377 -2.048 -21.458 1.00 95.00 359 ILE A CA 1
ATOM 2694 C C . ILE A 1 359 ? -1.090 -1.635 -21.363 1.00 95.00 359 ILE A C 1
ATOM 2696 O O . ILE A 1 359 ? -1.671 -1.249 -22.378 1.00 95.00 359 ILE A O 1
ATOM 2700 N N . SER A 1 360 ? -1.689 -1.717 -20.179 1.00 93.38 360 SER A N 1
ATOM 2701 C CA . SER A 1 360 ? -3.056 -1.256 -19.933 1.00 93.38 360 SER A CA 1
ATOM 2702 C C . SER A 1 360 ? -3.173 -0.351 -18.707 1.00 93.38 360 SER A C 1
ATOM 2704 O O . SER A 1 360 ? -2.219 -0.194 -17.940 1.00 93.38 360 SER A O 1
ATOM 2706 N N . ASP A 1 361 ? -4.332 0.284 -18.551 1.00 87.06 361 ASP A N 1
ATOM 2707 C CA . ASP A 1 361 ? -4.707 1.080 -17.382 1.00 87.06 361 ASP A CA 1
ATOM 2708 C C . ASP A 1 361 ? -5.879 0.449 -16.607 1.00 87.06 361 ASP A C 1
ATOM 2710 O O . ASP A 1 361 ? -6.368 -0.633 -16.930 1.00 87.06 361 ASP A O 1
ATOM 2714 N N . ALA A 1 362 ? -6.354 1.144 -15.570 1.00 84.62 362 ALA A N 1
ATOM 2715 C CA . ALA A 1 362 ? -7.492 0.711 -14.753 1.00 84.62 362 ALA A CA 1
ATOM 2716 C C . ALA A 1 362 ? -8.831 0.619 -15.510 1.00 84.62 362 ALA A C 1
ATOM 2718 O O . ALA A 1 362 ? -9.782 0.043 -14.982 1.00 84.62 362 ALA A O 1
ATOM 2719 N N . TYR A 1 363 ? -8.918 1.171 -16.722 1.00 84.50 363 TYR A N 1
ATOM 2720 C CA . TYR A 1 363 ? -10.111 1.156 -17.566 1.00 84.50 363 TYR A CA 1
ATOM 2721 C C . TYR A 1 363 ? -10.002 0.139 -18.717 1.00 84.50 363 TYR A C 1
ATOM 2723 O O . TYR A 1 363 ? -10.873 0.117 -19.584 1.00 84.50 363 TYR A O 1
ATOM 2731 N N . ASP A 1 364 ? -8.955 -0.697 -18.723 1.00 83.88 364 ASP A N 1
ATOM 2732 C CA . ASP A 1 364 ? -8.613 -1.653 -19.790 1.00 83.88 364 ASP A CA 1
ATOM 2733 C C . ASP A 1 364 ? -8.378 -0.989 -21.163 1.00 83.88 364 ASP A C 1
ATOM 2735 O O . ASP A 1 364 ? -8.453 -1.633 -22.214 1.00 83.88 364 ASP A O 1
ATOM 2739 N N . ASN A 1 365 ? -8.010 0.301 -21.186 1.00 87.81 365 ASN A N 1
ATOM 2740 C CA . ASN A 1 365 ? -7.409 0.890 -22.382 1.00 87.81 365 ASN A CA 1
ATOM 2741 C C . ASN A 1 365 ? -6.061 0.204 -22.602 1.00 87.81 365 ASN A C 1
ATOM 2743 O O . ASN A 1 365 ? -5.254 0.145 -21.679 1.00 87.81 365 ASN A O 1
ATOM 2747 N N . ARG A 1 366 ? -5.797 -0.324 -23.804 1.00 92.00 366 ARG A N 1
ATOM 2748 C CA . ARG A 1 366 ? -4.649 -1.215 -24.031 1.00 92.00 366 ARG A CA 1
ATOM 2749 C C . ARG A 1 366 ? -3.794 -0.812 -25.226 1.00 92.00 366 ARG A C 1
ATOM 2751 O O . ARG A 1 366 ? -4.262 -0.801 -26.363 1.00 92.00 366 ARG A O 1
ATOM 2758 N N . LEU A 1 367 ? -2.506 -0.599 -24.974 1.00 93.12 367 LEU A N 1
ATOM 2759 C CA . LEU A 1 367 ? -1.455 -0.506 -25.983 1.00 93.12 367 LEU A CA 1
ATOM 2760 C C . LEU A 1 367 ? -0.878 -1.899 -26.225 1.00 93.12 367 LEU A C 1
ATOM 2762 O O . LEU A 1 367 ? -0.366 -2.528 -25.302 1.00 93.12 367 LEU A O 1
ATOM 2766 N N . ARG A 1 368 ? -0.975 -2.396 -27.459 1.00 93.69 368 ARG A N 1
ATOM 2767 C CA . ARG A 1 368 ? -0.421 -3.698 -27.855 1.00 93.69 368 ARG A CA 1
ATOM 2768 C C . ARG A 1 368 ? 0.941 -3.508 -28.500 1.00 93.69 368 ARG A C 1
ATOM 2770 O O . ARG A 1 368 ? 1.125 -2.591 -29.295 1.00 93.69 368 ARG A O 1
ATOM 2777 N N . ILE A 1 369 ? 1.872 -4.387 -28.159 1.00 93.50 369 ILE A N 1
ATOM 2778 C CA . ILE A 1 369 ? 3.248 -4.351 -28.639 1.00 93.50 369 ILE A CA 1
ATOM 2779 C C . ILE A 1 369 ? 3.445 -5.561 -29.541 1.00 93.50 369 ILE A C 1
ATOM 2781 O O . ILE A 1 369 ? 3.290 -6.701 -29.104 1.00 93.50 369 ILE A O 1
ATOM 2785 N N . PHE A 1 370 ? 3.790 -5.298 -30.796 1.00 92.44 370 PHE A N 1
ATOM 2786 C CA . PHE A 1 370 ? 4.127 -6.323 -31.774 1.00 92.44 370 PHE A CA 1
ATOM 2787 C C . PHE A 1 370 ? 5.638 -6.394 -31.942 1.00 92.44 370 PHE A C 1
ATOM 2789 O O . PHE A 1 370 ? 6.343 -5.388 -31.799 1.00 92.44 370 PHE A O 1
ATOM 2796 N N . ARG A 1 371 ? 6.137 -7.600 -32.201 1.00 90.44 371 ARG A N 1
ATOM 2797 C CA . ARG A 1 371 ? 7.558 -7.861 -32.402 1.00 90.44 371 ARG A CA 1
ATOM 2798 C C . ARG A 1 371 ? 7.749 -8.739 -33.627 1.00 90.44 371 ARG A C 1
ATOM 2800 O O . ARG A 1 371 ? 6.981 -9.676 -33.830 1.00 90.44 371 ARG A O 1
ATOM 2807 N N . ASP A 1 372 ? 8.792 -8.444 -34.391 1.00 90.19 372 ASP A N 1
ATOM 2808 C CA . ASP A 1 372 ? 9.191 -9.248 -35.538 1.00 90.19 372 ASP A CA 1
ATOM 2809 C C . ASP A 1 372 ? 9.766 -10.611 -35.104 1.00 90.19 372 ASP A C 1
ATOM 2811 O O . ASP A 1 372 ? 9.948 -10.904 -33.919 1.00 90.19 372 ASP A O 1
ATOM 2815 N N . VAL A 1 373 ? 10.111 -11.454 -36.080 1.00 87.69 373 VAL A N 1
ATOM 2816 C CA . VAL A 1 373 ? 10.709 -12.783 -35.840 1.00 87.69 373 VAL A CA 1
ATOM 2817 C C . VAL A 1 373 ? 12.064 -12.741 -35.119 1.00 87.69 373 VAL A C 1
ATOM 2819 O O . VAL A 1 373 ? 12.532 -13.772 -34.644 1.00 87.69 373 VAL A O 1
ATOM 2822 N N . LEU A 1 374 ? 12.703 -11.570 -35.039 1.00 85.94 374 LEU A N 1
ATOM 2823 C CA . LEU A 1 374 ? 13.952 -11.337 -34.311 1.00 85.94 374 LEU A CA 1
ATOM 2824 C C . LEU A 1 374 ? 13.704 -10.715 -32.923 1.00 85.94 374 LEU A C 1
ATOM 2826 O O . LEU A 1 374 ? 14.659 -10.373 -32.228 1.00 85.94 374 LEU A O 1
ATOM 2830 N N . GLY A 1 375 ? 12.442 -10.557 -32.506 1.00 83.75 375 GLY A N 1
ATOM 2831 C CA . GLY A 1 375 ? 12.047 -10.002 -31.210 1.00 83.75 375 GLY A CA 1
ATOM 2832 C C . GLY A 1 375 ? 12.089 -8.471 -31.128 1.00 83.75 375 GLY A C 1
ATOM 2833 O O . GLY A 1 375 ? 11.887 -7.904 -30.044 1.00 83.75 375 GLY A O 1
ATOM 2834 N N . ARG A 1 376 ? 12.331 -7.780 -32.247 1.00 85.69 376 ARG A N 1
ATOM 2835 C CA . ARG A 1 376 ? 12.400 -6.313 -32.314 1.00 85.69 376 ARG A CA 1
ATOM 2836 C C . ARG A 1 376 ? 11.002 -5.738 -32.440 1.00 85.69 376 ARG A C 1
ATOM 2838 O O . ARG A 1 376 ? 10.165 -6.310 -33.124 1.00 85.69 376 ARG A O 1
ATOM 2845 N N . ILE A 1 377 ? 10.755 -4.601 -31.797 1.00 87.19 377 ILE A N 1
ATOM 2846 C CA . ILE A 1 377 ? 9.448 -3.936 -31.851 1.00 87.19 377 ILE A CA 1
ATOM 2847 C C . ILE A 1 377 ? 9.157 -3.516 -33.293 1.00 87.19 377 ILE A C 1
ATOM 2849 O O . ILE A 1 377 ? 9.976 -2.839 -33.916 1.00 87.19 377 ILE A O 1
ATOM 2853 N N . GLU A 1 378 ? 7.996 -3.909 -33.808 1.00 85.19 378 GLU A N 1
ATOM 2854 C CA . GLU A 1 378 ? 7.554 -3.574 -35.160 1.00 85.19 378 GLU A CA 1
ATOM 2855 C C . GLU A 1 378 ? 6.350 -2.631 -35.139 1.00 85.19 378 GLU A C 1
ATOM 2857 O O . GLU A 1 378 ? 5.538 -2.620 -34.210 1.00 85.19 378 GLU A O 1
ATOM 2862 N N . ARG A 1 379 ? 6.248 -1.819 -36.191 1.00 77.19 379 ARG A N 1
ATOM 2863 C CA . ARG A 1 379 ? 5.081 -0.981 -36.447 1.00 77.19 379 ARG A CA 1
ATOM 2864 C C . ARG A 1 379 ? 4.170 -1.729 -37.412 1.00 77.19 379 ARG A C 1
ATOM 2866 O O . ARG A 1 379 ? 4.568 -1.948 -38.555 1.00 77.19 379 ARG A O 1
ATOM 2873 N N . VAL A 1 380 ? 2.979 -2.080 -36.936 1.00 70.62 380 VAL A N 1
ATOM 2874 C CA . VAL A 1 380 ? 1.920 -2.745 -37.713 1.00 70.62 380 VAL A CA 1
ATOM 2875 C C . VAL A 1 380 ? 0.912 -1.727 -38.223 1.00 70.62 380 VAL A C 1
ATOM 2877 O O . VAL A 1 380 ? 0.612 -0.772 -37.465 1.00 70.62 380 VAL A O 1
#

Sequence (380 aa):
HATALERSAMQGMAFSSGLAKALYNLWDNVTQLYELLSDLKAHSEKLLAYISQAELDALLALGSDAIAQGLLVLSDEPLLFIYLAAMVSWMRLLPPPEMYELVGELTGEVLINLLLIWATAGMGVALRLGAQTLSSIKSARARALLALLAKHLKGPRLEPHVAEARPLLLGSAATPIKTVPVAPLQAGEQVVTNAVPAVRRKAQRTVLVRQEPVDDVPVSGKNPNGDAAASADKTVTNGCPVSMVTGEELLTLTDGVLDGLLPFEWTRLYRTSAVEVDVGLGVGWSHGLAQRLLVSGDSVVWTDHENRSISFPMPTVARPAITNSLAEAAIYLGASPDELVLAQASRFYHFRDGVLTAISDAYDNRLRIFRDVLGRIERV

pLDDT: mean 78.42, std 15.12, range [34.91, 97.56]

Radius of gyration: 30.3 Å; chains: 1; bounding box: 59×69×80 Å

Organism: NCBI:txid76760

Secondary structure (DSSP, 8-state):
---HHHHHHHHHHHHHHHHHHHHHHHHHHHHHHHHHHHTTTTTHHHHTTTS-HHHHHHHHTS-HHHHHHHHHHHH-HHHHHHHHHHHHHHHHTS-HHHHHHHHHT--HHHHHHHHHHHHHHTTT------HHHHHH---HHHHHHHHHHHHHT--S-SHHHHHHHHHHHH-------TTS-S---EETTEE------------------------B-----B-TTS-B---GGGS--BSBSB-TTT--BEEEEEEEEE-SSS-EEEEEEEEGGGTT-BSSS-BTEEETT--EEEEETTEEEEE-TTS-EEEEEPPBTTB-EEEETTTTEEEEE-SSTTEEEEEETTEEEEEETTEEEEEE-TT--EEE-EE-TTS-EE--